Protein AF-A0A970RR23-F1 (afdb_monomer)

Structure (mmCIF, N/CA/C/O backbone):
data_AF-A0A970RR23-F1
#
_entry.id   AF-A0A970RR23-F1
#
loop_
_atom_site.group_PDB
_atom_site.id
_atom_site.type_symbol
_atom_site.label_atom_id
_atom_site.label_alt_id
_atom_site.label_comp_id
_atom_site.label_asym_id
_atom_site.label_entity_id
_atom_site.label_seq_id
_atom_site.pdbx_PDB_ins_code
_atom_site.Cartn_x
_atom_site.Cartn_y
_atom_site.Cartn_z
_atom_site.occupancy
_atom_site.B_iso_or_equiv
_atom_site.auth_seq_id
_atom_site.auth_comp_id
_atom_site.auth_asym_id
_atom_site.auth_atom_id
_atom_site.pdbx_PDB_model_num
ATOM 1 N N . MET A 1 1 ? -24.845 35.425 31.229 1.00 45.53 1 MET A N 1
ATOM 2 C CA . MET A 1 1 ? -25.800 34.452 30.652 1.00 45.53 1 MET A CA 1
ATOM 3 C C . MET A 1 1 ? -26.200 34.692 29.182 1.00 45.53 1 MET A C 1
ATOM 5 O O . MET A 1 1 ? -26.998 33.917 28.693 1.00 45.53 1 MET A O 1
ATOM 9 N N . ASN A 1 2 ? -25.661 35.679 28.434 1.00 46.75 2 ASN A N 1
ATOM 10 C CA . ASN A 1 2 ? -26.107 35.925 27.037 1.00 46.75 2 ASN A CA 1
ATOM 11 C C . ASN A 1 2 ? -24.988 36.170 25.992 1.00 46.75 2 ASN A C 1
ATOM 13 O O . ASN A 1 2 ? -25.272 36.434 24.828 1.00 46.75 2 ASN A O 1
ATOM 17 N N . ILE A 1 3 ? -23.711 36.079 26.389 1.00 38.78 3 ILE A N 1
ATOM 18 C CA . ILE A 1 3 ? -22.551 36.202 25.475 1.00 38.78 3 ILE A CA 1
ATOM 19 C C . ILE A 1 3 ? -21.894 34.832 25.232 1.00 38.78 3 ILE A C 1
ATOM 21 O O . ILE A 1 3 ? -21.426 34.567 24.129 1.00 38.78 3 ILE A O 1
ATOM 25 N N . PHE A 1 4 ? -21.961 33.927 26.215 1.00 38.94 4 PHE A N 1
ATOM 26 C CA . PHE A 1 4 ? -21.466 32.552 26.093 1.00 38.94 4 PHE A CA 1
ATOM 27 C C . PHE A 1 4 ? -22.312 31.730 25.101 1.00 38.94 4 PHE A C 1
ATOM 29 O O . PHE A 1 4 ? -21.776 31.140 24.170 1.00 38.94 4 PHE A O 1
ATOM 36 N N . TRP A 1 5 ? -23.644 31.848 25.169 1.00 39.88 5 TRP A N 1
ATOM 37 C CA . TRP A 1 5 ? -24.576 31.193 24.239 1.00 39.88 5 TRP A CA 1
ATOM 38 C C . TRP A 1 5 ? -24.432 31.644 22.776 1.00 39.88 5 TRP A C 1
ATOM 40 O O . TRP A 1 5 ? -24.634 30.844 21.867 1.00 39.88 5 TRP A O 1
ATOM 50 N N . LYS A 1 6 ? -24.020 32.895 22.516 1.00 32.69 6 LYS A N 1
ATOM 51 C CA . LYS A 1 6 ? -23.764 33.369 21.143 1.00 32.69 6 LYS A CA 1
ATOM 52 C C . LYS A 1 6 ? -22.466 32.819 20.552 1.00 32.69 6 LYS A C 1
ATOM 54 O O . LYS A 1 6 ? -22.407 32.652 19.342 1.00 32.69 6 LYS A O 1
ATOM 59 N N . ARG A 1 7 ? -21.452 32.516 21.370 1.00 35.06 7 ARG A N 1
ATOM 60 C CA . ARG A 1 7 ? -20.224 31.857 20.892 1.00 35.06 7 ARG A CA 1
ATOM 61 C C . ARG A 1 7 ? -20.434 30.358 20.666 1.00 35.06 7 ARG A C 1
ATOM 63 O O . ARG A 1 7 ? -19.940 29.837 19.676 1.00 35.06 7 ARG A O 1
ATOM 70 N N . VAL A 1 8 ? -21.252 29.708 21.497 1.00 39.97 8 VAL A N 1
ATOM 71 C CA . VAL A 1 8 ? -21.602 28.284 21.346 1.00 39.97 8 VAL A CA 1
ATOM 72 C C . VAL A 1 8 ? -22.500 28.045 20.121 1.00 39.97 8 VAL A C 1
ATOM 74 O O . VAL A 1 8 ? -22.244 27.126 19.350 1.00 39.97 8 VAL A O 1
ATOM 77 N N . LEU A 1 9 ? -23.480 28.916 19.839 1.00 31.58 9 LEU A N 1
ATOM 78 C CA . LEU A 1 9 ? -24.342 28.763 18.654 1.00 31.58 9 LEU A CA 1
ATOM 79 C C . LEU A 1 9 ? -23.615 29.050 17.321 1.00 31.58 9 LEU A C 1
ATOM 81 O O . LEU A 1 9 ? -23.991 28.498 16.292 1.00 31.58 9 LEU A O 1
ATOM 85 N N . ILE A 1 10 ? -22.563 29.881 17.334 1.00 32.91 10 ILE A N 1
ATOM 86 C CA . ILE A 1 10 ? -21.739 30.168 16.143 1.00 32.91 10 ILE A CA 1
ATOM 87 C C . ILE A 1 10 ? -20.797 28.997 15.810 1.00 32.91 10 ILE A C 1
ATOM 89 O O . ILE A 1 10 ? -20.481 28.801 14.642 1.00 32.91 10 ILE A O 1
ATOM 93 N N . ILE A 1 11 ? -20.411 28.175 16.792 1.00 36.25 11 ILE A N 1
ATOM 94 C CA . ILE A 1 11 ? -19.546 27.002 16.566 1.00 36.25 11 ILE A CA 1
ATOM 95 C C . ILE A 1 11 ? -20.375 25.748 16.230 1.00 36.25 11 ILE A C 1
ATOM 97 O O . ILE A 1 11 ? -19.978 24.966 15.372 1.00 36.25 11 ILE A O 1
ATOM 101 N N . VAL A 1 12 ? -21.582 25.595 16.789 1.00 34.28 12 VAL A N 1
ATOM 102 C CA . VAL A 1 12 ? -22.475 24.454 16.481 1.00 34.28 12 VAL A CA 1
ATOM 103 C C . VAL A 1 12 ? -23.022 24.492 15.040 1.00 34.28 12 VAL A C 1
ATOM 105 O O . VAL A 1 12 ? -23.356 23.447 14.488 1.00 34.28 12 VAL A O 1
ATOM 108 N N . LEU A 1 13 ? -23.045 25.658 14.383 1.00 28.05 13 LEU A N 1
ATOM 109 C CA . LEU A 1 13 ? -23.374 25.786 12.952 1.00 28.05 13 LEU A CA 1
ATOM 110 C C . LEU A 1 13 ? -22.159 25.639 12.011 1.00 28.05 13 LEU A C 1
ATOM 112 O O . LEU A 1 13 ? -22.345 25.634 10.798 1.00 28.05 13 LEU A O 1
ATOM 116 N N . ALA A 1 14 ? -20.939 25.484 12.539 1.00 28.97 14 ALA A N 1
ATOM 117 C CA . ALA A 1 14 ? -19.711 25.346 11.747 1.00 28.97 14 ALA A CA 1
ATOM 118 C C . ALA A 1 14 ? -19.189 23.896 11.634 1.00 28.97 14 ALA A C 1
ATOM 120 O O . ALA A 1 14 ? -18.201 23.663 10.947 1.00 28.97 14 ALA A O 1
ATOM 121 N N . VAL A 1 15 ? -19.855 22.912 12.258 1.00 34.56 15 VAL A N 1
ATOM 122 C CA . VAL A 1 15 ? -19.476 21.477 12.184 1.00 34.56 15 VAL A CA 1
ATOM 123 C C . VAL A 1 15 ? -20.428 20.661 11.285 1.00 34.56 15 VAL A C 1
ATOM 125 O O . VAL A 1 15 ? -20.276 19.456 11.104 1.00 34.56 15 VAL A O 1
ATOM 128 N N . SER A 1 16 ? -21.392 21.310 10.628 1.00 35.00 16 SER A N 1
ATOM 129 C CA . SER A 1 16 ? -22.162 20.703 9.538 1.00 35.00 16 SER A CA 1
ATOM 130 C C . SER A 1 16 ? -21.589 21.122 8.182 1.00 35.00 16 SER A C 1
ATOM 132 O O . SER A 1 16 ? -21.672 22.293 7.829 1.00 35.00 16 SER A O 1
ATOM 134 N N . MET A 1 17 ? -21.096 20.135 7.424 1.00 32.56 17 MET A N 1
ATOM 135 C CA . MET A 1 17 ? -20.558 20.212 6.054 1.00 32.56 17 MET A CA 1
ATOM 136 C C . MET A 1 17 ? -19.170 20.850 5.904 1.00 32.56 17 MET A C 1
ATOM 138 O O . MET A 1 17 ? -19.037 22.029 5.613 1.00 32.56 17 MET A O 1
ATOM 142 N N . THR A 1 18 ? -18.134 20.010 5.914 1.00 25.08 18 THR A N 1
ATOM 143 C CA . THR A 1 18 ? -17.328 19.763 4.705 1.00 25.08 18 THR A CA 1
ATOM 144 C C . THR A 1 18 ? -16.762 18.345 4.822 1.00 25.08 18 THR A C 1
ATOM 146 O O . THR A 1 18 ? -15.851 18.095 5.602 1.00 25.08 18 THR A O 1
ATOM 149 N N . PHE A 1 19 ? -17.332 17.391 4.082 1.00 26.41 19 PHE A N 1
ATOM 150 C CA . PHE A 1 19 ? -16.582 16.193 3.710 1.00 26.41 19 PHE A CA 1
ATOM 151 C C . PHE A 1 19 ? -15.479 16.678 2.769 1.00 26.41 19 PHE A C 1
ATOM 153 O O . PHE A 1 19 ? -15.741 16.904 1.590 1.00 26.41 19 PHE A O 1
ATOM 160 N N . VAL A 1 20 ? -14.269 16.892 3.280 1.00 23.33 20 VAL A N 1
ATOM 161 C CA . VAL A 1 20 ? -13.089 16.818 2.422 1.00 23.33 20 VAL A CA 1
ATOM 162 C C . VAL A 1 20 ? -12.755 15.340 2.359 1.00 23.33 20 VAL A C 1
ATOM 164 O O . VAL A 1 20 ? -12.040 14.804 3.198 1.00 23.33 20 VAL A O 1
ATOM 167 N N . PHE A 1 21 ? -13.351 14.664 1.381 1.00 25.22 21 PHE A N 1
ATOM 168 C CA . PHE A 1 21 ? -12.706 13.496 0.814 1.00 25.22 21 PHE A CA 1
ATOM 169 C C . PHE A 1 21 ? -11.334 13.969 0.333 1.00 25.22 21 PHE A C 1
ATOM 171 O O . PHE A 1 21 ? -11.256 14.718 -0.640 1.00 25.22 21 PHE A O 1
ATOM 178 N N . CYS A 1 22 ? -10.255 13.540 0.984 1.00 25.78 22 CYS A N 1
ATOM 179 C CA . CYS A 1 22 ? -8.967 13.468 0.306 1.00 25.78 22 CYS A CA 1
ATOM 180 C C . CYS A 1 22 ? -8.982 12.215 -0.579 1.00 25.78 22 CYS A C 1
ATOM 182 O O . CYS A 1 22 ? -8.202 11.289 -0.413 1.00 25.78 22 CYS A O 1
ATOM 184 N N . SER A 1 23 ? -9.935 12.165 -1.507 1.00 30.06 23 SER A N 1
ATOM 185 C CA . SER A 1 23 ? -9.762 11.375 -2.712 1.00 30.06 23 SER A CA 1
ATOM 186 C C . SER A 1 23 ? -8.845 12.211 -3.592 1.00 30.06 23 SER A C 1
ATOM 188 O O . SER A 1 23 ? -9.110 13.401 -3.786 1.00 30.06 23 SER A O 1
ATOM 190 N N . CYS A 1 24 ? -7.786 11.620 -4.143 1.00 34.03 24 CYS A N 1
ATOM 191 C CA . CYS A 1 24 ? -7.132 12.171 -5.325 1.00 34.03 24 CYS A CA 1
ATOM 192 C C . CYS A 1 24 ? -8.210 12.349 -6.410 1.00 34.03 24 CYS A C 1
ATOM 194 O O . CYS A 1 24 ? -8.575 11.410 -7.113 1.00 34.03 24 CYS A O 1
ATOM 196 N N . SER A 1 25 ? -8.820 13.535 -6.452 1.00 31.98 25 SER A N 1
ATOM 197 C CA . SER A 1 25 ? -10.010 13.787 -7.253 1.00 31.98 25 SER A CA 1
ATOM 198 C C . SER A 1 25 ? -9.632 13.956 -8.721 1.00 31.98 25 SER A C 1
ATOM 200 O O . SER A 1 25 ? -8.647 14.606 -9.078 1.00 31.98 25 SER A O 1
ATOM 202 N N . LYS A 1 26 ? -10.442 13.344 -9.585 1.00 32.41 26 LYS A N 1
ATOM 203 C CA . LYS A 1 26 ? -10.420 13.548 -11.031 1.00 32.41 26 LYS A CA 1
ATOM 204 C C . LYS A 1 26 ? -10.672 15.028 -11.356 1.00 32.41 26 LYS A C 1
ATOM 206 O O . LYS A 1 26 ? -11.786 15.501 -11.186 1.00 32.41 26 LYS A O 1
ATOM 211 N N . GLY A 1 27 ? -9.639 15.695 -11.875 1.00 29.67 27 GLY A N 1
ATOM 212 C CA . GLY A 1 27 ? -9.678 16.741 -12.907 1.00 29.67 27 GLY A CA 1
ATOM 213 C C . GLY A 1 27 ? -10.588 17.965 -12.721 1.00 29.67 27 GLY A C 1
ATOM 214 O O . GLY A 1 27 ? -11.798 17.900 -12.915 1.00 29.67 27 GLY A O 1
ATOM 215 N N . GLY A 1 28 ? -9.956 19.128 -12.557 1.00 24.58 28 GLY A N 1
ATOM 216 C CA . GLY A 1 28 ? -10.503 20.458 -12.840 1.00 24.58 28 GLY A CA 1
ATOM 217 C C . GLY A 1 28 ? -9.340 21.445 -12.963 1.00 24.58 28 GLY A C 1
ATOM 218 O O . GLY A 1 28 ? -8.512 21.501 -12.064 1.00 24.58 28 GLY A O 1
ATOM 219 N N . GLY A 1 29 ? -9.215 22.116 -14.110 1.00 25.30 29 GLY A N 1
ATOM 220 C CA . GLY A 1 29 ? -7.985 22.768 -14.566 1.00 25.30 29 GLY A CA 1
ATOM 221 C C . GLY A 1 29 ? -7.614 24.103 -13.914 1.00 25.30 29 GLY A C 1
ATOM 222 O O . GLY A 1 29 ? -8.440 24.764 -13.291 1.00 25.30 29 GLY A O 1
ATOM 223 N N . ASP A 1 30 ? -6.351 24.459 -14.163 1.00 26.27 30 ASP A N 1
ATOM 224 C CA . ASP A 1 30 ? -5.686 25.763 -14.087 1.00 26.27 30 ASP A CA 1
ATOM 225 C C . ASP A 1 30 ? -5.914 26.626 -12.836 1.00 26.27 30 ASP A C 1
ATOM 227 O O . ASP A 1 30 ? -6.898 27.356 -12.717 1.00 26.27 30 ASP A O 1
ATOM 231 N N . LYS A 1 31 ? -4.875 26.716 -11.999 1.00 25.95 31 LYS A N 1
ATOM 232 C CA . LYS A 1 31 ? -3.940 27.852 -12.051 1.00 25.95 31 LYS A CA 1
ATOM 233 C C . LYS A 1 31 ? -2.717 27.587 -11.180 1.00 25.95 31 LYS A C 1
ATOM 235 O O . LYS A 1 31 ? -2.822 27.198 -10.025 1.00 25.95 31 LYS A O 1
ATOM 240 N N . GLN A 1 32 ? -1.579 27.799 -11.816 1.00 28.03 32 GLN A N 1
ATOM 241 C CA . GLN A 1 32 ? -0.237 27.816 -11.274 1.00 28.03 32 GLN A CA 1
ATOM 242 C C . GLN A 1 32 ? -0.069 29.087 -10.428 1.00 28.03 32 GLN A C 1
ATOM 244 O O . GLN A 1 32 ? -0.270 30.188 -10.942 1.00 28.03 32 GLN A O 1
ATOM 249 N N . GLU A 1 33 ? 0.243 28.927 -9.146 1.00 25.33 33 GLU A N 1
ATOM 250 C CA . GLU A 1 33 ? 0.874 29.965 -8.331 1.00 25.33 33 GLU A CA 1
ATOM 251 C C . GLU A 1 33 ? 2.203 29.372 -7.862 1.00 25.33 33 GLU A C 1
ATOM 253 O O . GLU A 1 33 ? 2.243 28.402 -7.105 1.00 25.33 33 GLU A O 1
ATOM 258 N N . ASP A 1 34 ? 3.265 29.894 -8.473 1.00 25.83 34 ASP A N 1
ATOM 259 C CA . ASP A 1 34 ? 4.658 29.660 -8.131 1.00 25.83 34 ASP A CA 1
ATOM 260 C C . ASP A 1 34 ? 4.947 30.407 -6.818 1.00 25.83 34 ASP A C 1
ATOM 262 O O . ASP A 1 34 ? 4.756 31.622 -6.757 1.00 25.83 34 ASP A O 1
ATOM 266 N N . ASP A 1 35 ? 5.407 29.696 -5.788 1.00 25.25 35 ASP A N 1
ATOM 267 C CA . ASP A 1 35 ? 6.052 30.306 -4.622 1.00 25.25 35 ASP A CA 1
ATOM 268 C C . ASP A 1 35 ? 7.556 30.012 -4.709 1.00 25.25 35 ASP A C 1
ATOM 270 O O . ASP A 1 35 ? 8.027 28.900 -4.448 1.00 25.25 35 ASP A O 1
ATOM 274 N N . ASP A 1 36 ? 8.282 31.041 -5.146 1.00 25.08 36 ASP A N 1
ATOM 275 C CA . ASP A 1 36 ? 9.725 31.197 -5.023 1.00 25.08 36 ASP A CA 1
ATOM 276 C C . ASP A 1 36 ? 10.090 31.373 -3.541 1.00 25.08 36 ASP A C 1
ATOM 278 O O . ASP A 1 36 ? 9.636 32.323 -2.904 1.00 25.08 36 ASP A O 1
ATOM 282 N N . ASP A 1 37 ? 10.979 30.528 -3.016 1.00 25.23 37 ASP A N 1
ATOM 283 C CA . ASP A 1 37 ? 11.755 30.857 -1.819 1.00 25.23 37 ASP A CA 1
ATOM 284 C C . ASP A 1 37 ? 13.246 30.865 -2.167 1.00 25.23 37 ASP A C 1
ATOM 286 O O . ASP A 1 37 ? 13.940 29.851 -2.285 1.00 25.23 37 ASP A O 1
ATOM 290 N N . GLU A 1 38 ? 13.698 32.094 -2.375 1.00 25.72 38 GLU A N 1
ATOM 291 C CA . GLU A 1 38 ? 15.051 32.551 -2.618 1.00 25.72 38 GLU A CA 1
ATOM 292 C C . GLU A 1 38 ? 15.881 32.391 -1.327 1.00 25.72 38 GLU A C 1
ATOM 294 O O . GLU A 1 38 ? 15.580 32.995 -0.295 1.00 25.72 38 GLU A O 1
ATOM 299 N N . GLN A 1 39 ? 16.971 31.617 -1.368 1.00 26.64 39 GLN A N 1
ATOM 300 C CA . GLN A 1 39 ? 18.075 31.792 -0.420 1.00 26.64 39 GLN A CA 1
ATOM 301 C C . GLN A 1 39 ? 19.348 32.198 -1.155 1.00 26.64 39 GLN A C 1
ATOM 303 O O . GLN A 1 39 ? 20.006 31.432 -1.853 1.00 26.64 39 GLN A O 1
ATOM 308 N N . THR A 1 40 ? 19.647 33.472 -0.946 1.00 23.84 40 THR A N 1
ATOM 309 C CA . THR A 1 40 ? 20.865 34.212 -1.238 1.00 23.84 40 THR A CA 1
ATOM 310 C C . THR A 1 40 ? 22.123 33.549 -0.678 1.00 23.84 40 THR A C 1
ATOM 312 O O . THR A 1 40 ? 22.217 33.361 0.533 1.00 23.84 40 THR A O 1
ATOM 315 N N . GLU A 1 41 ? 23.159 33.406 -1.505 1.00 26.41 41 GLU A N 1
ATOM 316 C CA . GLU A 1 41 ? 24.542 33.575 -1.053 1.00 26.41 41 GLU A CA 1
ATOM 317 C C . GLU A 1 41 ? 25.319 34.443 -2.045 1.00 26.41 41 GLU A C 1
ATOM 319 O O . GLU A 1 41 ? 25.343 34.221 -3.254 1.00 26.41 41 GLU A O 1
ATOM 324 N N . ALA A 1 42 ? 25.919 35.494 -1.492 1.00 23.66 42 ALA A N 1
ATOM 325 C CA . ALA A 1 42 ? 26.715 36.479 -2.193 1.00 23.66 42 ALA A CA 1
ATOM 326 C C . ALA A 1 42 ? 28.165 36.001 -2.347 1.00 23.66 42 ALA A C 1
ATOM 328 O O . ALA A 1 42 ? 28.786 35.574 -1.376 1.00 23.66 42 ALA A O 1
ATOM 329 N N . ALA A 1 43 ? 28.747 36.213 -3.527 1.00 26.95 43 ALA A N 1
ATOM 330 C CA . ALA A 1 43 ? 30.190 36.350 -3.686 1.00 26.95 43 ALA A CA 1
ATOM 331 C C . ALA A 1 43 ? 30.496 37.414 -4.750 1.00 26.95 43 ALA A C 1
ATOM 333 O O . ALA A 1 43 ? 29.922 37.420 -5.837 1.00 26.95 43 ALA A O 1
ATOM 334 N N . GLN A 1 44 ? 31.359 38.354 -4.367 1.00 26.36 44 GLN A N 1
ATOM 335 C CA . GLN A 1 44 ? 31.765 39.540 -5.115 1.00 26.36 44 GLN A CA 1
ATOM 336 C C . GLN A 1 44 ? 32.870 3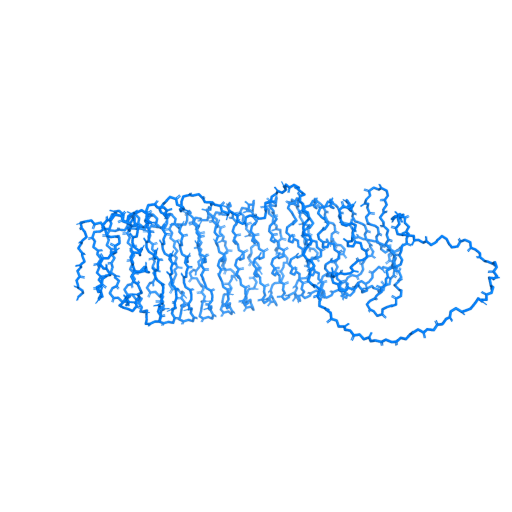9.252 -6.148 1.00 26.36 44 GLN A C 1
ATOM 338 O O . GLN A 1 44 ? 33.650 38.317 -5.985 1.00 26.36 44 GLN A O 1
ATOM 343 N N . ASP A 1 45 ? 32.974 40.199 -7.090 1.00 25.62 45 ASP A N 1
ATOM 344 C CA . ASP A 1 45 ? 34.176 40.663 -7.806 1.00 25.62 45 ASP A CA 1
ATOM 345 C C . ASP A 1 45 ? 34.766 39.792 -8.935 1.00 25.62 45 ASP A C 1
ATOM 347 O O . ASP A 1 45 ? 35.480 38.821 -8.705 1.00 25.62 45 ASP A O 1
ATOM 351 N N . ASN A 1 46 ? 34.636 40.229 -10.197 1.00 28.47 46 ASN A N 1
ATOM 352 C CA . ASN A 1 46 ? 35.455 41.318 -10.759 1.00 28.47 46 ASN A CA 1
ATOM 353 C C . ASN A 1 46 ? 35.120 41.596 -12.238 1.00 28.47 46 ASN A C 1
ATOM 355 O O . ASN A 1 46 ? 34.973 40.684 -13.049 1.00 28.47 46 ASN A O 1
ATOM 359 N N . ASP A 1 47 ? 35.077 42.887 -12.570 1.00 27.36 47 ASP A N 1
ATOM 360 C CA . ASP A 1 47 ? 35.126 43.442 -13.923 1.00 27.36 47 ASP A CA 1
ATOM 361 C C . ASP A 1 47 ? 36.447 43.090 -14.632 1.00 27.36 47 ASP A C 1
ATOM 363 O O . ASP A 1 47 ? 37.519 43.385 -14.105 1.00 27.36 47 ASP A O 1
ATOM 367 N N . GLU A 1 48 ? 36.389 42.635 -15.889 1.00 29.06 48 GLU A N 1
ATOM 368 C CA . GLU A 1 48 ? 37.351 43.100 -16.895 1.00 29.06 48 GLU A CA 1
ATOM 369 C C . GLU A 1 48 ? 36.825 43.009 -18.337 1.00 29.06 48 GLU A C 1
ATOM 371 O O . GLU A 1 48 ? 35.971 42.205 -18.704 1.00 29.06 48 GLU A O 1
ATOM 376 N N . LYS A 1 49 ? 37.328 43.948 -19.135 1.00 30.30 49 LYS A N 1
ATOM 377 C CA . LYS A 1 49 ? 36.836 44.423 -20.426 1.00 30.30 49 LYS A CA 1
ATOM 378 C C . LYS A 1 49 ? 37.078 43.471 -21.600 1.00 30.30 49 LYS A C 1
ATOM 380 O O . LYS A 1 49 ? 38.109 42.825 -21.720 1.00 30.30 49 LYS A O 1
ATOM 385 N N . THR A 1 50 ? 36.139 43.570 -22.537 1.00 26.39 50 THR A N 1
ATOM 386 C CA . THR A 1 50 ? 36.243 43.425 -24.000 1.00 26.39 50 THR A CA 1
ATOM 387 C C . THR A 1 50 ? 37.653 43.445 -24.613 1.00 26.39 50 THR A C 1
ATOM 389 O O . THR A 1 50 ? 38.349 44.444 -24.459 1.00 26.39 50 THR A O 1
ATOM 392 N N . GLU A 1 51 ? 37.960 42.487 -25.499 1.00 26.66 51 GLU A N 1
ATOM 393 C CA . GLU A 1 51 ? 38.319 42.801 -26.895 1.00 26.66 51 GLU A CA 1
ATOM 394 C C . GLU A 1 51 ? 38.280 41.591 -27.849 1.00 26.66 51 GLU A C 1
ATOM 396 O O . GLU A 1 51 ? 38.549 40.443 -27.514 1.00 26.66 51 GLU A O 1
ATOM 401 N N . THR A 1 52 ? 37.883 41.920 -29.072 1.00 25.80 52 THR A N 1
ATOM 402 C CA . THR A 1 52 ? 37.582 41.112 -30.254 1.00 25.80 52 THR A CA 1
ATOM 403 C C . THR A 1 52 ? 38.742 40.294 -30.817 1.00 25.80 52 THR A C 1
ATOM 405 O O . THR A 1 52 ? 39.816 40.840 -31.045 1.00 25.80 52 THR A O 1
ATOM 408 N N . THR A 1 53 ? 38.468 39.065 -31.269 1.00 27.11 53 THR A N 1
ATOM 409 C CA . THR A 1 53 ? 39.173 38.466 -32.418 1.00 27.11 53 THR A CA 1
ATOM 410 C C . THR A 1 53 ? 38.243 37.628 -33.301 1.00 27.11 53 THR A C 1
ATOM 412 O O . THR A 1 53 ? 37.182 37.166 -32.897 1.00 27.11 53 THR A O 1
ATOM 415 N N . GLN A 1 54 ? 38.621 37.572 -34.574 1.00 26.75 54 GLN A N 1
ATOM 416 C CA . GLN A 1 54 ? 37.812 37.289 -35.753 1.00 26.75 54 GLN A CA 1
ATOM 417 C C . GLN A 1 54 ? 37.411 35.816 -35.939 1.00 26.75 54 GLN A C 1
ATOM 419 O O . GLN A 1 54 ? 38.176 34.892 -35.684 1.00 26.75 54 GLN A O 1
ATOM 424 N N . LYS A 1 55 ? 36.225 35.644 -36.532 1.00 28.56 55 LYS A N 1
ATOM 425 C CA . LYS A 1 55 ? 35.675 34.419 -37.131 1.00 28.56 55 LYS A CA 1
ATOM 426 C C . LYS A 1 55 ? 36.580 33.839 -38.234 1.00 28.56 55 LYS A C 1
ATOM 428 O O . LYS A 1 55 ? 36.993 34.594 -39.115 1.00 28.56 55 LYS A O 1
ATOM 433 N N . PRO A 1 56 ? 36.676 32.503 -38.345 1.00 28.22 56 PRO A N 1
ATOM 434 C CA . PRO A 1 56 ? 36.656 31.838 -39.635 1.00 28.22 56 PRO A CA 1
ATOM 435 C C . PRO A 1 56 ? 35.356 31.049 -39.835 1.00 28.22 56 PRO A C 1
ATOM 437 O O . PRO A 1 56 ? 34.721 30.537 -38.921 1.00 28.22 56 PRO A O 1
ATOM 440 N N . SER A 1 57 ? 34.942 31.039 -41.093 1.00 34.94 57 SER A N 1
ATOM 441 C CA . SER A 1 57 ? 33.794 30.347 -41.666 1.00 34.94 57 SER A CA 1
ATOM 442 C C . SER A 1 57 ? 33.820 28.833 -41.397 1.00 34.94 57 SER A C 1
ATOM 444 O O . SER A 1 57 ? 34.765 28.164 -41.808 1.00 34.94 57 SER A O 1
ATOM 446 N N . GLY A 1 58 ? 32.736 28.292 -40.842 1.00 28.23 58 GLY A N 1
ATOM 447 C CA . GLY A 1 58 ? 32.419 26.863 -40.802 1.00 28.23 58 GLY A CA 1
ATOM 448 C C . GLY A 1 58 ? 30.947 26.690 -40.429 1.00 28.23 58 GLY A C 1
ATOM 449 O O . GLY A 1 58 ? 30.492 27.399 -39.543 1.00 28.23 58 GLY A O 1
ATOM 450 N N . THR A 1 59 ? 30.227 25.876 -41.211 1.00 28.22 59 THR A N 1
ATOM 451 C CA . THR A 1 59 ? 28.895 25.262 -40.993 1.00 28.22 59 THR A CA 1
ATOM 452 C C . THR A 1 59 ? 27.860 26.008 -40.134 1.00 28.22 59 THR A C 1
ATOM 454 O O . THR A 1 59 ? 28.075 26.287 -38.964 1.00 28.22 59 THR A O 1
ATOM 457 N N . LYS A 1 60 ? 26.664 26.254 -40.698 1.00 31.52 60 LYS A N 1
ATOM 458 C CA . LYS A 1 60 ? 25.454 26.516 -39.899 1.00 31.52 60 LYS A CA 1
ATOM 459 C C . LYS A 1 60 ? 25.201 25.292 -39.008 1.00 31.52 60 LYS A C 1
ATOM 461 O O . LYS A 1 60 ? 24.496 24.380 -39.419 1.00 31.52 60 LYS A O 1
ATOM 466 N N . GLU A 1 61 ? 25.790 25.270 -37.823 1.00 34.81 61 GLU A N 1
ATOM 467 C CA . GLU A 1 61 ? 25.170 24.621 -36.681 1.00 34.81 61 GLU A CA 1
ATOM 468 C C . GLU A 1 61 ? 23.937 25.465 -36.374 1.00 34.81 61 GLU A C 1
ATOM 470 O O . GLU A 1 61 ? 24.025 26.628 -35.974 1.00 34.81 61 GLU A O 1
ATOM 475 N N . THR A 1 62 ? 22.770 24.927 -36.710 1.00 33.97 62 THR A N 1
ATOM 476 C CA . THR A 1 62 ? 21.532 25.362 -36.080 1.00 33.97 62 THR A CA 1
ATOM 477 C C . THR A 1 62 ? 21.732 25.132 -34.592 1.00 33.97 62 THR A C 1
ATOM 479 O O . THR A 1 62 ? 21.832 23.988 -34.159 1.00 33.97 62 THR A O 1
ATOM 482 N N . VAL A 1 63 ? 21.883 26.215 -33.833 1.00 40.34 63 VAL A N 1
ATOM 483 C CA . VAL A 1 63 ? 21.763 26.167 -32.378 1.00 40.34 63 VAL A CA 1
ATOM 484 C C . VAL A 1 63 ? 20.365 25.612 -32.119 1.00 40.34 63 VAL A C 1
ATOM 486 O O . VAL A 1 63 ? 19.394 26.255 -32.510 1.00 40.34 63 VAL A O 1
ATOM 489 N N . ASP A 1 64 ? 20.278 24.387 -31.597 1.00 50.91 64 ASP A N 1
ATOM 490 C CA . ASP A 1 64 ? 19.023 23.806 -31.119 1.00 50.91 64 ASP A CA 1
ATOM 491 C C . ASP A 1 64 ? 18.539 24.713 -29.986 1.00 50.91 64 ASP A C 1
ATOM 493 O O . ASP A 1 64 ? 19.092 24.704 -28.889 1.00 50.91 64 ASP A O 1
ATOM 497 N N . ASP A 1 65 ? 17.575 25.579 -30.289 1.00 60.59 65 ASP A N 1
ATOM 498 C CA . ASP A 1 65 ? 16.945 26.475 -29.321 1.00 60.59 65 ASP A CA 1
ATOM 499 C C . ASP A 1 65 ? 15.937 25.731 -28.427 1.00 60.59 65 ASP A C 1
ATOM 501 O O . ASP A 1 65 ? 15.221 26.358 -27.648 1.00 60.59 65 ASP A O 1
ATOM 505 N N . GLY A 1 66 ? 15.883 24.396 -28.539 1.00 65.44 66 GLY A N 1
ATOM 506 C CA . GLY A 1 66 ? 14.980 23.523 -27.804 1.00 65.44 66 GLY A CA 1
ATOM 507 C C . GLY A 1 66 ? 13.545 23.543 -28.329 1.00 65.44 66 GLY A C 1
ATOM 508 O O . GLY A 1 66 ? 12.697 22.867 -27.754 1.00 65.44 66 GLY A O 1
ATOM 509 N N . SER A 1 67 ? 13.248 24.295 -29.399 1.00 74.88 67 SER A N 1
ATOM 510 C CA . SER A 1 67 ? 11.874 24.451 -29.893 1.00 74.88 67 SER A CA 1
ATOM 511 C C . SER A 1 67 ? 11.387 23.272 -30.740 1.00 74.88 67 SER A C 1
ATOM 513 O O . SER A 1 67 ? 10.204 22.936 -30.690 1.00 74.88 67 SER A O 1
ATOM 515 N N . ASP A 1 68 ? 12.279 22.619 -31.492 1.00 87.94 68 ASP A N 1
ATOM 516 C CA . ASP A 1 68 ? 11.941 21.446 -32.303 1.00 87.94 68 ASP A CA 1
ATOM 517 C C . ASP A 1 68 ? 12.161 20.156 -31.509 1.00 87.94 68 ASP A C 1
ATOM 519 O O . ASP A 1 68 ? 13.269 19.620 -31.419 1.00 87.94 68 ASP A O 1
ATOM 523 N N . LEU A 1 69 ? 11.099 19.637 -30.898 1.00 92.31 69 LEU A N 1
ATOM 524 C CA . LEU A 1 69 ? 11.189 18.431 -30.078 1.00 92.31 69 LEU A CA 1
ATOM 525 C C . LEU A 1 69 ? 11.424 17.152 -30.896 1.00 92.31 69 LEU A C 1
ATOM 527 O O . LEU A 1 69 ? 11.881 16.161 -30.323 1.00 92.31 69 LEU A O 1
ATOM 531 N N . ASN A 1 70 ? 11.231 17.182 -32.218 1.00 95.12 70 ASN A N 1
ATOM 532 C CA . ASN A 1 70 ? 11.353 16.025 -33.107 1.00 95.12 70 ASN A CA 1
ATOM 533 C C . ASN A 1 70 ? 12.787 15.840 -33.646 1.00 95.12 70 ASN A C 1
ATOM 535 O O . ASN A 1 70 ? 13.018 15.396 -34.772 1.00 95.12 70 ASN A O 1
ATOM 539 N N . VAL A 1 71 ? 13.775 16.174 -32.816 1.00 95.25 71 VAL A N 1
ATOM 540 C CA . VAL A 1 71 ? 15.207 16.036 -33.099 1.00 95.25 71 VAL A CA 1
ATOM 541 C C . VAL A 1 71 ? 15.836 15.162 -32.025 1.00 95.25 71 VAL A C 1
ATOM 543 O O . VAL A 1 71 ? 15.596 15.366 -30.835 1.00 95.25 71 VAL A O 1
ATOM 546 N N . ASP A 1 72 ? 16.645 14.189 -32.450 1.00 95.94 72 ASP A N 1
ATOM 547 C CA . ASP A 1 72 ? 17.364 13.297 -31.543 1.00 95.94 72 ASP A CA 1
ATOM 548 C C . ASP A 1 72 ? 18.361 14.071 -30.676 1.00 95.94 72 ASP A C 1
ATOM 550 O O . ASP A 1 72 ? 19.330 14.651 -31.169 1.00 95.94 72 ASP A O 1
ATOM 554 N N . ARG A 1 73 ? 18.145 14.023 -29.361 1.00 95.25 73 ARG A N 1
ATOM 555 C CA . ARG A 1 73 ? 19.008 14.625 -28.344 1.00 95.25 73 ARG A CA 1
ATOM 556 C C . ARG A 1 73 ? 19.693 13.540 -27.541 1.00 95.25 73 ARG A C 1
ATOM 558 O O . ARG A 1 73 ? 19.036 12.637 -27.034 1.00 95.25 73 ARG A O 1
ATOM 565 N N . VAL A 1 74 ? 21.013 13.624 -27.414 1.00 95.12 74 VAL A N 1
ATOM 566 C CA . VAL A 1 74 ? 21.794 12.655 -26.635 1.00 95.12 74 VAL A CA 1
ATOM 567 C C . VAL A 1 74 ? 21.477 12.810 -25.151 1.00 95.12 74 VAL A C 1
ATOM 569 O O . VAL A 1 74 ? 21.506 13.917 -24.616 1.00 95.12 74 VAL A O 1
ATOM 572 N N . ILE A 1 75 ? 21.189 11.697 -24.483 1.00 93.00 75 ILE A N 1
ATOM 573 C CA . ILE A 1 75 ? 21.051 11.658 -23.029 1.00 93.00 75 ILE A CA 1
ATOM 574 C C . ILE A 1 75 ? 22.448 11.701 -22.412 1.00 93.00 75 ILE A C 1
ATOM 576 O O . ILE A 1 75 ? 23.333 10.948 -22.822 1.00 93.00 75 ILE A O 1
ATOM 580 N N . VAL A 1 76 ? 22.636 12.559 -21.414 1.00 91.69 76 VAL A N 1
ATOM 581 C CA . VAL A 1 76 ? 23.873 12.654 -20.632 1.00 91.69 76 VAL A CA 1
ATOM 582 C C . VAL A 1 76 ? 23.693 11.877 -19.329 1.00 91.69 76 VAL A C 1
ATOM 584 O O . VAL A 1 76 ? 22.685 12.048 -18.646 1.00 91.69 76 VAL A O 1
ATOM 587 N N . ASN A 1 77 ? 24.656 11.014 -19.016 1.00 89.94 77 ASN A N 1
ATOM 588 C CA . ASN A 1 77 ? 24.685 10.219 -17.794 1.00 89.94 77 ASN A CA 1
ATOM 589 C C . ASN A 1 77 ? 25.002 11.080 -16.557 1.00 89.94 77 ASN A C 1
ATOM 591 O O . ASN A 1 77 ? 25.489 12.206 -16.669 1.00 89.94 77 ASN A O 1
ATOM 595 N N . ASN A 1 78 ? 24.825 10.515 -15.361 1.00 86.38 78 ASN A N 1
ATOM 596 C CA . ASN A 1 78 ? 25.072 11.204 -14.075 1.00 86.38 78 ASN A CA 1
ATOM 597 C C . ASN A 1 78 ? 26.509 11.675 -13.879 1.00 86.38 78 ASN A C 1
ATOM 599 O O . ASN A 1 78 ? 26.758 12.630 -13.149 1.00 86.38 78 ASN A O 1
ATOM 603 N N . ASP A 1 79 ? 27.457 11.001 -14.522 1.00 88.31 79 ASP A N 1
ATOM 604 C CA . ASP A 1 79 ? 28.872 11.361 -14.512 1.00 88.31 79 ASP A CA 1
ATOM 605 C C . ASP A 1 79 ? 29.225 12.450 -15.546 1.00 88.31 79 ASP A C 1
ATOM 607 O O . ASP A 1 79 ? 30.396 12.791 -15.715 1.00 88.31 79 ASP A O 1
ATOM 611 N N . GLY A 1 80 ? 28.224 12.998 -16.244 1.00 88.56 80 GLY A N 1
ATOM 612 C CA . GLY A 1 80 ? 28.383 14.004 -17.289 1.00 88.56 80 GLY A CA 1
ATOM 613 C C . GLY A 1 80 ? 28.802 13.436 -18.646 1.00 88.56 80 GLY A C 1
ATOM 614 O O . GLY A 1 80 ? 29.002 14.204 -19.589 1.00 88.56 80 GLY A O 1
ATOM 615 N N . THR A 1 81 ? 28.945 12.114 -18.784 1.00 91.75 81 THR A N 1
ATOM 616 C CA . THR A 1 81 ? 29.321 11.497 -20.059 1.00 91.75 81 THR A CA 1
ATOM 617 C C . THR A 1 81 ? 28.115 11.370 -20.997 1.00 91.75 81 THR A C 1
ATOM 619 O O . THR A 1 81 ? 27.020 11.020 -20.555 1.00 91.75 81 THR A O 1
ATOM 622 N N . PRO A 1 82 ? 28.267 11.629 -22.309 1.00 92.44 82 PRO A N 1
ATOM 623 C CA . PRO A 1 82 ? 27.220 11.320 -23.277 1.00 92.44 82 PRO A CA 1
ATOM 624 C C . PRO A 1 82 ? 26.949 9.813 -23.311 1.00 92.44 82 PRO A C 1
ATOM 626 O O . PRO A 1 82 ? 27.875 9.014 -23.468 1.00 92.44 82 PRO A O 1
ATOM 629 N N . SER A 1 83 ? 25.684 9.420 -23.197 1.00 93.94 83 SER A N 1
ATOM 630 C CA . SER A 1 83 ? 25.270 8.029 -23.379 1.00 93.94 83 SER A CA 1
ATOM 631 C C . SER A 1 83 ? 25.172 7.668 -24.867 1.00 93.94 83 SER A C 1
ATOM 633 O O . SER A 1 83 ? 25.176 8.527 -25.752 1.00 93.94 83 SER A O 1
ATOM 635 N N . GLY A 1 84 ? 25.035 6.373 -25.160 1.00 94.94 84 GLY A N 1
ATOM 636 C CA . GLY A 1 84 ? 24.688 5.889 -26.501 1.00 94.94 84 GLY A CA 1
ATOM 637 C C . GLY A 1 84 ? 23.187 5.953 -26.816 1.00 94.94 84 GLY A C 1
ATOM 638 O O . GLY A 1 84 ? 22.748 5.321 -27.782 1.00 94.94 84 GLY A O 1
ATOM 639 N N . VAL A 1 85 ? 22.409 6.668 -25.997 1.00 96.69 85 VAL A N 1
ATOM 640 C CA . VAL A 1 85 ? 20.948 6.757 -26.055 1.00 96.69 85 VAL A CA 1
ATOM 641 C C . VAL A 1 85 ? 20.525 8.188 -26.368 1.00 96.69 85 VAL A C 1
ATOM 643 O O . VAL A 1 85 ? 21.061 9.154 -25.823 1.00 96.69 85 VAL A O 1
ATOM 646 N N . THR A 1 86 ? 19.552 8.324 -27.259 1.00 96.81 86 THR A N 1
ATOM 647 C CA . THR A 1 86 ? 18.911 9.585 -27.610 1.00 96.81 86 THR A CA 1
ATOM 648 C C . THR A 1 86 ? 17.453 9.591 -27.185 1.00 96.81 86 THR A C 1
ATOM 650 O O . THR A 1 86 ? 16.837 8.540 -26.991 1.00 96.81 86 THR A O 1
ATOM 653 N N . TRP A 1 87 ? 16.891 10.788 -27.074 1.00 97.00 87 TRP A N 1
ATOM 654 C CA . TRP A 1 87 ? 15.463 10.998 -26.926 1.00 97.00 87 TRP A CA 1
ATOM 655 C C . TRP A 1 87 ? 14.969 12.081 -27.887 1.00 97.00 87 TRP A C 1
ATOM 657 O O . TRP A 1 87 ? 15.719 12.988 -28.251 1.00 97.00 87 TRP A O 1
ATOM 667 N N . ARG A 1 88 ? 13.700 11.990 -28.282 1.00 97.62 88 ARG A N 1
ATOM 668 C CA . ARG A 1 88 ? 12.955 13.045 -28.985 1.00 97.62 88 ARG A CA 1
ATOM 669 C C . ARG A 1 88 ? 11.459 12.889 -28.729 1.00 97.62 88 ARG A C 1
ATOM 671 O O . ARG A 1 88 ? 11.028 11.816 -28.311 1.00 97.62 88 ARG A O 1
ATOM 678 N N . ILE A 1 89 ? 10.669 13.920 -29.000 1.00 98.06 89 ILE A N 1
ATOM 679 C CA . ILE A 1 89 ? 9.203 13.844 -28.986 1.00 98.06 89 ILE A CA 1
ATOM 680 C C . ILE A 1 89 ? 8.720 14.144 -30.401 1.00 98.06 89 ILE A C 1
ATOM 682 O O . ILE A 1 89 ? 8.999 15.215 -30.932 1.00 98.06 89 ILE A O 1
ATOM 686 N N . ASP A 1 90 ? 8.048 13.181 -31.028 1.00 97.44 90 ASP A N 1
ATOM 687 C CA . ASP A 1 90 ? 7.550 13.363 -32.392 1.00 97.44 90 ASP A CA 1
ATOM 688 C C . ASP A 1 90 ? 6.298 14.257 -32.452 1.00 97.44 90 ASP A C 1
ATOM 690 O O . ASP A 1 90 ? 5.706 14.619 -31.434 1.00 97.44 90 ASP A O 1
ATOM 694 N N . ASP A 1 91 ? 5.854 14.575 -33.668 1.00 95.94 91 ASP A N 1
ATOM 695 C CA . ASP A 1 91 ? 4.700 15.449 -33.916 1.00 95.94 91 ASP A CA 1
ATOM 696 C C . ASP A 1 91 ? 3.369 14.901 -33.349 1.00 95.94 91 ASP A C 1
ATOM 698 O O . ASP A 1 91 ? 2.370 15.621 -33.295 1.00 95.94 91 ASP A O 1
ATOM 702 N N . THR A 1 92 ? 3.323 13.627 -32.939 1.00 97.25 92 THR A N 1
ATOM 703 C CA . THR A 1 92 ? 2.156 13.005 -32.287 1.00 97.25 92 THR A CA 1
ATOM 704 C C . THR A 1 92 ? 2.188 13.131 -30.760 1.00 97.25 92 THR A C 1
ATOM 706 O O . THR A 1 92 ? 1.219 12.769 -30.085 1.00 97.25 92 THR A O 1
ATOM 709 N N . GLY A 1 93 ? 3.286 13.654 -30.206 1.00 97.75 93 GLY A N 1
ATOM 710 C CA . GLY A 1 93 ? 3.553 13.684 -28.773 1.00 97.75 93 GLY A CA 1
ATOM 711 C C . GLY A 1 93 ? 4.146 12.377 -28.246 1.00 97.75 93 GLY A C 1
ATOM 712 O O . GLY A 1 93 ? 4.109 12.136 -27.041 1.00 97.75 93 GLY A O 1
ATOM 713 N N . ARG A 1 94 ? 4.675 11.493 -29.102 1.00 98.62 94 ARG A N 1
ATOM 714 C CA . ARG A 1 94 ? 5.315 10.257 -28.641 1.00 98.62 94 ARG A CA 1
ATOM 715 C C . ARG A 1 94 ? 6.757 10.540 -28.242 1.00 98.62 94 ARG A C 1
ATOM 717 O O . ARG A 1 94 ? 7.569 10.923 -29.081 1.00 98.62 94 ARG A O 1
ATOM 724 N N . LEU A 1 95 ? 7.083 10.295 -26.976 1.00 98.62 95 LEU A N 1
ATOM 725 C CA . LEU A 1 95 ? 8.461 10.266 -26.501 1.00 98.62 95 LEU A CA 1
ATOM 726 C C . LEU A 1 95 ? 9.139 8.997 -27.028 1.00 98.62 95 LEU A C 1
ATOM 728 O O . LEU A 1 95 ? 8.735 7.881 -26.707 1.00 98.62 95 LEU A O 1
ATOM 732 N N . ILE A 1 96 ? 10.180 9.171 -27.829 1.00 98.50 96 ILE A N 1
ATOM 733 C CA . ILE A 1 96 ? 10.982 8.090 -28.394 1.00 98.50 96 ILE A CA 1
ATOM 734 C C . ILE A 1 96 ? 12.335 8.124 -27.700 1.00 98.50 96 ILE A C 1
ATOM 736 O O . ILE A 1 96 ? 13.067 9.097 -27.849 1.00 98.50 96 ILE A O 1
ATOM 740 N N . ILE A 1 97 ? 12.666 7.064 -26.967 1.00 97.69 97 ILE A N 1
ATOM 741 C CA . ILE A 1 97 ? 13.981 6.840 -26.362 1.00 97.69 97 ILE A CA 1
ATOM 742 C C . ILE A 1 97 ? 14.630 5.702 -27.138 1.00 97.69 97 ILE A C 1
ATOM 744 O O . ILE A 1 97 ? 14.101 4.590 -27.171 1.00 97.69 97 ILE A O 1
ATOM 748 N N . SER A 1 98 ? 15.754 5.969 -27.796 1.00 97.81 98 SER A N 1
ATOM 749 C CA . SER A 1 98 ? 16.377 4.986 -28.681 1.00 97.81 98 SER A CA 1
ATOM 750 C C . SER A 1 98 ? 17.888 4.989 -28.597 1.00 97.81 98 SER A C 1
ATOM 752 O O . SER A 1 98 ? 18.498 6.041 -28.448 1.00 97.81 98 SER A O 1
ATOM 754 N N . GLY A 1 99 ? 18.520 3.827 -28.719 1.00 97.12 99 GLY A N 1
ATOM 755 C CA . GLY A 1 99 ? 19.975 3.757 -28.721 1.00 97.12 99 GLY A CA 1
ATOM 756 C C . GLY A 1 99 ? 20.512 2.442 -28.202 1.00 97.12 99 GLY A C 1
ATOM 757 O O . GLY A 1 99 ? 19.893 1.398 -28.373 1.00 97.12 99 GLY A O 1
ATOM 758 N N . SER A 1 100 ? 21.706 2.485 -27.628 1.00 97.31 100 SER A N 1
ATOM 759 C CA . SER A 1 100 ? 22.382 1.286 -27.141 1.00 97.31 100 SER A CA 1
ATOM 760 C C . SER A 1 100 ? 23.416 1.618 -26.074 1.00 97.31 100 SER A C 1
ATOM 762 O O . SER A 1 100 ? 24.085 2.648 -26.175 1.00 97.31 100 SER A O 1
ATOM 764 N N . GLY A 1 101 ? 23.628 0.699 -25.140 1.00 96.12 101 GLY A N 1
ATOM 765 C CA . GLY A 1 101 ? 24.629 0.796 -24.086 1.00 96.12 101 GLY A CA 1
ATOM 766 C C . GLY A 1 101 ? 24.064 1.273 -22.746 1.00 96.12 101 GLY A C 1
ATOM 767 O O . GLY A 1 101 ? 22.850 1.466 -22.607 1.00 96.12 101 GLY A O 1
ATOM 768 N N . PRO A 1 102 ? 24.950 1.443 -21.750 1.00 94.50 102 PRO A N 1
ATOM 769 C CA . PRO A 1 102 ? 24.561 1.803 -20.399 1.00 94.50 102 PRO A CA 1
ATOM 770 C C . PRO A 1 102 ? 23.970 3.208 -20.339 1.00 94.50 102 PRO A C 1
ATOM 772 O O . PRO A 1 102 ? 24.456 4.133 -20.997 1.00 94.50 102 PRO A O 1
ATOM 775 N N . ILE A 1 103 ? 22.939 3.352 -19.511 1.00 93.50 103 ILE A N 1
ATOM 776 C CA . ILE A 1 103 ? 22.289 4.630 -19.233 1.00 93.50 103 ILE A CA 1
ATOM 777 C C . ILE A 1 103 ? 22.027 4.774 -17.735 1.00 93.50 103 ILE A C 1
ATOM 779 O O . ILE A 1 103 ? 21.465 3.893 -17.083 1.00 93.50 103 ILE A O 1
ATOM 783 N N . THR A 1 104 ? 22.426 5.920 -17.199 1.00 88.69 104 THR A N 1
ATOM 784 C CA . THR A 1 104 ? 22.106 6.357 -15.842 1.00 88.69 104 THR A CA 1
ATOM 785 C C . THR A 1 104 ? 21.531 7.755 -15.924 1.00 88.69 104 THR A C 1
ATOM 787 O O . THR A 1 104 ? 22.255 8.705 -16.201 1.00 88.69 104 THR A O 1
ATOM 790 N N . LEU A 1 105 ? 20.217 7.877 -15.734 1.00 84.56 105 LEU A N 1
ATOM 791 C CA . LEU A 1 105 ? 19.579 9.188 -15.739 1.00 84.56 105 LEU A CA 1
ATOM 792 C C . LEU A 1 105 ? 19.879 9.959 -14.450 1.00 84.56 105 LEU A C 1
ATOM 794 O O . LEU A 1 105 ? 20.004 9.332 -1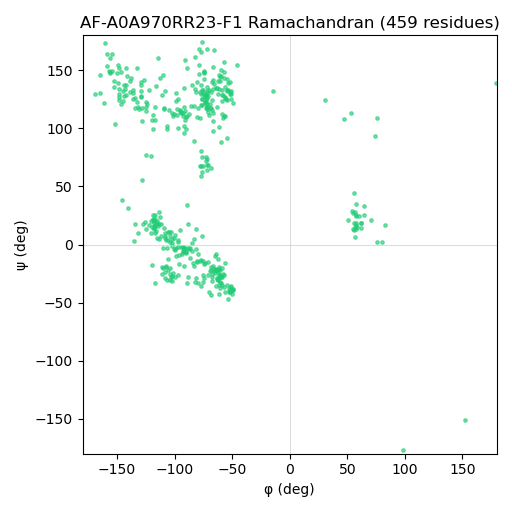3.385 1.00 84.56 105 LEU A O 1
ATOM 798 N N . PRO A 1 106 ? 19.974 11.300 -14.547 1.00 69.81 106 PRO A N 1
ATOM 799 C CA . PRO A 1 106 ? 20.203 12.159 -13.394 1.00 69.81 106 PRO A CA 1
ATOM 800 C C . PRO A 1 106 ? 19.016 12.108 -12.443 1.00 69.81 106 PRO A C 1
ATOM 802 O O . PRO A 1 106 ? 17.973 11.539 -12.764 1.00 69.81 106 PRO A O 1
ATOM 805 N N . ASP A 1 107 ? 19.225 12.639 -11.237 1.00 76.12 107 ASP A N 1
ATOM 806 C CA . ASP A 1 107 ? 18.231 12.645 -10.162 1.00 76.12 107 ASP A CA 1
ATOM 807 C C . ASP A 1 107 ? 16.837 13.075 -10.667 1.00 76.12 107 ASP A C 1
ATOM 809 O O . ASP A 1 107 ? 16.713 13.805 -11.654 1.00 76.12 107 ASP A O 1
ATOM 813 N N . TRP A 1 108 ? 15.772 12.650 -9.978 1.00 71.56 108 TRP A N 1
ATOM 814 C CA . TRP A 1 108 ? 14.381 12.759 -10.439 1.00 71.56 108 TRP A CA 1
ATOM 815 C C . TRP A 1 108 ? 13.927 14.185 -10.792 1.00 71.56 108 TRP A C 1
ATOM 817 O O . TRP A 1 108 ? 12.914 14.405 -11.468 1.00 71.56 108 TRP A O 1
ATOM 827 N N . THR A 1 109 ? 14.692 15.172 -10.342 1.00 76.25 109 THR A N 1
ATOM 828 C CA . THR A 1 109 ? 14.508 16.591 -10.600 1.00 76.25 109 THR A CA 1
ATOM 829 C C . THR A 1 109 ? 14.875 17.026 -12.024 1.00 76.25 109 THR A C 1
ATOM 831 O O . THR A 1 109 ? 14.423 18.100 -12.426 1.00 76.25 109 THR A O 1
ATOM 834 N N . VAL A 1 110 ? 15.611 16.227 -12.809 1.00 77.56 110 VAL A N 1
ATOM 835 C CA . VAL A 1 110 ? 16.262 16.683 -14.060 1.00 77.56 110 VAL A CA 1
ATOM 836 C C . VAL A 1 110 ? 16.213 15.679 -15.229 1.00 77.56 110 VAL A C 1
ATOM 838 O O . VAL A 1 110 ? 17.098 15.669 -16.085 1.00 77.56 110 VAL A O 1
ATOM 841 N N . PHE A 1 111 ? 15.171 14.845 -15.334 1.00 85.19 111 PHE A N 1
ATOM 842 C CA . PHE A 1 111 ? 15.011 13.996 -16.527 1.00 85.19 111 PHE A CA 1
ATOM 843 C C . PHE A 1 111 ? 14.853 14.815 -17.817 1.00 85.19 111 PHE A C 1
ATOM 845 O O . PHE A 1 111 ? 14.169 15.842 -17.795 1.00 85.19 111 PHE A O 1
ATOM 852 N N . PRO A 1 112 ? 15.370 14.331 -18.966 1.00 90.25 112 PRO A N 1
ATOM 853 C CA . PRO A 1 112 ? 15.422 15.125 -20.195 1.00 90.25 112 PRO A CA 1
ATOM 854 C C . PRO A 1 112 ? 14.062 15.608 -20.717 1.00 90.25 112 PRO A C 1
ATOM 856 O O . PRO A 1 112 ? 13.977 16.648 -21.362 1.00 90.25 112 PRO A O 1
ATOM 859 N N . TRP A 1 113 ? 12.990 14.870 -20.426 1.00 92.50 113 TRP A N 1
ATOM 860 C CA . TRP A 1 113 ? 11.633 15.164 -20.893 1.00 92.50 113 TRP A CA 1
ATOM 861 C C . TRP A 1 113 ? 10.699 15.741 -19.815 1.00 92.50 113 TRP A C 1
ATOM 863 O O . TRP A 1 113 ? 9.488 15.834 -20.030 1.00 92.50 113 TRP A O 1
ATOM 873 N N . LYS A 1 114 ? 11.229 16.128 -18.647 1.00 91.62 114 LYS A N 1
ATOM 874 C CA . LYS A 1 114 ? 10.437 16.612 -17.502 1.00 91.62 114 LYS A CA 1
ATOM 875 C C . LYS A 1 114 ? 9.544 17.813 -17.839 1.00 91.62 114 LYS A C 1
ATOM 877 O O . LYS A 1 114 ? 8.392 17.844 -17.408 1.00 91.62 114 LYS A O 1
ATOM 882 N N . ASP A 1 115 ? 10.036 18.767 -18.619 1.00 92.44 115 ASP A N 1
ATOM 883 C CA . ASP A 1 115 ? 9.281 19.992 -18.926 1.00 92.44 115 ASP A CA 1
ATOM 884 C C . ASP A 1 115 ? 8.226 19.778 -20.027 1.00 92.44 115 ASP A C 1
ATOM 886 O O . ASP A 1 115 ? 7.363 20.622 -20.261 1.00 92.44 115 ASP A O 1
ATOM 890 N N . TYR A 1 116 ? 8.236 18.602 -20.663 1.00 94.69 116 TYR A N 1
ATOM 891 C CA . TYR A 1 116 ? 7.345 18.249 -21.769 1.00 94.69 116 TYR A CA 1
ATOM 892 C C . TYR A 1 116 ? 6.276 17.217 -21.383 1.00 94.69 116 TYR A C 1
ATOM 894 O O . TYR A 1 116 ? 5.533 16.762 -22.250 1.00 94.69 116 TYR A O 1
ATOM 902 N N . ARG A 1 117 ? 6.140 16.855 -20.095 1.00 94.50 117 ARG A N 1
ATOM 903 C CA . ARG A 1 117 ? 5.184 15.826 -19.618 1.00 94.50 117 ARG A CA 1
ATOM 904 C C . ARG A 1 117 ? 3.748 16.039 -20.102 1.00 94.50 117 ARG A C 1
ATOM 906 O O . ARG A 1 117 ? 3.053 15.070 -20.388 1.00 94.50 117 ARG A O 1
ATOM 913 N N . SER A 1 118 ? 3.303 17.293 -20.206 1.00 94.56 118 SER A N 1
ATOM 914 C CA . SER A 1 118 ? 1.958 17.641 -20.683 1.00 94.56 118 SER A CA 1
ATOM 915 C C . SER A 1 118 ? 1.751 17.360 -22.176 1.00 94.56 118 SER A C 1
ATOM 917 O O . SER A 1 118 ? 0.613 17.179 -22.605 1.00 94.56 118 SER A O 1
ATOM 919 N N . GLN A 1 119 ? 2.826 17.291 -22.961 1.00 96.12 119 GLN A N 1
ATOM 920 C CA . GLN A 1 119 ? 2.796 17.032 -24.403 1.00 96.12 119 GLN A CA 1
ATOM 921 C C . GLN A 1 119 ? 2.923 15.539 -24.731 1.00 96.12 119 GLN A C 1
ATOM 923 O O . GLN A 1 119 ? 2.574 15.127 -25.835 1.00 96.12 119 GLN A O 1
ATOM 928 N N . ILE A 1 120 ? 3.407 14.724 -23.786 1.00 98.44 120 ILE A N 1
ATOM 929 C CA . ILE A 1 120 ? 3.690 13.308 -24.025 1.00 98.44 120 ILE A CA 1
ATOM 930 C C . ILE A 1 120 ? 2.403 12.481 -23.959 1.00 98.44 120 ILE A C 1
ATOM 932 O O . ILE A 1 120 ? 1.756 12.382 -22.916 1.00 98.44 120 ILE A O 1
ATOM 936 N N . THR A 1 121 ? 2.050 11.858 -25.083 1.00 98.38 121 THR A N 1
ATOM 937 C CA . THR A 1 121 ? 0.835 11.045 -25.260 1.00 98.38 121 THR A CA 1
ATOM 938 C C . THR A 1 121 ? 1.122 9.543 -25.334 1.00 98.38 121 THR A C 1
ATOM 940 O O . THR A 1 121 ? 0.222 8.736 -25.091 1.00 98.38 121 THR A O 1
ATOM 943 N N . ALA A 1 122 ? 2.365 9.158 -25.630 1.00 98.69 122 ALA A N 1
ATOM 944 C CA . ALA A 1 122 ? 2.853 7.780 -25.643 1.00 98.69 122 ALA A CA 1
ATOM 945 C C . ALA A 1 122 ? 4.376 7.747 -25.438 1.00 98.69 122 ALA A C 1
ATOM 947 O O . ALA A 1 122 ? 5.057 8.743 -25.688 1.00 98.69 122 ALA A O 1
ATOM 948 N N . VAL A 1 123 ? 4.921 6.598 -25.039 1.00 98.75 123 VAL A N 1
ATOM 949 C CA . VAL A 1 123 ? 6.366 6.375 -24.902 1.00 98.75 123 VAL A CA 1
ATOM 950 C C . VAL A 1 123 ? 6.787 5.105 -25.633 1.00 98.75 123 VAL A C 1
ATOM 952 O O . VAL A 1 123 ? 6.153 4.057 -25.510 1.00 98.75 123 VAL A O 1
ATOM 955 N N . SER A 1 124 ? 7.907 5.175 -26.345 1.00 98.25 124 SER A N 1
ATOM 956 C CA . SER A 1 124 ? 8.581 4.010 -26.914 1.00 98.25 124 SER A CA 1
ATOM 957 C C . SER A 1 124 ? 10.056 4.009 -26.524 1.00 98.25 124 SER A C 1
ATOM 959 O O . SER A 1 124 ? 10.799 4.907 -26.914 1.00 98.25 124 SER A O 1
ATOM 961 N N . VAL A 1 125 ? 10.476 2.987 -25.778 1.00 97.88 125 VAL A N 1
ATOM 962 C CA . VAL A 1 125 ? 11.877 2.735 -25.419 1.00 97.88 125 VAL A CA 1
ATOM 963 C C . VAL A 1 125 ? 12.388 1.581 -26.267 1.00 97.88 125 VAL A C 1
ATOM 965 O O . VAL A 1 125 ? 11.879 0.469 -26.152 1.00 97.88 125 VAL A O 1
ATOM 968 N N . SER A 1 126 ? 13.373 1.829 -27.130 1.00 97.38 126 SER A N 1
ATOM 969 C CA . SER A 1 126 ? 13.888 0.801 -28.036 1.00 97.38 126 SER A CA 1
ATOM 970 C C . SER A 1 126 ? 15.408 0.782 -28.126 1.00 97.38 126 SER A C 1
ATOM 972 O O . SER A 1 126 ? 16.032 1.757 -28.547 1.00 97.38 126 SER A O 1
ATOM 974 N N . GLY A 1 127 ? 16.007 -0.378 -27.860 1.00 96.44 127 GLY A N 1
ATOM 975 C CA . GLY A 1 127 ? 17.354 -0.679 -28.344 1.00 96.44 127 GLY A CA 1
ATOM 976 C C . GLY A 1 127 ? 17.439 -0.579 -29.873 1.00 96.44 127 GLY A C 1
ATOM 977 O O . GLY A 1 127 ? 16.427 -0.714 -30.570 1.00 96.44 127 GLY A O 1
ATOM 978 N N . LYS A 1 128 ? 18.640 -0.357 -30.417 1.00 94.19 128 LYS A N 1
ATOM 979 C CA . LYS A 1 128 ? 18.877 -0.328 -31.875 1.00 94.19 128 LYS A CA 1
ATOM 980 C C . LYS A 1 128 ? 18.603 -1.678 -32.534 1.00 94.19 128 LYS A C 1
ATOM 982 O O . LYS A 1 128 ? 18.158 -1.729 -33.679 1.00 94.19 128 LYS A O 1
ATOM 987 N N . SER A 1 129 ? 18.918 -2.766 -31.834 1.00 93.81 129 SER A N 1
ATOM 988 C CA . SER A 1 129 ? 18.738 -4.141 -32.300 1.00 93.81 129 SER A CA 1
ATOM 989 C C . SER A 1 129 ? 18.745 -5.116 -31.119 1.00 93.81 129 SER A C 1
ATOM 991 O O . SER A 1 129 ? 19.081 -4.739 -29.998 1.00 93.81 129 SER A O 1
ATOM 993 N N . ALA A 1 130 ? 18.450 -6.396 -31.367 1.00 91.75 130 ALA A N 1
ATOM 994 C CA . ALA A 1 130 ? 18.497 -7.440 -30.337 1.00 91.75 130 ALA A CA 1
ATOM 995 C C . ALA A 1 130 ? 19.878 -7.597 -29.663 1.00 91.75 130 ALA A C 1
ATOM 997 O O . ALA A 1 130 ? 19.958 -8.065 -28.529 1.00 91.75 130 ALA A O 1
ATOM 998 N N . SER A 1 131 ? 20.960 -7.210 -30.351 1.00 93.69 131 SER A N 1
ATOM 999 C CA . SER A 1 131 ? 22.337 -7.221 -29.832 1.00 93.69 131 SER A CA 1
ATOM 1000 C C . SER A 1 131 ? 22.830 -5.858 -29.339 1.00 93.69 131 SER A C 1
ATOM 1002 O O . SER A 1 131 ? 23.904 -5.781 -28.755 1.00 93.69 131 SER A O 1
ATOM 1004 N N . GLU A 1 132 ? 22.085 -4.785 -29.595 1.00 96.56 132 GLU A N 1
ATOM 1005 C CA . GLU A 1 132 ? 22.437 -3.412 -29.226 1.00 96.56 132 GLU A CA 1
ATOM 1006 C C . GLU A 1 132 ? 21.296 -2.826 -28.393 1.00 96.56 132 GLU A C 1
ATOM 1008 O O . GLU A 1 132 ? 20.457 -2.067 -28.888 1.00 96.56 132 GLU A O 1
ATOM 1013 N N . LYS A 1 133 ? 21.255 -3.244 -27.128 1.00 97.69 133 LYS A N 1
ATOM 1014 C CA . LYS A 1 133 ? 20.188 -2.935 -26.176 1.00 97.69 133 LYS A CA 1
ATOM 1015 C C . LYS A 1 133 ? 20.478 -1.667 -25.381 1.00 97.69 133 LYS A C 1
ATOM 1017 O O . LYS A 1 133 ? 21.633 -1.263 -25.259 1.00 97.69 133 LYS A O 1
ATOM 1022 N N . ILE A 1 134 ? 19.437 -1.052 -24.827 1.00 97.69 134 ILE A N 1
ATOM 1023 C CA . ILE A 1 134 ? 19.577 -0.034 -23.774 1.00 97.69 134 ILE A CA 1
ATOM 1024 C C . ILE A 1 134 ? 19.756 -0.766 -22.438 1.00 97.69 134 ILE A C 1
ATOM 1026 O O . ILE A 1 134 ? 18.980 -1.671 -22.147 1.00 97.69 134 ILE A O 1
ATOM 1030 N N . GLU A 1 135 ? 20.753 -0.383 -21.640 1.00 97.31 135 GLU A N 1
ATOM 1031 C CA . GLU A 1 135 ? 21.143 -1.090 -20.407 1.00 97.31 135 GLU A CA 1
ATOM 1032 C C . GLU A 1 135 ? 21.037 -0.161 -19.175 1.00 97.31 135 GLU A C 1
ATOM 1034 O O . GLU A 1 135 ? 22.051 0.367 -18.702 1.00 97.31 135 GLU A O 1
ATOM 1039 N N . PRO A 1 136 ? 19.827 0.122 -18.657 1.00 95.75 136 PRO A N 1
ATOM 1040 C CA . PRO A 1 136 ? 19.674 0.975 -17.485 1.00 95.75 136 PRO A CA 1
ATOM 1041 C C . PRO A 1 136 ? 20.137 0.271 -16.205 1.00 95.75 136 PRO A C 1
ATOM 1043 O O . PRO A 1 136 ? 19.773 -0.875 -15.935 1.00 95.75 136 PRO A O 1
ATOM 1046 N N . THR A 1 137 ? 20.887 0.975 -15.352 1.00 93.06 137 THR A N 1
ATOM 1047 C CA . THR A 1 137 ? 21.170 0.478 -13.987 1.00 93.06 137 THR A CA 1
ATOM 1048 C C . THR A 1 137 ? 20.048 0.822 -13.001 1.00 93.06 137 THR A C 1
ATOM 1050 O O . THR A 1 137 ? 19.978 0.256 -11.915 1.00 93.06 137 THR A O 1
ATOM 1053 N N . SER A 1 138 ? 19.166 1.756 -13.365 1.00 94.44 138 SER A N 1
ATOM 1054 C CA . SER A 1 138 ? 17.957 2.123 -12.627 1.00 94.44 138 SER A CA 1
ATOM 1055 C C . SER A 1 138 ? 16.907 2.672 -13.594 1.00 94.44 138 SER A C 1
ATOM 1057 O O . SER A 1 138 ? 17.246 3.425 -14.512 1.00 94.44 138 SER A O 1
ATOM 1059 N N . LEU A 1 139 ? 15.643 2.318 -13.362 1.00 95.75 139 LEU A N 1
ATOM 1060 C CA . LEU A 1 139 ? 14.466 2.859 -14.049 1.00 95.75 139 LEU A CA 1
ATOM 1061 C C . LEU A 1 139 ? 13.678 3.840 -13.164 1.00 95.75 139 LEU A C 1
ATOM 1063 O O . LEU A 1 139 ? 12.563 4.244 -13.489 1.00 95.75 139 LEU A O 1
ATOM 1067 N N . GLU A 1 140 ? 14.250 4.235 -12.032 1.00 95.00 140 GLU A N 1
ATOM 1068 C CA . GLU A 1 140 ? 13.589 5.084 -11.053 1.00 95.00 140 GLU A CA 1
ATOM 1069 C C . GLU A 1 140 ? 13.074 6.406 -11.666 1.00 95.00 140 GLU A C 1
ATOM 1071 O O . GLU A 1 140 ? 13.824 7.157 -12.287 1.00 95.00 140 GLU A O 1
ATOM 1076 N N . HIS A 1 141 ? 11.775 6.681 -11.485 1.00 94.75 141 HIS A N 1
ATOM 1077 C CA . HIS A 1 141 ? 11.045 7.871 -11.956 1.00 94.75 141 HIS A CA 1
ATOM 1078 C C . HIS A 1 141 ? 11.086 8.176 -13.476 1.00 94.75 141 HIS A C 1
ATOM 1080 O O . HIS A 1 141 ? 10.645 9.260 -13.869 1.00 94.75 141 HIS A O 1
ATOM 1086 N N . TRP A 1 142 ? 11.544 7.268 -14.354 1.00 95.19 142 TRP A N 1
ATOM 1087 C CA . TRP A 1 142 ? 11.707 7.569 -15.793 1.00 95.19 142 TRP A CA 1
ATOM 1088 C C . TRP A 1 142 ? 10.446 8.162 -16.445 1.00 95.19 142 TRP A C 1
ATOM 1090 O O . TRP A 1 142 ? 10.544 9.109 -17.226 1.00 95.19 142 TRP A O 1
ATOM 1100 N N . PHE A 1 143 ? 9.256 7.663 -16.101 1.00 96.38 143 PHE A N 1
ATOM 1101 C CA . PHE A 1 143 ? 7.980 8.139 -16.653 1.00 96.38 143 PHE A CA 1
ATOM 1102 C C . PHE A 1 143 ? 7.097 8.821 -15.609 1.00 96.38 143 PHE A C 1
ATOM 1104 O O . PHE A 1 143 ? 5.878 8.881 -15.750 1.00 96.38 143 PHE A O 1
ATOM 1111 N N . TYR A 1 144 ? 7.721 9.404 -14.585 1.00 95.69 144 TYR A N 1
ATOM 1112 C CA . TYR A 1 144 ? 7.021 10.111 -13.522 1.00 95.69 144 TYR A CA 1
ATOM 1113 C C . TYR A 1 144 ? 6.120 11.232 -14.063 1.00 95.69 144 TYR A C 1
ATOM 1115 O O . TYR A 1 144 ? 6.577 12.155 -14.749 1.00 95.69 144 TYR A O 1
ATOM 1123 N N . ALA A 1 145 ? 4.848 11.172 -13.676 1.00 96.50 145 ALA A N 1
ATOM 1124 C CA . ALA A 1 145 ? 3.787 12.135 -13.937 1.00 96.50 145 ALA A CA 1
ATOM 1125 C C . ALA A 1 145 ? 3.521 12.420 -15.426 1.00 96.50 145 ALA A C 1
ATOM 1127 O O . ALA A 1 145 ? 3.148 13.538 -15.794 1.00 96.50 145 ALA A O 1
ATOM 1128 N N . LEU A 1 146 ? 3.660 11.416 -16.301 1.00 97.50 146 LEU A N 1
ATOM 1129 C CA . LEU A 1 146 ? 3.179 11.497 -17.688 1.00 97.50 146 LEU A CA 1
ATOM 1130 C C . LEU A 1 146 ? 1.649 11.354 -17.757 1.00 97.50 146 LEU A C 1
ATOM 1132 O O . LEU A 1 146 ? 1.119 10.370 -18.268 1.00 97.50 146 LEU A O 1
ATOM 1136 N N . GLY A 1 147 ? 0.924 12.341 -17.224 1.00 97.06 147 GLY A N 1
ATOM 1137 C CA . GLY A 1 147 ? -0.529 12.271 -17.028 1.00 97.06 147 GLY A CA 1
ATOM 1138 C C . GLY A 1 147 ? -1.355 12.080 -18.308 1.00 97.06 147 GLY A C 1
ATOM 1139 O O . GLY A 1 147 ? -2.420 11.472 -18.243 1.00 97.06 147 GLY A O 1
ATOM 1140 N N . ASN A 1 148 ? -0.856 12.5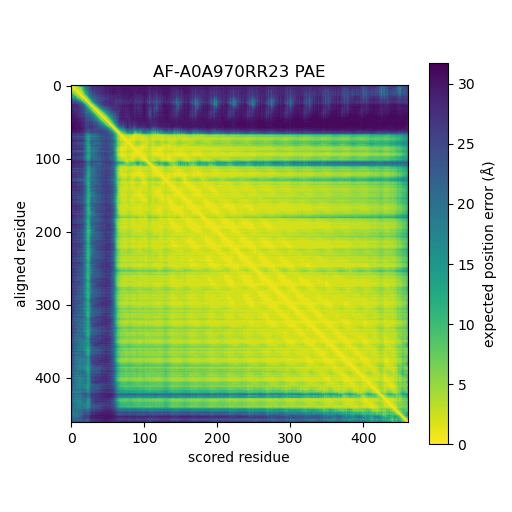45 -19.461 1.00 98.00 148 ASN A N 1
ATOM 1141 C CA . ASN A 1 148 ? -1.510 12.397 -20.770 1.00 98.00 148 ASN A CA 1
ATOM 1142 C C . ASN A 1 148 ? -1.059 11.146 -21.547 1.00 98.00 148 ASN A C 1
ATOM 1144 O O . ASN A 1 148 ? -1.618 10.860 -22.611 1.00 98.00 148 ASN A O 1
ATOM 1148 N N . CYS A 1 149 ? -0.067 10.408 -21.038 1.00 98.56 149 CYS A N 1
ATOM 1149 C CA . CYS A 1 149 ? 0.482 9.233 -21.702 1.00 98.56 149 CYS A CA 1
ATOM 1150 C C . CYS A 1 149 ? -0.490 8.057 -21.615 1.00 98.56 149 CYS A C 1
ATOM 1152 O O . CYS A 1 149 ? -0.926 7.698 -20.526 1.00 98.56 149 CYS A O 1
ATOM 1154 N N . LYS A 1 150 ? -0.817 7.456 -22.763 1.00 98.50 150 LYS A N 1
ATOM 1155 C CA . LYS A 1 150 ? -1.784 6.353 -22.880 1.00 98.50 150 LYS A CA 1
ATOM 1156 C C . LYS A 1 150 ? -1.144 4.981 -23.023 1.00 98.50 150 LYS A C 1
ATOM 1158 O O . LYS A 1 150 ? -1.792 3.981 -22.708 1.00 98.50 150 LYS A O 1
ATOM 1163 N N . GLU A 1 151 ? 0.083 4.946 -23.525 1.00 98.50 151 GLU A N 1
ATOM 1164 C CA . GLU A 1 151 ? 0.796 3.735 -23.914 1.00 98.50 151 GLU A CA 1
ATOM 1165 C C . GLU A 1 151 ? 2.288 3.890 -23.620 1.00 98.50 151 GLU A C 1
ATOM 1167 O O . GLU A 1 151 ? 2.892 4.892 -24.010 1.00 98.50 151 GLU A O 1
ATOM 1172 N N . ILE A 1 152 ? 2.887 2.882 -22.984 1.00 98.56 152 ILE A N 1
ATOM 1173 C CA . ILE A 1 152 ? 4.340 2.773 -22.815 1.00 98.56 152 ILE A CA 1
ATOM 1174 C C . ILE A 1 152 ? 4.793 1.386 -23.274 1.00 98.56 152 ILE A C 1
ATOM 1176 O O . ILE A 1 152 ? 4.260 0.370 -22.827 1.00 98.56 152 ILE A O 1
ATOM 1180 N N . THR A 1 153 ? 5.786 1.342 -24.160 1.00 98.06 153 THR A N 1
ATOM 1181 C CA . THR A 1 153 ? 6.335 0.092 -24.708 1.00 98.06 153 THR A CA 1
ATOM 1182 C C . THR A 1 153 ? 7.850 0.043 -24.583 1.00 98.06 153 THR A C 1
ATOM 1184 O O . THR A 1 153 ? 8.520 1.032 -24.901 1.00 98.06 153 THR A O 1
ATOM 1187 N N . PHE A 1 154 ? 8.382 -1.126 -24.237 1.00 97.44 154 PHE A N 1
ATOM 1188 C CA . PHE A 1 154 ? 9.812 -1.424 -24.244 1.00 97.44 154 PHE A CA 1
ATOM 1189 C C . PHE A 1 154 ? 10.122 -2.468 -25.323 1.00 97.44 154 PHE A C 1
ATOM 1191 O O . PHE A 1 154 ? 9.323 -3.367 -25.568 1.00 97.44 154 PHE A O 1
ATOM 1198 N N . SER A 1 155 ? 11.268 -2.332 -25.985 1.00 97.25 155 SER A N 1
ATOM 1199 C CA . SER A 1 155 ? 11.805 -3.347 -26.892 1.00 97.25 155 SER A CA 1
ATOM 1200 C C . SER A 1 155 ? 13.327 -3.320 -26.866 1.00 97.25 155 SER A C 1
ATOM 1202 O O . SER A 1 155 ? 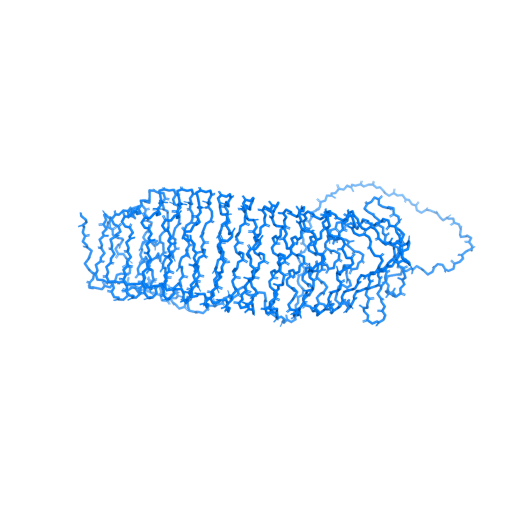13.934 -2.254 -26.961 1.00 97.25 155 SER A O 1
ATOM 1204 N N . ASN A 1 156 ? 13.975 -4.481 -26.773 1.00 97.19 156 ASN A N 1
ATOM 1205 C CA . ASN A 1 156 ? 15.443 -4.560 -26.734 1.00 97.19 156 ASN A CA 1
ATOM 1206 C C . ASN A 1 156 ? 16.049 -3.711 -25.594 1.00 97.19 156 ASN A C 1
ATOM 1208 O O . ASN A 1 156 ? 17.028 -2.985 -25.792 1.00 97.19 156 ASN A O 1
ATOM 1212 N N . VAL A 1 157 ? 15.455 -3.784 -24.405 1.00 97.44 157 VAL A N 1
ATOM 1213 C CA . VAL A 1 157 ? 15.981 -3.172 -23.177 1.00 97.44 157 VAL A CA 1
ATOM 1214 C C . VAL A 1 157 ? 16.481 -4.296 -22.275 1.00 97.44 157 VAL A C 1
ATOM 1216 O O . VAL A 1 157 ? 15.816 -5.314 -22.132 1.00 97.44 157 VAL A O 1
ATOM 1219 N N . ASP A 1 158 ? 17.684 -4.155 -21.730 1.00 97.69 158 ASP A N 1
ATOM 1220 C CA . ASP A 1 158 ? 18.278 -5.120 -20.807 1.00 97.69 158 ASP A CA 1
ATOM 1221 C C . ASP A 1 158 ? 18.257 -4.550 -19.390 1.00 97.69 158 ASP A C 1
ATOM 1223 O O . ASP A 1 158 ? 19.104 -3.736 -19.017 1.00 97.69 158 ASP A O 1
ATOM 1227 N N . THR A 1 159 ? 17.270 -4.974 -18.605 1.00 97.75 159 THR A N 1
ATOM 1228 C CA . THR A 1 159 ? 17.109 -4.566 -17.205 1.00 97.75 159 THR A CA 1
ATOM 1229 C C . THR A 1 159 ? 17.722 -5.552 -16.215 1.00 97.75 159 THR A C 1
ATOM 1231 O O . THR A 1 159 ? 17.535 -5.387 -15.015 1.00 97.75 159 THR A O 1
ATOM 1234 N N . SER A 1 160 ? 18.535 -6.519 -16.662 1.00 97.44 160 SER A N 1
ATOM 1235 C CA . SER A 1 160 ? 19.149 -7.524 -15.771 1.00 97.44 160 SER A CA 1
ATOM 1236 C C . SER A 1 160 ? 20.021 -6.923 -14.662 1.00 97.44 160 SER A C 1
ATOM 1238 O O . SER A 1 160 ? 20.271 -7.559 -13.640 1.00 97.44 160 SER A O 1
ATOM 1240 N N . LYS A 1 161 ? 20.482 -5.676 -14.838 1.00 96.69 161 LYS A N 1
ATOM 1241 C CA . LYS A 1 161 ? 21.251 -4.896 -13.848 1.00 96.69 161 LYS A CA 1
ATOM 1242 C C . LYS A 1 161 ? 20.459 -3.750 -13.210 1.00 96.69 161 LYS A C 1
ATOM 1244 O O . LYS A 1 161 ? 21.040 -2.962 -12.466 1.00 96.69 161 LYS A O 1
ATOM 1249 N N . THR A 1 162 ? 19.176 -3.605 -13.529 1.00 97.75 162 THR A N 1
ATOM 1250 C CA . THR A 1 162 ? 18.315 -2.576 -12.943 1.00 97.75 162 THR A CA 1
ATOM 1251 C C . THR A 1 162 ? 18.009 -2.942 -11.495 1.00 97.75 162 THR A C 1
ATOM 1253 O O . THR A 1 162 ? 17.403 -3.975 -11.235 1.00 97.75 162 THR A O 1
ATOM 1256 N N . THR A 1 163 ? 18.410 -2.093 -10.545 1.00 97.19 163 THR A N 1
ATOM 1257 C CA . THR A 1 163 ? 18.179 -2.353 -9.110 1.00 97.19 163 THR A CA 1
ATOM 1258 C C . THR A 1 163 ? 16.934 -1.662 -8.554 1.00 97.19 163 THR A C 1
ATOM 1260 O O . THR A 1 163 ? 16.451 -2.029 -7.487 1.00 97.19 163 THR A O 1
ATOM 1263 N N . SER A 1 164 ? 16.393 -0.662 -9.253 1.00 97.62 164 SER A N 1
ATOM 1264 C CA . SER A 1 164 ? 15.214 0.098 -8.821 1.00 97.62 164 SER A CA 1
ATOM 1265 C C . SER A 1 164 ? 14.277 0.354 -9.996 1.00 97.62 164 SER A C 1
ATOM 1267 O O . SER A 1 164 ? 14.706 0.815 -11.057 1.00 97.62 164 SER A O 1
ATOM 1269 N N . MET A 1 165 ? 12.992 0.074 -9.783 1.00 98.06 165 MET A N 1
ATOM 1270 C CA . MET A 1 165 ? 11.872 0.489 -10.636 1.00 98.06 165 MET A CA 1
ATOM 1271 C C . MET A 1 165 ? 10.912 1.407 -9.866 1.00 98.06 165 MET A C 1
ATOM 1273 O O . MET A 1 165 ? 9.751 1.592 -10.248 1.00 98.06 165 MET A O 1
ATOM 1277 N N . ARG A 1 166 ? 11.405 2.006 -8.774 1.00 98.19 166 ARG A N 1
ATOM 1278 C CA . ARG A 1 166 ? 10.651 2.928 -7.934 1.00 98.19 166 ARG A CA 1
ATOM 1279 C C . ARG A 1 166 ? 10.016 4.018 -8.785 1.00 98.19 166 ARG A C 1
ATOM 1281 O O . ARG A 1 166 ? 10.692 4.738 -9.521 1.00 98.19 166 ARG A O 1
ATOM 1288 N N . ARG A 1 167 ? 8.699 4.164 -8.650 1.00 98.06 167 ARG A N 1
ATOM 1289 C CA . ARG A 1 167 ? 7.913 5.222 -9.292 1.00 98.06 167 ARG A CA 1
ATOM 1290 C C . ARG A 1 167 ? 8.068 5.294 -10.817 1.00 98.06 167 ARG A C 1
ATOM 1292 O O . ARG A 1 167 ? 7.878 6.368 -11.388 1.00 98.06 167 ARG A O 1
ATOM 1299 N N . LEU A 1 168 ? 8.389 4.178 -11.481 1.00 97.94 168 LEU A N 1
ATOM 1300 C CA . LEU A 1 168 ? 8.602 4.135 -12.931 1.00 97.94 168 LEU A CA 1
ATOM 1301 C C . LEU A 1 168 ? 7.415 4.727 -13.712 1.00 97.94 168 LEU A C 1
ATOM 1303 O O . LEU A 1 168 ? 7.640 5.586 -14.559 1.00 97.94 168 LEU A O 1
ATOM 1307 N N . PHE A 1 169 ? 6.174 4.355 -13.379 1.00 98.56 169 PHE A N 1
ATOM 1308 C CA . PHE A 1 169 ? 4.940 4.860 -14.010 1.00 98.56 169 PHE A CA 1
ATOM 1309 C C . PHE A 1 169 ? 4.084 5.709 -13.054 1.00 98.56 169 PHE A C 1
ATOM 1311 O O . PHE A 1 169 ? 2.868 5.830 -13.212 1.00 98.56 169 PHE A O 1
ATOM 1318 N N . TYR A 1 170 ? 4.705 6.287 -12.026 1.00 98.31 170 TYR A N 1
ATOM 1319 C CA . TYR A 1 170 ? 4.001 7.041 -10.991 1.00 98.31 170 TYR A CA 1
ATOM 1320 C C . TYR A 1 170 ? 3.227 8.217 -11.591 1.00 98.31 170 TYR A C 1
ATOM 1322 O O . TYR A 1 170 ? 3.791 9.030 -12.318 1.00 98.31 170 TYR A O 1
ATOM 1330 N N . GLU A 1 171 ? 1.940 8.335 -11.269 1.00 98.31 171 GLU A N 1
ATOM 1331 C CA . GLU A 1 171 ? 1.032 9.362 -11.792 1.00 98.31 171 GLU A CA 1
ATOM 1332 C C . GLU A 1 171 ? 0.893 9.399 -13.327 1.00 98.31 171 GLU A C 1
ATOM 1334 O O . GLU A 1 171 ? 0.479 10.416 -13.897 1.00 98.31 171 GLU A O 1
ATOM 1339 N N . CYS A 1 172 ? 1.131 8.282 -14.019 1.00 98.25 172 CYS A N 1
ATOM 1340 C CA . CYS A 1 172 ? 0.690 8.093 -15.403 1.00 98.25 172 CYS A CA 1
ATOM 1341 C C . CYS A 1 172 ? -0.838 7.892 -15.463 1.00 98.25 172 CYS A C 1
ATOM 1343 O O . CYS A 1 172 ? -1.345 6.834 -15.827 1.00 98.25 172 CYS A O 1
ATOM 1345 N N . LYS A 1 173 ? -1.593 8.927 -15.075 1.00 98.19 173 LYS A N 1
ATOM 1346 C CA . LYS A 1 173 ? -3.051 8.882 -14.864 1.00 98.19 173 LYS A CA 1
ATOM 1347 C C . LYS A 1 173 ? -3.823 8.422 -16.100 1.00 98.19 173 LYS A C 1
ATOM 1349 O O . LYS A 1 173 ? -4.810 7.714 -15.946 1.00 98.19 173 LYS A O 1
ATOM 1354 N N . GLY A 1 174 ? -3.374 8.802 -17.297 1.00 98.06 174 GLY A N 1
ATOM 1355 C CA . GLY A 1 174 ? -3.979 8.424 -18.576 1.00 98.06 174 GLY A CA 1
ATOM 1356 C C . GLY A 1 174 ? -3.532 7.075 -19.147 1.00 98.06 174 GLY A C 1
ATOM 1357 O O . GLY A 1 174 ? -3.981 6.732 -20.242 1.00 98.06 174 GLY A O 1
ATOM 1358 N N . LEU A 1 175 ? -2.659 6.330 -18.455 1.00 98.62 175 LEU A N 1
ATOM 1359 C CA . LEU A 1 175 ? -2.066 5.096 -18.969 1.00 98.62 175 LEU A CA 1
ATOM 1360 C C . LEU A 1 175 ? -3.127 4.005 -19.077 1.00 98.62 175 LEU A C 1
ATOM 1362 O O . LEU A 1 175 ? -3.703 3.581 -18.081 1.00 98.62 175 LEU A O 1
ATOM 1366 N N . THR A 1 176 ? -3.373 3.552 -20.303 1.00 98.19 176 THR A N 1
ATOM 1367 C CA . THR A 1 176 ? -4.349 2.493 -20.609 1.00 98.19 176 THR A CA 1
ATOM 1368 C C . THR A 1 176 ? -3.688 1.160 -20.941 1.00 98.19 176 THR A C 1
ATOM 1370 O O . THR A 1 176 ? -4.330 0.121 -20.827 1.00 98.19 176 THR A O 1
ATOM 1373 N N . SER A 1 177 ? -2.419 1.187 -21.356 1.00 96.94 177 SER A N 1
ATOM 1374 C CA . SER A 1 177 ? -1.648 0.009 -21.745 1.00 96.94 177 SER A CA 1
ATOM 1375 C C . SER A 1 177 ? -0.170 0.210 -21.434 1.00 96.94 177 SER A C 1
ATOM 1377 O O . SER A 1 177 ? 0.386 1.281 -21.687 1.00 96.94 177 SER A O 1
ATOM 1379 N N . VAL A 1 178 ? 0.478 -0.829 -20.920 1.00 97.44 178 VAL A N 1
ATOM 1380 C CA . VAL A 1 178 ? 1.914 -0.855 -20.658 1.00 97.44 178 VAL A CA 1
ATOM 1381 C C . VAL A 1 178 ? 2.435 -2.264 -20.923 1.00 97.44 178 VAL A C 1
ATOM 1383 O O . VAL A 1 178 ? 1.908 -3.227 -20.375 1.00 97.44 178 VAL A O 1
ATOM 1386 N N . ASN A 1 179 ? 3.425 -2.392 -21.809 1.00 94.75 179 ASN A N 1
ATOM 1387 C CA . ASN A 1 179 ? 4.052 -3.680 -22.112 1.00 94.75 179 ASN A CA 1
ATOM 1388 C C . ASN A 1 179 ? 5.391 -3.780 -21.378 1.00 94.75 179 ASN A C 1
ATOM 1390 O O . ASN A 1 179 ? 6.328 -3.066 -21.729 1.00 94.75 179 ASN A O 1
ATOM 1394 N N . ILE A 1 180 ? 5.455 -4.661 -20.382 1.00 94.38 180 ILE A N 1
ATOM 1395 C CA . ILE A 1 180 ? 6.602 -4.868 -19.484 1.00 94.38 180 ILE A CA 1
ATOM 1396 C C . ILE A 1 180 ? 7.084 -6.323 -19.469 1.00 94.38 180 ILE A C 1
ATOM 1398 O O . ILE A 1 180 ? 7.887 -6.684 -18.618 1.00 94.38 180 ILE A O 1
ATOM 1402 N N . GLU A 1 181 ? 6.637 -7.144 -20.422 1.00 90.56 181 GLU A N 1
ATOM 1403 C CA . GLU A 1 181 ? 6.966 -8.576 -20.488 1.00 90.56 181 GLU A CA 1
ATOM 1404 C C . GLU A 1 181 ? 8.472 -8.833 -20.681 1.00 90.56 181 GLU A C 1
ATOM 1406 O O . GLU A 1 181 ? 8.996 -9.845 -20.226 1.00 90.56 181 GLU A O 1
ATOM 1411 N N . GLU A 1 182 ? 9.184 -7.918 -21.352 1.00 88.25 182 GLU A N 1
ATOM 1412 C CA . GLU A 1 182 ? 10.630 -8.034 -21.597 1.00 88.25 182 GLU A CA 1
ATOM 1413 C C . GLU A 1 182 ? 11.496 -7.519 -20.431 1.00 88.25 182 GLU A C 1
ATOM 1415 O O . GLU A 1 182 ? 12.723 -7.628 -20.501 1.00 88.25 182 GLU A O 1
ATOM 1420 N N . LEU A 1 183 ? 10.901 -6.924 -19.387 1.00 95.94 183 LEU A N 1
ATOM 1421 C CA . LEU A 1 183 ? 11.666 -6.374 -18.269 1.00 95.94 183 LEU A CA 1
ATOM 1422 C C . LEU A 1 183 ? 12.068 -7.489 -17.298 1.00 95.94 183 LEU A C 1
ATOM 1424 O O . LEU A 1 183 ? 11.252 -8.011 -16.550 1.00 95.94 183 LEU A O 1
ATOM 1428 N N . ASP A 1 184 ? 13.359 -7.800 -17.270 1.00 97.94 184 ASP A N 1
ATOM 1429 C CA . ASP A 1 184 ? 13.986 -8.591 -16.215 1.00 97.94 184 ASP A CA 1
ATOM 1430 C C . ASP A 1 184 ? 13.965 -7.800 -14.893 1.00 97.94 184 ASP A C 1
ATOM 1432 O O . ASP A 1 184 ? 14.581 -6.731 -14.797 1.00 97.94 184 ASP A O 1
ATOM 1436 N N . THR A 1 185 ? 13.240 -8.305 -13.891 1.00 98.25 185 THR A N 1
ATOM 1437 C CA . THR A 1 185 ? 13.156 -7.712 -12.545 1.00 98.25 185 THR A CA 1
ATOM 1438 C C . THR A 1 185 ? 14.006 -8.447 -11.508 1.00 98.25 185 THR A C 1
ATOM 1440 O O . THR A 1 185 ? 13.975 -8.077 -10.336 1.00 98.25 185 THR A O 1
ATOM 1443 N N . SER A 1 186 ? 14.792 -9.449 -11.912 1.00 98.25 186 SER A N 1
ATOM 1444 C CA . SER A 1 186 ? 15.523 -10.346 -11.006 1.00 98.25 186 SER A CA 1
ATOM 1445 C C . SER A 1 186 ? 16.495 -9.619 -10.072 1.00 98.25 186 SER A C 1
ATOM 1447 O O . SER A 1 186 ? 16.737 -10.076 -8.958 1.00 98.25 186 SER A O 1
ATOM 1449 N N . SER A 1 187 ? 17.024 -8.460 -10.475 1.00 98.44 187 SER A N 1
ATOM 1450 C CA . SER A 1 187 ? 17.936 -7.634 -9.665 1.00 98.44 187 SER A CA 1
ATOM 1451 C C . SER A 1 187 ? 17.247 -6.489 -8.908 1.00 98.44 187 SER A C 1
ATOM 1453 O O . SER A 1 187 ? 17.919 -5.746 -8.187 1.00 98.44 187 SER A O 1
ATOM 1455 N N . VAL A 1 188 ? 15.932 -6.307 -9.070 1.00 98.75 188 VAL A N 1
ATOM 1456 C CA . VAL A 1 188 ? 15.198 -5.165 -8.513 1.00 98.75 188 VAL A CA 1
ATOM 1457 C C . VAL A 1 188 ? 14.963 -5.360 -7.018 1.00 98.75 188 VAL A C 1
ATOM 1459 O O . VAL A 1 188 ? 14.433 -6.379 -6.585 1.00 98.75 188 VAL A O 1
ATOM 1462 N N . THR A 1 189 ? 15.313 -4.345 -6.226 1.00 98.75 189 THR A N 1
ATOM 1463 C CA . THR A 1 189 ? 15.080 -4.321 -4.775 1.00 98.75 189 THR A CA 1
ATOM 1464 C C . THR A 1 189 ? 13.971 -3.352 -4.360 1.00 98.75 189 THR A C 1
ATOM 1466 O O . THR A 1 189 ? 13.450 -3.457 -3.253 1.00 98.75 189 THR A O 1
ATOM 1469 N N . ASP A 1 190 ? 13.602 -2.397 -5.218 1.00 98.88 190 ASP A N 1
ATOM 1470 C CA . ASP A 1 190 ? 12.598 -1.365 -4.925 1.00 98.88 190 ASP A CA 1
ATOM 1471 C C . ASP A 1 190 ? 11.614 -1.199 -6.093 1.00 98.88 190 ASP A C 1
ATOM 1473 O O . ASP A 1 190 ? 11.999 -0.825 -7.207 1.00 98.88 190 ASP A O 1
ATOM 1477 N N . MET A 1 191 ? 10.338 -1.480 -5.820 1.00 98.81 191 MET A N 1
ATOM 1478 C CA . MET A 1 191 ? 9.197 -1.307 -6.728 1.00 98.81 191 MET A CA 1
ATOM 1479 C C . MET A 1 191 ? 8.177 -0.294 -6.178 1.00 98.81 191 MET A C 1
ATOM 1481 O O . MET A 1 191 ? 7.039 -0.212 -6.651 1.00 98.81 191 MET A O 1
ATOM 1485 N N . SER A 1 192 ? 8.568 0.508 -5.183 1.00 98.88 192 SER A N 1
ATOM 1486 C CA . SER A 1 192 ? 7.659 1.417 -4.488 1.00 98.88 192 SER A CA 1
ATOM 1487 C C . SER A 1 192 ? 7.010 2.397 -5.460 1.00 98.88 192 SER A C 1
ATOM 1489 O O . SER A 1 192 ? 7.681 3.076 -6.242 1.00 98.88 192 SER A O 1
ATOM 1491 N N . GLY A 1 193 ? 5.684 2.495 -5.415 1.00 98.81 193 GLY A N 1
ATOM 1492 C CA . GLY A 1 193 ? 4.905 3.407 -6.249 1.00 98.81 193 GLY A CA 1
ATOM 1493 C C . GLY A 1 193 ? 5.005 3.162 -7.757 1.00 98.81 193 GLY A C 1
ATOM 1494 O O . GLY A 1 193 ? 4.697 4.081 -8.514 1.00 98.81 193 GLY A O 1
ATOM 1495 N N . MET A 1 194 ? 5.451 1.984 -8.212 1.00 98.75 194 MET A N 1
ATOM 1496 C CA . MET A 1 194 ? 5.679 1.700 -9.636 1.00 98.75 194 MET A CA 1
ATOM 1497 C C . MET A 1 194 ? 4.464 2.023 -10.519 1.00 98.75 194 MET A C 1
ATOM 1499 O O . MET A 1 194 ? 4.654 2.625 -11.572 1.00 98.75 194 MET A O 1
ATOM 1503 N N . PHE A 1 195 ? 3.241 1.713 -10.068 1.00 98.81 195 PHE A N 1
ATOM 1504 C CA . PHE A 1 195 ? 1.975 1.979 -10.770 1.00 98.81 195 PHE A CA 1
ATOM 1505 C C . PHE A 1 195 ? 1.032 2.917 -9.996 1.00 98.81 195 PHE A C 1
ATOM 1507 O O . PHE A 1 195 ? -0.177 2.946 -10.241 1.00 98.81 195 PHE A O 1
ATOM 1514 N N . TYR A 1 196 ? 1.569 3.711 -9.067 1.00 98.88 196 TYR A N 1
ATOM 1515 C CA . TYR A 1 196 ? 0.781 4.654 -8.273 1.00 98.88 196 TYR A CA 1
ATOM 1516 C C . TYR A 1 196 ? -0.031 5.602 -9.168 1.00 98.88 196 TYR A C 1
ATOM 1518 O O . TYR A 1 196 ? 0.508 6.219 -10.089 1.00 98.88 196 TYR A O 1
ATOM 1526 N N . CYS A 1 197 ? -1.321 5.768 -8.873 1.00 98.56 197 CYS A N 1
ATOM 1527 C CA . CYS A 1 197 ? -2.242 6.636 -9.615 1.00 98.56 197 CYS A CA 1
ATOM 1528 C C . CYS A 1 197 ? -2.320 6.368 -11.131 1.00 98.56 197 CYS A C 1
ATOM 1530 O O . CYS A 1 197 ? -2.652 7.275 -11.897 1.00 98.56 197 CYS A O 1
ATOM 1532 N N . CYS A 1 198 ? -2.090 5.133 -11.581 1.00 98.44 198 CYS A N 1
ATOM 1533 C CA . CYS A 1 198 ? -2.400 4.715 -12.952 1.00 98.44 198 CYS A CA 1
ATOM 1534 C C . CYS A 1 198 ? -3.909 4.436 -13.109 1.00 98.44 198 CYS A C 1
ATOM 1536 O O . CYS A 1 198 ? -4.341 3.294 -13.252 1.00 98.44 198 CYS A O 1
ATOM 1538 N N . TRP A 1 199 ? -4.731 5.488 -13.020 1.00 97.44 199 TRP A N 1
ATOM 1539 C CA . TRP A 1 199 ? -6.193 5.389 -12.884 1.00 97.44 199 TRP A CA 1
ATOM 1540 C C . TRP A 1 199 ? -6.894 4.663 -14.029 1.00 97.44 199 TRP A C 1
ATOM 1542 O O . TRP A 1 199 ? -7.926 4.036 -13.797 1.00 97.44 199 TRP A O 1
ATOM 1552 N N . GLU A 1 200 ? -6.374 4.786 -15.249 1.00 98.12 200 GLU A N 1
ATOM 1553 C CA . GLU A 1 200 ? -7.002 4.252 -16.460 1.00 98.12 200 GLU A CA 1
ATOM 1554 C C . GLU A 1 200 ? -6.552 2.822 -16.816 1.00 98.12 200 GLU A C 1
ATOM 1556 O O . GLU A 1 200 ? -7.122 2.223 -17.731 1.00 98.12 200 GLU A O 1
ATOM 1561 N N . LEU A 1 2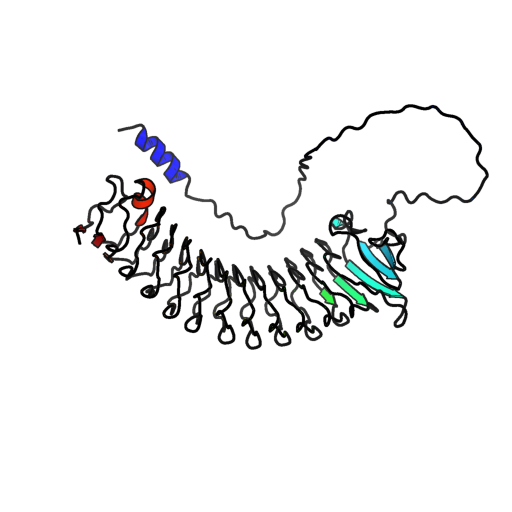01 ? -5.610 2.228 -16.067 1.00 98.06 201 LEU A N 1
ATOM 1562 C CA . LEU A 1 201 ? -5.256 0.819 -16.243 1.00 98.06 201 LEU A CA 1
ATOM 1563 C C . LEU A 1 201 ? -6.427 -0.080 -15.831 1.00 98.06 201 LEU A C 1
ATOM 1565 O O . LEU A 1 201 ? -7.032 0.083 -14.770 1.00 98.06 201 LEU A O 1
ATOM 1569 N N . THR A 1 202 ? -6.721 -1.062 -16.682 1.00 97.12 202 THR A N 1
ATOM 1570 C CA . THR A 1 202 ? -7.773 -2.073 -16.456 1.00 97.12 202 THR A CA 1
ATOM 1571 C C . THR A 1 202 ? -7.228 -3.499 -16.415 1.00 97.12 202 THR A C 1
ATOM 1573 O O . THR A 1 202 ? -7.890 -4.388 -15.888 1.00 97.12 202 THR A O 1
ATOM 1576 N N . SER A 1 203 ? -6.015 -3.708 -16.926 1.00 96.06 203 SER A N 1
ATOM 1577 C CA . SER A 1 203 ? -5.285 -4.972 -16.902 1.00 96.06 203 SER A CA 1
ATOM 1578 C C . SER A 1 203 ? -3.788 -4.698 -16.831 1.00 96.06 203 SER A C 1
ATOM 1580 O O . SER A 1 203 ? -3.323 -3.682 -17.351 1.00 96.06 203 SER A O 1
ATOM 1582 N N . LEU A 1 204 ? -3.045 -5.627 -16.242 1.00 96.31 204 LEU A N 1
ATOM 1583 C CA . LEU A 1 204 ? -1.592 -5.600 -16.174 1.00 96.31 204 LEU A CA 1
ATOM 1584 C C . LEU A 1 204 ? -1.089 -7.044 -16.176 1.00 96.31 204 LEU A C 1
ATOM 1586 O O . LEU A 1 204 ? -1.591 -7.853 -15.398 1.00 96.31 204 LEU A O 1
ATOM 1590 N N . ASP A 1 205 ? -0.142 -7.365 -17.054 1.00 96.12 205 ASP A N 1
ATOM 1591 C CA . ASP A 1 205 ? 0.547 -8.656 -17.020 1.00 96.12 205 ASP A CA 1
ATOM 1592 C C . ASP A 1 205 ? 1.809 -8.525 -16.162 1.00 96.12 205 ASP A C 1
ATOM 1594 O O . ASP A 1 205 ? 2.693 -7.720 -16.461 1.00 96.12 205 ASP A O 1
ATOM 1598 N N . LEU A 1 206 ? 1.850 -9.292 -15.074 1.00 96.31 206 LEU A N 1
ATOM 1599 C CA . LEU A 1 206 ? 2.947 -9.349 -14.107 1.00 96.31 206 LEU A CA 1
ATOM 1600 C C . LEU A 1 206 ? 3.629 -10.725 -14.089 1.00 96.31 206 LEU A C 1
ATOM 1602 O O . LEU A 1 206 ? 4.490 -10.971 -13.251 1.00 96.31 206 LEU A O 1
ATOM 1606 N N . SER A 1 207 ? 3.259 -11.636 -14.994 1.00 94.94 207 SER A N 1
ATOM 1607 C CA . SER A 1 207 ? 3.696 -13.039 -14.954 1.00 94.94 207 SER A CA 1
ATOM 1608 C C . SER A 1 207 ? 5.208 -13.233 -15.131 1.00 94.94 207 SER A C 1
ATOM 1610 O O . SER A 1 207 ? 5.746 -14.254 -14.707 1.00 94.94 207 SER A O 1
ATOM 1612 N N . GLY A 1 208 ? 5.895 -12.255 -15.730 1.00 94.75 208 GLY A N 1
ATOM 1613 C CA . GLY A 1 208 ? 7.352 -12.240 -15.887 1.00 94.75 208 GLY A CA 1
ATOM 1614 C C . GLY A 1 208 ? 8.129 -11.650 -14.706 1.00 94.75 208 GLY A C 1
ATOM 1615 O O . GLY A 1 208 ? 9.355 -11.625 -14.760 1.00 94.75 208 GLY A O 1
ATOM 1616 N N . PHE A 1 209 ? 7.459 -11.147 -13.662 1.00 97.31 209 PHE A N 1
ATOM 1617 C CA . PHE A 1 209 ? 8.144 -10.500 -12.543 1.00 97.31 209 PHE A CA 1
ATOM 1618 C C . PHE A 1 209 ? 8.781 -11.536 -11.613 1.00 97.31 209 PHE A C 1
ATOM 1620 O O . PHE A 1 209 ? 8.100 -12.335 -10.976 1.00 97.31 209 PHE A O 1
ATOM 1627 N N . GLU A 1 210 ? 10.099 -11.453 -11.466 1.00 98.06 210 GLU A N 1
ATOM 1628 C CA . GLU A 1 210 ? 10.851 -12.079 -10.383 1.00 98.06 210 GLU A CA 1
ATOM 1629 C C . GLU A 1 210 ? 11.000 -11.074 -9.233 1.00 98.06 210 GLU A C 1
ATOM 1631 O O . GLU A 1 210 ? 11.700 -10.068 -9.372 1.00 98.06 210 GLU A O 1
ATOM 1636 N N . THR A 1 211 ? 10.329 -11.317 -8.102 1.00 98.56 211 THR A N 1
ATOM 1637 C CA . THR A 1 211 ? 10.297 -10.379 -6.961 1.00 98.56 211 THR A CA 1
ATOM 1638 C C . THR A 1 211 ? 11.098 -10.843 -5.747 1.00 98.56 211 THR A C 1
ATOM 1640 O O . THR A 1 211 ? 11.095 -10.162 -4.726 1.00 98.56 211 THR A O 1
ATOM 1643 N N . SER A 1 212 ? 11.835 -11.954 -5.841 1.00 98.56 212 SER A N 1
ATOM 1644 C CA . SER A 1 212 ? 12.528 -12.558 -4.693 1.00 98.56 212 SER A CA 1
ATOM 1645 C C . SER A 1 212 ? 13.578 -11.648 -4.047 1.00 98.56 212 SER A C 1
ATOM 1647 O O . SER A 1 212 ? 13.965 -11.887 -2.912 1.00 98.56 212 SER A O 1
ATOM 1649 N N . ASN A 1 213 ? 14.066 -10.615 -4.741 1.00 98.69 213 ASN A N 1
ATOM 1650 C CA . ASN A 1 213 ? 15.011 -9.630 -4.196 1.00 98.69 213 ASN A CA 1
ATOM 1651 C C . ASN A 1 213 ? 14.348 -8.312 -3.755 1.00 98.69 213 ASN A C 1
ATOM 1653 O O . ASN A 1 213 ? 15.027 -7.444 -3.198 1.00 98.69 213 ASN A O 1
ATOM 1657 N N . VAL A 1 214 ? 13.042 -8.150 -3.984 1.00 98.88 214 VAL A N 1
ATOM 1658 C CA . VAL A 1 214 ? 12.316 -6.912 -3.690 1.00 98.88 214 VAL A CA 1
ATOM 1659 C C . VAL A 1 214 ? 12.137 -6.757 -2.183 1.00 98.88 214 VAL A C 1
ATOM 1661 O O . VAL A 1 214 ? 11.655 -7.653 -1.499 1.00 98.88 214 VAL A O 1
ATOM 1664 N N . GLN A 1 215 ? 12.517 -5.587 -1.672 1.00 98.88 215 GLN A N 1
ATOM 1665 C CA . GLN A 1 215 ? 12.403 -5.205 -0.264 1.00 98.88 215 GLN A CA 1
ATOM 1666 C C . GLN A 1 215 ? 11.303 -4.161 -0.037 1.00 98.88 215 GLN A C 1
ATOM 1668 O O . GLN A 1 215 ? 10.703 -4.124 1.038 1.00 98.88 215 GLN A O 1
ATOM 1673 N N . TYR A 1 216 ? 11.018 -3.329 -1.044 1.00 98.94 216 TYR A N 1
ATOM 1674 C CA . TYR A 1 216 ? 10.072 -2.218 -0.938 1.00 98.94 216 TYR A CA 1
ATOM 1675 C C . TYR A 1 216 ? 8.985 -2.314 -2.016 1.00 98.94 216 TYR A C 1
ATOM 1677 O O . TYR A 1 216 ? 9.274 -2.197 -3.210 1.00 98.94 216 TYR A O 1
ATOM 1685 N N . MET A 1 217 ? 7.736 -2.518 -1.585 1.00 98.75 217 MET A N 1
ATOM 1686 C CA . MET A 1 217 ? 6.533 -2.571 -2.434 1.00 98.75 217 MET A CA 1
ATOM 1687 C C . MET A 1 217 ? 5.497 -1.499 -2.054 1.00 98.75 217 MET A C 1
ATOM 1689 O O . MET A 1 217 ? 4.368 -1.497 -2.557 1.00 98.75 217 MET A O 1
ATOM 1693 N N . GLY A 1 218 ? 5.878 -0.557 -1.189 1.00 98.88 218 GLY A N 1
ATOM 1694 C CA . GLY A 1 218 ? 5.012 0.512 -0.717 1.00 98.88 218 GLY A CA 1
ATOM 1695 C C . GLY A 1 218 ? 4.334 1.265 -1.851 1.00 98.88 218 GLY A C 1
ATOM 1696 O O . GLY A 1 218 ? 4.972 1.717 -2.803 1.00 98.88 218 GLY A O 1
ATOM 1697 N N . SER A 1 219 ? 3.016 1.411 -1.756 1.00 98.88 219 SER A N 1
ATOM 1698 C CA . SER A 1 219 ? 2.187 2.137 -2.724 1.00 98.88 219 SER A CA 1
ATOM 1699 C C . SER A 1 219 ? 2.263 1.622 -4.172 1.00 98.88 219 SER A C 1
ATOM 1701 O O . SER A 1 219 ? 1.827 2.330 -5.081 1.00 98.88 219 SER A O 1
ATOM 1703 N N . MET A 1 220 ? 2.822 0.427 -4.424 1.00 98.88 220 MET A N 1
ATOM 1704 C CA . MET A 1 220 ? 3.095 -0.084 -5.777 1.00 98.88 220 MET A CA 1
ATOM 1705 C C . MET A 1 220 ? 1.859 -0.049 -6.683 1.00 98.88 220 MET A C 1
ATOM 1707 O O . MET A 1 220 ? 1.973 0.368 -7.835 1.00 98.88 220 MET A O 1
ATOM 1711 N N . PHE A 1 221 ? 0.691 -0.407 -6.144 1.00 98.81 221 PHE A N 1
ATOM 1712 C CA . PHE A 1 221 ? -0.594 -0.461 -6.844 1.00 98.81 221 PHE A CA 1
ATOM 1713 C C . PHE A 1 221 ? -1.620 0.524 -6.269 1.00 98.81 221 PHE A C 1
ATOM 1715 O O . PHE A 1 221 ? -2.828 0.359 -6.438 1.00 98.81 221 PHE A O 1
ATOM 1722 N N . GLN A 1 222 ? -1.163 1.573 -5.586 1.00 98.81 222 GLN A N 1
ATOM 1723 C CA . GLN A 1 222 ? -2.070 2.543 -4.992 1.00 98.81 222 GLN A CA 1
ATOM 1724 C C . GLN A 1 222 ? -2.874 3.285 -6.070 1.00 98.81 222 GLN A C 1
ATOM 1726 O O . GLN A 1 222 ? -2.336 3.805 -7.050 1.00 98.81 222 GLN A O 1
ATOM 1731 N N . SER A 1 223 ? -4.177 3.420 -5.829 1.00 98.56 223 SER A N 1
ATOM 1732 C CA . SER A 1 223 ? -5.136 4.157 -6.653 1.00 98.56 223 SER A CA 1
ATOM 1733 C C . SER A 1 223 ? -5.355 3.592 -8.062 1.00 98.56 223 SER A C 1
ATOM 1735 O O . SER A 1 223 ? -5.675 4.356 -8.973 1.00 98.56 223 SER A O 1
ATOM 1737 N N . LEU A 1 224 ? -5.277 2.273 -8.272 1.00 98.06 224 LEU A N 1
ATOM 1738 C CA . LEU A 1 224 ? -5.703 1.627 -9.529 1.00 98.06 224 LEU A CA 1
ATOM 1739 C C . LEU A 1 224 ? -7.240 1.613 -9.676 1.00 98.06 224 LEU A C 1
ATOM 1741 O O . LEU A 1 224 ? -7.907 0.585 -9.620 1.00 98.06 224 LEU A O 1
ATOM 1745 N N . SER A 1 225 ? -7.820 2.800 -9.862 1.00 94.38 225 SER A N 1
ATOM 1746 C CA . SER A 1 225 ? -9.258 3.081 -9.707 1.00 94.38 225 SER A CA 1
ATOM 1747 C C . SER A 1 225 ? -10.181 2.394 -10.724 1.00 94.38 225 SER A C 1
ATOM 1749 O O . SER A 1 225 ? -11.392 2.325 -10.502 1.00 94.38 225 SER A O 1
ATOM 1751 N N . ASN A 1 226 ? -9.655 1.930 -11.861 1.00 96.19 226 ASN A N 1
ATOM 1752 C CA . ASN A 1 226 ? -10.424 1.188 -12.865 1.00 96.19 226 ASN A CA 1
ATOM 1753 C C . ASN A 1 226 ? -10.114 -0.314 -12.898 1.00 96.19 226 ASN A C 1
ATOM 1755 O O . ASN A 1 226 ? -10.781 -1.034 -13.642 1.00 96.19 226 ASN A O 1
ATOM 1759 N N . MET A 1 227 ? -9.165 -0.787 -12.091 1.00 96.12 227 MET A N 1
ATOM 1760 C CA . MET A 1 227 ? -8.783 -2.192 -12.045 1.00 96.12 227 MET A CA 1
ATOM 1761 C C . MET A 1 227 ? -9.748 -2.984 -11.163 1.00 96.12 227 MET A C 1
ATOM 1763 O O . MET A 1 227 ? -10.099 -2.548 -10.068 1.00 96.12 227 MET A O 1
ATOM 1767 N N . THR A 1 228 ? -10.194 -4.140 -11.654 1.00 96.44 228 THR A N 1
ATOM 1768 C CA . THR A 1 228 ? -11.128 -5.025 -10.932 1.00 96.44 228 THR A CA 1
ATOM 1769 C C . THR A 1 228 ? -10.450 -6.255 -10.339 1.00 96.44 228 THR A C 1
ATOM 1771 O O . THR A 1 228 ? -10.991 -6.877 -9.430 1.00 96.44 228 THR A O 1
ATOM 1774 N N . SER A 1 229 ? -9.278 -6.610 -10.860 1.00 95.88 229 SER A N 1
ATOM 1775 C CA . SER A 1 229 ? -8.460 -7.740 -10.426 1.00 95.88 229 SER A CA 1
ATOM 1776 C C . SER A 1 229 ? -7.006 -7.488 -10.805 1.00 95.88 229 SER A C 1
ATOM 1778 O O . SER A 1 229 ? -6.747 -6.912 -11.863 1.00 95.88 229 SER A O 1
ATOM 1780 N N . ILE A 1 230 ? -6.080 -7.989 -9.997 1.00 96.44 230 ILE A N 1
ATOM 1781 C CA . ILE A 1 230 ? -4.649 -8.003 -10.293 1.00 96.44 230 ILE A CA 1
ATOM 1782 C C . ILE A 1 230 ? -4.086 -9.375 -9.922 1.00 96.44 230 ILE A C 1
ATOM 1784 O O . ILE A 1 230 ? -4.404 -9.901 -8.857 1.00 96.44 230 ILE A O 1
ATOM 1788 N N . ASP A 1 231 ? -3.300 -9.971 -10.817 1.00 96.81 231 ASP A N 1
ATOM 1789 C CA . ASP A 1 231 ? -2.643 -11.250 -10.553 1.00 96.81 231 ASP A CA 1
ATOM 1790 C C . ASP A 1 231 ? -1.261 -10.997 -9.945 1.00 96.81 231 ASP A C 1
ATOM 1792 O O . ASP A 1 231 ? -0.342 -10.544 -10.627 1.00 96.81 231 ASP A O 1
ATOM 1796 N N . VAL A 1 232 ? -1.143 -11.266 -8.646 1.00 97.19 232 VAL A N 1
ATOM 1797 C CA . VAL A 1 232 ? 0.110 -11.206 -7.877 1.00 97.19 232 VAL A CA 1
ATOM 1798 C C . VAL A 1 232 ? 0.527 -12.591 -7.377 1.00 97.19 232 VAL A C 1
ATOM 1800 O O . VAL A 1 232 ? 1.378 -12.709 -6.501 1.00 97.19 232 VAL A O 1
ATOM 1803 N N . SER A 1 233 ? -0.055 -13.660 -7.931 1.00 95.88 233 SER A N 1
ATOM 1804 C CA . SER A 1 233 ? 0.196 -15.031 -7.473 1.00 95.88 233 SER A CA 1
ATOM 1805 C C . SER A 1 233 ? 1.645 -15.483 -7.693 1.00 95.88 233 SER A C 1
ATOM 1807 O O . SER A 1 233 ? 2.125 -16.355 -6.971 1.00 95.88 233 SER A O 1
ATOM 1809 N N . GLY A 1 234 ? 2.353 -14.882 -8.654 1.00 96.50 234 GLY A N 1
ATOM 1810 C CA . GLY A 1 234 ? 3.770 -15.141 -8.923 1.00 96.50 234 GLY A CA 1
ATOM 1811 C C . GLY A 1 234 ? 4.751 -14.401 -8.008 1.00 96.50 234 GLY A C 1
ATOM 1812 O O . GLY A 1 234 ? 5.953 -14.616 -8.137 1.00 96.50 234 GLY A O 1
ATOM 1813 N N . PHE A 1 235 ? 4.280 -13.528 -7.111 1.00 98.38 235 PHE A N 1
ATOM 1814 C CA . PHE A 1 235 ? 5.173 -12.726 -6.275 1.00 98.38 235 PHE A CA 1
ATOM 1815 C C . PHE A 1 235 ? 5.763 -13.570 -5.139 1.00 98.38 235 PHE A C 1
ATOM 1817 O O . PHE A 1 235 ? 5.042 -14.143 -4.327 1.00 98.38 235 PHE A O 1
ATOM 1824 N N . ASP A 1 236 ? 7.090 -13.580 -5.050 1.00 98.56 236 ASP A N 1
ATOM 1825 C CA . ASP A 1 236 ? 7.829 -13.936 -3.842 1.00 98.56 236 ASP A CA 1
ATOM 1826 C C . ASP A 1 236 ? 8.007 -12.667 -3.001 1.00 98.56 236 ASP A C 1
ATOM 1828 O O . ASP A 1 236 ? 8.703 -11.735 -3.417 1.00 98.56 236 ASP A O 1
ATOM 1832 N N . THR A 1 237 ? 7.348 -12.610 -1.843 1.00 98.75 237 THR A N 1
ATOM 1833 C CA . THR A 1 237 ? 7.415 -11.471 -0.916 1.00 98.75 237 THR A CA 1
ATOM 1834 C C . THR A 1 237 ? 8.297 -11.735 0.303 1.00 98.75 237 THR A C 1
ATOM 1836 O O . THR A 1 237 ? 8.355 -10.896 1.198 1.00 98.75 237 THR A O 1
ATOM 1839 N N . SER A 1 238 ? 9.019 -12.860 0.343 1.00 98.69 238 SER A N 1
ATOM 1840 C CA . SER A 1 238 ? 9.765 -13.304 1.530 1.00 98.69 238 SER A CA 1
ATOM 1841 C C . SER A 1 238 ? 10.852 -12.326 1.991 1.00 98.69 238 SER A C 1
ATOM 1843 O O . SER A 1 238 ? 11.217 -12.33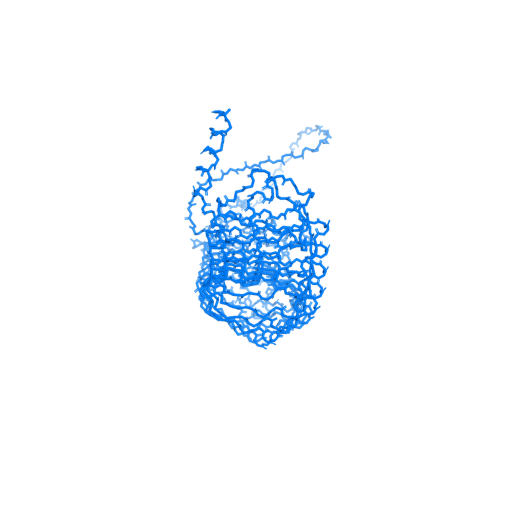6 3.162 1.00 98.69 238 SER A O 1
ATOM 1845 N N . ASN A 1 239 ? 11.347 -11.441 1.119 1.00 98.75 239 ASN A N 1
ATOM 1846 C CA . ASN A 1 239 ? 12.330 -10.403 1.462 1.00 98.75 239 ASN A CA 1
ATOM 1847 C C . ASN A 1 239 ? 11.733 -8.995 1.632 1.00 98.75 239 ASN A C 1
ATOM 1849 O O . ASN A 1 239 ? 12.474 -8.045 1.901 1.00 98.75 239 ASN A O 1
ATOM 1853 N N . VAL A 1 240 ? 10.416 -8.839 1.493 1.00 98.94 240 VAL A N 1
ATOM 1854 C CA . VAL A 1 240 ? 9.756 -7.534 1.573 1.00 98.94 240 VAL A CA 1
ATOM 1855 C C . VAL A 1 240 ? 9.680 -7.069 3.025 1.00 98.94 240 VAL A C 1
ATOM 1857 O O . VAL A 1 240 ? 9.228 -7.794 3.907 1.00 98.94 240 VAL A O 1
ATOM 1860 N N . ILE A 1 241 ? 10.097 -5.825 3.265 1.00 98.88 241 ILE A N 1
ATOM 1861 C CA . ILE A 1 241 ? 10.051 -5.172 4.581 1.00 98.88 241 ILE A CA 1
ATOM 1862 C C . ILE A 1 241 ? 9.027 -4.027 4.639 1.00 98.88 241 ILE A C 1
ATOM 1864 O O . ILE A 1 241 ? 8.603 -3.635 5.727 1.00 98.88 241 ILE A O 1
ATOM 1868 N N . GLU A 1 242 ? 8.607 -3.499 3.486 1.00 98.81 242 GLU A N 1
ATOM 1869 C CA . GLU A 1 242 ? 7.684 -2.365 3.360 1.00 98.81 242 GLU A CA 1
ATOM 1870 C C . GLU A 1 242 ? 6.573 -2.695 2.341 1.00 98.81 242 GLU A C 1
ATOM 1872 O O . GLU A 1 242 ? 6.861 -2.919 1.161 1.00 98.81 242 GLU A O 1
ATOM 1877 N N . MET A 1 243 ? 5.314 -2.715 2.803 1.00 98.50 243 MET A N 1
ATOM 1878 C CA . MET A 1 243 ? 4.099 -2.900 1.988 1.00 98.50 243 MET A CA 1
ATOM 1879 C C . MET A 1 243 ? 3.044 -1.801 2.232 1.00 98.50 243 MET A C 1
ATOM 1881 O O . MET A 1 243 ? 1.862 -1.963 1.905 1.00 98.50 243 MET A O 1
ATOM 1885 N N . GLY A 1 244 ? 3.440 -0.671 2.821 1.00 98.88 244 GLY A N 1
ATOM 1886 C CA . GLY A 1 244 ? 2.534 0.404 3.201 1.00 98.88 244 GLY A CA 1
ATOM 1887 C C . GLY A 1 244 ? 1.778 0.952 1.992 1.00 98.88 244 GLY A C 1
ATOM 1888 O O . GLY A 1 244 ? 2.349 1.227 0.937 1.00 98.88 244 GLY A O 1
ATOM 1889 N N . SER A 1 245 ? 0.463 1.119 2.120 1.00 98.88 245 SER A N 1
ATOM 1890 C CA . SER A 1 245 ? -0.428 1.620 1.064 1.00 98.88 245 SER A CA 1
ATOM 1891 C C . SER A 1 245 ? -0.408 0.828 -0.252 1.00 98.88 245 SER A C 1
ATOM 1893 O O . SER A 1 245 ? -0.908 1.340 -1.252 1.00 98.88 245 SER A O 1
ATOM 1895 N N . MET A 1 246 ? 0.144 -0.395 -0.297 1.00 98.81 246 MET A N 1
ATOM 1896 C CA . MET A 1 246 ? 0.356 -1.146 -1.547 1.00 98.81 246 MET A CA 1
ATOM 1897 C C . MET A 1 246 ? -0.895 -1.216 -2.433 1.00 98.81 246 MET A C 1
ATOM 1899 O O . MET A 1 246 ? -0.771 -1.038 -3.643 1.00 98.81 246 MET A O 1
ATOM 1903 N N . PHE A 1 247 ? -2.081 -1.382 -1.837 1.00 98.81 247 PHE A N 1
ATOM 1904 C CA . PHE A 1 247 ? -3.368 -1.472 -2.531 1.00 98.81 247 PHE A CA 1
ATOM 1905 C C . PHE A 1 247 ? -4.356 -0.352 -2.162 1.00 98.81 247 PHE A C 1
ATOM 1907 O O . PHE A 1 247 ? -5.539 -0.430 -2.501 1.00 98.81 247 PHE A O 1
ATOM 1914 N N . LYS A 1 248 ? -3.890 0.719 -1.510 1.00 98.88 248 LYS A N 1
ATOM 1915 C CA . LYS A 1 248 ? -4.733 1.843 -1.079 1.00 98.88 248 LYS A CA 1
ATOM 1916 C C . LYS A 1 248 ? -5.541 2.434 -2.241 1.00 98.88 248 LYS A C 1
ATOM 1918 O O . LYS A 1 248 ? -5.017 2.620 -3.339 1.00 98.88 248 LYS A O 1
ATOM 1923 N N . SER A 1 249 ? -6.805 2.772 -2.008 1.00 98.50 249 SER A N 1
ATOM 1924 C CA . SER A 1 249 ? -7.748 3.349 -2.976 1.00 98.50 249 SER A CA 1
ATOM 1925 C C . SER A 1 249 ? -7.959 2.504 -4.244 1.00 98.50 249 SER A C 1
ATOM 1927 O O . SER A 1 249 ? -8.313 3.034 -5.304 1.00 98.50 249 SER A O 1
ATOM 1929 N N . CYS A 1 250 ? -7.791 1.179 -4.169 1.00 97.81 250 CYS A N 1
ATOM 1930 C CA . CYS A 1 250 ? -8.223 0.249 -5.220 1.00 97.81 250 CYS A CA 1
ATOM 1931 C C . CYS A 1 250 ? -9.747 0.043 -5.186 1.00 97.81 250 CYS A C 1
ATOM 1933 O O . CYS A 1 250 ? -10.265 -1.048 -4.959 1.00 97.81 250 CYS A O 1
ATOM 1935 N N . SER A 1 251 ? -10.486 1.128 -5.419 1.00 93.88 251 SER A N 1
ATOM 1936 C CA . SER A 1 251 ? -11.929 1.242 -5.162 1.00 93.88 251 SER A CA 1
ATOM 1937 C C . SER A 1 251 ? -12.839 0.329 -5.997 1.00 93.88 251 SER A C 1
ATOM 1939 O O . SER A 1 251 ? -14.032 0.254 -5.704 1.00 93.88 251 SER A O 1
ATOM 1941 N N . LYS A 1 252 ? -12.315 -0.357 -7.022 1.00 96.38 252 LYS A N 1
ATOM 1942 C CA . LYS A 1 252 ? -13.055 -1.313 -7.865 1.00 96.38 252 LYS A CA 1
ATOM 1943 C C . LYS A 1 252 ? -12.594 -2.766 -7.738 1.00 96.38 252 LYS A C 1
ATOM 1945 O O . LYS A 1 252 ? -13.108 -3.616 -8.462 1.00 96.38 252 LYS A O 1
ATOM 1950 N N . MET A 1 253 ? -11.660 -3.057 -6.840 1.00 95.12 253 MET A N 1
ATOM 1951 C CA . MET A 1 253 ? -11.169 -4.414 -6.628 1.00 95.12 253 MET A CA 1
ATOM 1952 C C . MET A 1 253 ? -12.079 -5.155 -5.644 1.00 95.12 253 MET A C 1
ATOM 1954 O O . MET A 1 253 ? -12.264 -4.723 -4.509 1.00 95.12 253 MET A O 1
ATOM 1958 N N . GLU A 1 254 ? -12.691 -6.250 -6.101 1.00 92.50 254 GLU A N 1
ATOM 1959 C CA . GLU A 1 254 ? -13.652 -7.026 -5.297 1.00 92.50 254 GLU A CA 1
ATOM 1960 C C . GLU A 1 254 ? -12.969 -7.995 -4.327 1.00 92.50 254 GLU A C 1
ATOM 1962 O O . GLU A 1 254 ? -13.533 -8.332 -3.286 1.00 92.50 254 GLU A O 1
ATOM 1967 N N . THR A 1 255 ? -11.771 -8.461 -4.680 1.00 91.69 255 THR A N 1
ATOM 1968 C CA . THR A 1 255 ? -10.985 -9.428 -3.914 1.00 91.69 255 THR A CA 1
ATOM 1969 C C . THR A 1 255 ? -9.509 -9.340 -4.299 1.00 91.69 255 THR A C 1
ATOM 1971 O O . THR A 1 255 ? -9.169 -8.793 -5.349 1.00 91.69 255 THR A O 1
ATOM 1974 N N . PHE A 1 256 ? -8.652 -9.911 -3.459 1.00 94.12 256 PHE A N 1
ATOM 1975 C CA . PHE A 1 256 ? -7.225 -10.078 -3.691 1.00 94.12 256 PHE A CA 1
ATOM 1976 C C . PHE A 1 256 ? -6.870 -11.541 -3.433 1.00 94.12 256 PHE A C 1
ATOM 1978 O O . PHE A 1 256 ? -7.248 -12.077 -2.391 1.00 94.12 256 PHE A O 1
ATOM 1985 N N . ASP A 1 257 ? -6.134 -12.175 -4.346 1.00 96.19 257 ASP A N 1
ATOM 1986 C CA . ASP A 1 257 ? -5.482 -13.452 -4.049 1.00 96.19 257 ASP A CA 1
ATOM 1987 C C . ASP A 1 257 ? -4.082 -13.171 -3.496 1.00 96.19 257 ASP A C 1
ATOM 1989 O O . ASP A 1 257 ? -3.154 -12.865 -4.243 1.00 96.19 257 ASP A O 1
ATOM 1993 N N . LEU A 1 258 ? -3.963 -13.221 -2.168 1.00 97.56 258 LEU A N 1
ATOM 1994 C CA . LEU A 1 258 ? -2.722 -12.976 -1.425 1.00 97.56 258 LEU A CA 1
ATOM 1995 C C . LEU A 1 258 ? -2.201 -14.253 -0.755 1.00 97.56 258 LEU A C 1
ATOM 1997 O O . LEU A 1 258 ? -1.388 -14.192 0.163 1.00 97.56 258 LEU A O 1
ATOM 2001 N N . SER A 1 259 ? -2.675 -15.422 -1.193 1.00 97.31 259 SER A N 1
ATOM 2002 C CA . SER A 1 259 ? -2.386 -16.706 -0.542 1.00 97.31 259 SER A CA 1
ATOM 2003 C C . SER A 1 259 ? -0.901 -17.100 -0.563 1.00 97.31 259 SER A C 1
ATOM 2005 O O . SER A 1 259 ? -0.468 -17.877 0.287 1.00 97.31 259 SER A O 1
ATOM 2007 N N . ASN A 1 260 ? -0.119 -16.542 -1.493 1.00 96.94 260 ASN A N 1
ATOM 2008 C CA . ASN A 1 260 ? 1.324 -16.773 -1.619 1.00 96.94 260 ASN A CA 1
ATOM 2009 C C . ASN A 1 260 ? 2.192 -15.743 -0.875 1.00 96.94 260 ASN A C 1
ATOM 2011 O O . ASN A 1 260 ? 3.415 -15.859 -0.907 1.00 96.94 260 ASN A O 1
ATOM 2015 N N . PHE A 1 261 ? 1.598 -14.733 -0.228 1.00 98.50 261 PHE A N 1
ATOM 2016 C CA . PHE A 1 261 ? 2.375 -13.691 0.439 1.00 98.50 261 PHE A CA 1
ATOM 2017 C C . PHE A 1 261 ? 3.018 -14.243 1.715 1.00 98.50 261 PHE A C 1
ATOM 2019 O O . PHE A 1 261 ? 2.331 -14.609 2.664 1.00 98.50 261 PHE A O 1
ATOM 2026 N N . ASP A 1 262 ? 4.347 -14.239 1.749 1.00 98.69 262 ASP A N 1
ATOM 2027 C CA . ASP A 1 262 ? 5.133 -14.347 2.974 1.00 98.69 262 ASP A CA 1
ATOM 2028 C C . ASP A 1 262 ? 5.377 -12.934 3.512 1.00 98.69 262 ASP A C 1
ATOM 2030 O O . ASP A 1 262 ? 6.105 -12.146 2.903 1.00 98.69 262 ASP A O 1
ATOM 2034 N N . THR A 1 263 ? 4.737 -12.596 4.631 1.00 98.75 263 THR A N 1
ATOM 2035 C CA . THR A 1 263 ? 4.888 -11.288 5.282 1.00 98.75 263 THR A CA 1
ATOM 2036 C C . THR A 1 263 ? 5.778 -11.334 6.521 1.00 98.75 263 THR A C 1
ATOM 2038 O O . THR A 1 263 ? 5.845 -10.352 7.257 1.00 98.75 263 THR A O 1
ATOM 2041 N N . SER A 1 264 ? 6.486 -12.443 6.760 1.00 98.75 264 SER A N 1
ATOM 2042 C CA . SER A 1 264 ? 7.246 -12.663 7.997 1.00 98.75 264 SER A CA 1
ATOM 2043 C C . SER A 1 264 ? 8.365 -11.644 8.227 1.00 98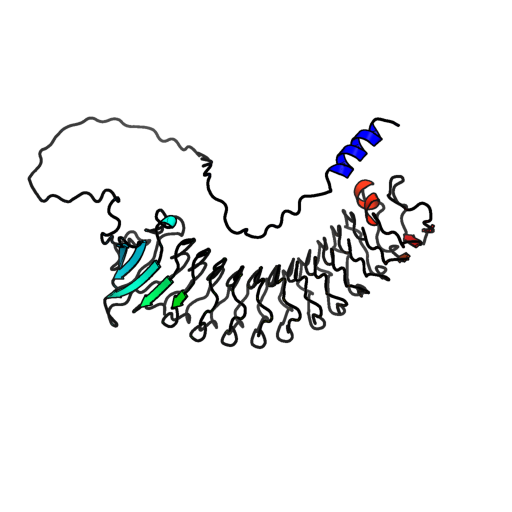.75 264 SER A C 1
ATOM 2045 O O . SER A 1 264 ? 8.757 -11.433 9.370 1.00 98.75 264 SER A O 1
ATOM 2047 N N . ASN A 1 265 ? 8.855 -10.959 7.190 1.00 98.75 265 ASN A N 1
ATOM 2048 C CA . ASN A 1 265 ? 9.851 -9.884 7.307 1.00 98.75 265 ASN A CA 1
ATOM 2049 C C . ASN A 1 265 ? 9.262 -8.464 7.240 1.00 98.75 265 ASN A C 1
ATOM 2051 O O . ASN A 1 265 ? 9.996 -7.485 7.415 1.00 98.75 265 ASN A O 1
ATOM 2055 N N . VAL A 1 266 ? 7.953 -8.328 7.010 1.00 98.94 266 VAL A N 1
ATOM 2056 C CA . VAL A 1 266 ? 7.307 -7.030 6.804 1.00 98.94 266 VAL A CA 1
ATOM 2057 C C . VAL A 1 266 ? 7.232 -6.259 8.116 1.00 98.94 266 VAL A C 1
ATOM 2059 O O . VAL A 1 266 ? 6.752 -6.760 9.129 1.00 98.94 266 VAL A O 1
ATOM 2062 N N . LYS A 1 267 ? 7.669 -4.998 8.074 1.00 98.88 267 LYS A N 1
ATOM 2063 C CA . LYS A 1 267 ? 7.628 -4.065 9.207 1.00 98.88 267 LYS A CA 1
ATOM 2064 C C . LYS A 1 267 ? 6.525 -3.024 9.086 1.00 98.88 267 LYS A C 1
ATOM 2066 O O . LYS A 1 267 ? 6.011 -2.557 10.099 1.00 98.88 267 LYS A O 1
ATOM 2071 N N . ASN A 1 268 ? 6.165 -2.639 7.864 1.00 98.88 268 ASN A N 1
ATOM 2072 C CA . ASN A 1 268 ? 5.167 -1.605 7.611 1.00 98.88 268 ASN A CA 1
ATOM 2073 C C . ASN A 1 268 ? 4.045 -2.130 6.708 1.00 98.88 268 ASN A C 1
ATOM 2075 O O . ASN A 1 268 ? 4.296 -2.487 5.557 1.00 98.88 268 ASN A O 1
ATOM 2079 N N . MET A 1 269 ? 2.819 -2.142 7.240 1.00 98.81 269 MET A N 1
ATOM 2080 C CA . MET A 1 269 ? 1.571 -2.449 6.527 1.00 98.81 269 MET A CA 1
ATOM 2081 C C . MET A 1 269 ? 0.557 -1.296 6.617 1.00 98.81 269 MET A C 1
ATOM 2083 O O . MET A 1 269 ? -0.638 -1.480 6.370 1.00 98.81 269 MET A O 1
ATOM 2087 N N . ALA A 1 270 ? 1.012 -0.097 6.988 1.00 98.88 270 ALA A N 1
ATOM 2088 C CA . ALA A 1 270 ? 0.147 1.056 7.171 1.00 98.88 270 ALA A CA 1
ATOM 2089 C C . ALA A 1 270 ? -0.684 1.328 5.916 1.00 98.88 270 ALA A C 1
ATOM 2091 O O . ALA A 1 270 ? -0.162 1.366 4.801 1.00 98.88 270 ALA A O 1
ATOM 2092 N N . SER A 1 271 ? -1.984 1.547 6.096 1.00 98.88 271 SER A N 1
ATOM 2093 C CA . SER A 1 271 ? -2.919 1.922 5.031 1.00 98.88 271 SER A CA 1
ATOM 2094 C C . SER A 1 271 ? -3.001 0.943 3.846 1.00 98.88 271 SER A C 1
ATOM 2096 O O . SER A 1 271 ? -3.484 1.325 2.783 1.00 98.88 271 SER A O 1
ATOM 2098 N N . MET A 1 272 ? -2.525 -0.305 3.979 1.00 98.81 272 MET A N 1
ATOM 2099 C CA . MET A 1 272 ? -2.358 -1.236 2.849 1.00 98.81 272 MET A CA 1
ATOM 2100 C C . MET A 1 272 ? -3.626 -1.414 1.999 1.00 98.81 272 MET A C 1
ATOM 2102 O O . MET A 1 272 ? -3.514 -1.456 0.774 1.00 98.81 272 MET A O 1
ATOM 2106 N N . PHE A 1 273 ? -4.804 -1.451 2.631 1.00 98.81 273 PHE A N 1
ATOM 2107 C CA . PHE A 1 273 ? -6.109 -1.605 1.980 1.00 98.81 273 PHE A CA 1
ATOM 2108 C C . PHE A 1 273 ? -7.040 -0.403 2.195 1.00 98.81 273 PHE A C 1
ATOM 2110 O O . PHE A 1 273 ? -8.232 -0.503 1.910 1.00 98.81 273 PHE A O 1
ATOM 2117 N N . GLU A 1 274 ? -6.532 0.737 2.675 1.00 98.88 274 GLU A N 1
ATOM 2118 C CA . GLU A 1 274 ? -7.352 1.933 2.909 1.00 98.88 274 GLU A CA 1
ATOM 2119 C C . GLU A 1 274 ? -8.162 2.300 1.652 1.00 98.88 274 GLU A C 1
ATOM 2121 O O . GLU A 1 274 ? -7.647 2.216 0.539 1.00 98.88 274 GLU A O 1
ATOM 2126 N N . ASP A 1 275 ? -9.425 2.708 1.808 1.00 98.56 275 ASP A N 1
ATOM 2127 C CA . ASP A 1 275 ? -10.311 3.162 0.723 1.00 98.56 275 ASP A CA 1
ATOM 2128 C C . ASP A 1 275 ? -10.571 2.092 -0.372 1.00 98.56 275 ASP A C 1
ATOM 2130 O O . ASP A 1 275 ? -10.938 2.388 -1.514 1.00 98.56 275 ASP A O 1
ATOM 2134 N N . CYS A 1 276 ? -10.444 0.803 -0.034 1.00 98.12 276 CYS A N 1
ATOM 2135 C CA . CYS A 1 276 ? -10.942 -0.308 -0.858 1.00 98.12 276 CYS A CA 1
ATOM 2136 C C . CYS A 1 276 ? -12.469 -0.452 -0.706 1.00 98.12 276 CYS A C 1
ATOM 2138 O O . CYS A 1 276 ? -12.985 -1.413 -0.137 1.00 98.12 276 CYS A O 1
ATOM 2140 N N . LEU A 1 277 ? -13.207 0.544 -1.208 1.00 97.25 277 LEU A N 1
ATOM 2141 C CA . LEU A 1 277 ? -14.624 0.778 -0.895 1.00 97.25 277 LEU A CA 1
ATOM 2142 C C . LEU A 1 277 ? -15.564 -0.411 -1.140 1.00 97.25 277 LEU A C 1
ATOM 2144 O O . LEU A 1 277 ? -16.542 -0.555 -0.401 1.00 97.25 277 LEU A O 1
ATOM 2148 N N . ILE A 1 278 ? -15.310 -1.220 -2.174 1.00 97.38 278 ILE A N 1
ATOM 2149 C CA . ILE A 1 278 ? -16.198 -2.323 -2.572 1.00 97.38 278 ILE A CA 1
ATOM 2150 C C . ILE A 1 278 ? -15.789 -3.690 -2.016 1.00 97.38 278 ILE A C 1
ATOM 2152 O O . ILE A 1 278 ? -16.563 -4.634 -2.162 1.00 97.38 278 ILE A O 1
ATOM 2156 N N . LEU A 1 279 ? -14.609 -3.798 -1.398 1.00 97.19 279 LEU A N 1
ATOM 2157 C CA . LEU A 1 279 ? -14.096 -5.045 -0.838 1.00 97.19 279 LEU A CA 1
ATOM 2158 C C . LEU A 1 279 ? -15.079 -5.567 0.217 1.00 97.19 279 LEU A C 1
ATOM 2160 O O . LEU A 1 279 ? -15.422 -4.845 1.150 1.00 97.19 279 LEU A O 1
ATOM 2164 N N . THR A 1 280 ? -15.560 -6.803 0.060 1.00 97.12 280 THR A N 1
ATOM 2165 C CA . THR A 1 280 ? -16.577 -7.385 0.964 1.00 97.12 280 THR A CA 1
ATOM 2166 C C . THR A 1 280 ? -15.999 -8.369 1.975 1.00 97.12 280 THR A C 1
ATOM 2168 O O . THR A 1 280 ? -16.511 -8.466 3.097 1.00 97.12 280 THR A O 1
ATOM 2171 N N . THR A 1 281 ? -14.929 -9.065 1.586 1.00 96.50 281 THR A N 1
ATOM 2172 C CA . THR A 1 281 ? -14.166 -10.044 2.370 1.00 96.50 281 THR A CA 1
ATOM 2173 C C . THR A 1 281 ? -12.707 -10.017 1.929 1.00 96.50 281 THR A C 1
ATOM 2175 O O . THR A 1 281 ? -12.432 -9.722 0.766 1.00 96.50 281 THR A O 1
ATOM 2178 N N . LEU A 1 282 ? -11.792 -10.405 2.812 1.00 97.12 282 LEU A N 1
ATOM 2179 C CA . LEU A 1 282 ? -10.370 -10.523 2.502 1.00 97.12 282 LEU A CA 1
ATOM 2180 C C . LEU A 1 282 ? -9.779 -11.718 3.256 1.00 97.12 282 LEU A C 1
ATOM 2182 O O . LEU A 1 282 ? -9.982 -11.829 4.465 1.00 97.12 282 LEU A O 1
ATOM 2186 N N . ASP A 1 283 ? -9.090 -12.608 2.543 1.00 97.75 283 ASP A N 1
ATOM 2187 C CA . ASP A 1 283 ? -8.353 -13.719 3.148 1.00 97.75 283 ASP A CA 1
ATOM 2188 C C . ASP A 1 283 ? -6.914 -13.277 3.429 1.00 97.75 283 ASP A C 1
ATOM 2190 O O . ASP A 1 283 ? -6.161 -12.969 2.507 1.00 97.75 283 ASP A O 1
ATOM 2194 N N . LEU A 1 284 ? -6.559 -13.224 4.714 1.00 97.81 284 LEU A N 1
ATOM 2195 C CA . LEU A 1 284 ? -5.231 -12.853 5.211 1.00 97.81 284 LEU A CA 1
ATOM 2196 C C . LEU A 1 284 ? -4.586 -14.000 5.998 1.00 97.81 284 LEU A C 1
ATOM 2198 O O . LEU A 1 284 ? -3.703 -13.772 6.818 1.00 97.81 284 LEU A O 1
ATOM 2202 N N . SER A 1 285 ? -5.018 -15.242 5.771 1.00 97.38 285 SER A N 1
ATOM 2203 C CA . SER A 1 285 ? -4.520 -16.413 6.507 1.00 97.38 285 SER A CA 1
ATOM 2204 C C . SER A 1 285 ? -3.026 -16.696 6.300 1.00 97.38 285 SER A C 1
ATOM 2206 O O . SER A 1 285 ? -2.410 -17.338 7.151 1.00 97.38 285 SER A O 1
ATOM 2208 N N . ALA A 1 286 ? -2.438 -16.202 5.206 1.00 97.94 286 ALA A N 1
ATOM 2209 C CA . ALA A 1 286 ? -1.005 -16.291 4.923 1.00 97.94 286 ALA A CA 1
ATOM 2210 C C . ALA A 1 286 ? -0.160 -15.233 5.665 1.00 97.94 286 ALA A C 1
ATOM 2212 O O . ALA A 1 286 ? 1.061 -15.362 5.720 1.00 97.94 286 ALA A O 1
ATOM 2213 N N . PHE A 1 287 ? -0.782 -14.196 6.241 1.00 98.62 287 PHE A N 1
ATOM 2214 C CA . PHE A 1 287 ? -0.043 -13.086 6.839 1.00 98.62 287 PHE A CA 1
ATOM 2215 C C . PHE A 1 287 ? 0.551 -13.489 8.194 1.00 98.62 287 PHE A C 1
ATOM 2217 O O . PHE A 1 287 ? -0.165 -13.786 9.151 1.00 98.62 287 PHE A O 1
ATOM 2224 N N . ASP A 1 288 ? 1.875 -13.418 8.289 1.00 98.75 288 ASP A N 1
ATOM 2225 C CA . ASP A 1 288 ? 2.612 -13.355 9.546 1.00 98.75 288 ASP A CA 1
ATOM 2226 C C . ASP A 1 288 ? 2.842 -11.884 9.916 1.00 98.75 288 ASP A C 1
ATOM 2228 O O . ASP A 1 288 ? 3.560 -11.158 9.227 1.00 98.75 288 ASP A O 1
ATOM 2232 N N . THR A 1 289 ? 2.215 -11.432 11.002 1.00 98.69 289 THR A N 1
ATOM 2233 C CA . THR A 1 289 ? 2.313 -10.045 11.476 1.00 98.69 289 THR A CA 1
ATOM 2234 C C . THR A 1 289 ? 3.344 -9.851 12.586 1.00 98.69 289 THR A C 1
ATOM 2236 O O . THR A 1 289 ? 3.466 -8.753 13.123 1.00 98.69 289 THR A O 1
ATOM 2239 N N . SER A 1 290 ? 4.090 -10.897 12.956 1.00 98.62 290 SER A N 1
ATOM 2240 C CA . SER A 1 290 ? 4.933 -10.900 14.157 1.00 98.62 290 SER A CA 1
ATOM 2241 C C . SER A 1 290 ? 6.059 -9.864 14.146 1.00 98.62 290 SER A C 1
ATOM 2243 O O . SER A 1 290 ? 6.498 -9.449 15.216 1.00 98.62 290 SER A O 1
ATOM 2245 N N . ASN A 1 291 ? 6.495 -9.402 12.972 1.00 98.69 291 ASN A N 1
ATOM 2246 C CA . ASN A 1 291 ? 7.521 -8.364 12.816 1.00 98.69 291 ASN A CA 1
ATOM 2247 C C . ASN A 1 291 ? 6.964 -6.987 12.426 1.00 98.69 291 ASN A C 1
ATOM 2249 O O . ASN A 1 291 ? 7.741 -6.045 12.260 1.00 98.69 291 ASN A O 1
ATOM 2253 N N . VAL A 1 292 ? 5.642 -6.844 12.308 1.00 98.88 292 VAL A N 1
ATOM 2254 C CA . VAL A 1 292 ? 5.028 -5.583 11.891 1.00 98.88 292 VAL A CA 1
ATOM 2255 C C . VAL A 1 292 ? 5.081 -4.571 13.037 1.00 98.88 292 VAL A C 1
ATOM 2257 O O . VAL A 1 292 ? 4.657 -4.843 14.158 1.00 98.88 292 VAL A O 1
ATOM 2260 N N . GLU A 1 293 ? 5.589 -3.381 12.729 1.00 98.75 293 GLU A N 1
ATOM 2261 C CA . GLU A 1 293 ? 5.748 -2.252 13.649 1.00 98.75 293 GLU A CA 1
ATOM 2262 C C . GLU A 1 293 ? 4.656 -1.182 13.422 1.00 98.75 293 GLU A C 1
ATOM 2264 O O . GLU A 1 293 ? 4.272 -0.476 14.361 1.00 98.75 293 GLU A O 1
ATOM 2269 N N . ASN A 1 294 ? 4.120 -1.078 12.194 1.00 98.81 294 ASN A N 1
ATOM 2270 C CA . ASN A 1 294 ? 3.126 -0.074 11.798 1.00 98.81 294 ASN A CA 1
ATOM 2271 C C . ASN A 1 294 ? 1.935 -0.675 11.023 1.00 98.81 294 ASN A C 1
ATOM 2273 O O . ASN A 1 294 ? 2.125 -1.285 9.967 1.00 98.81 294 ASN A O 1
ATOM 2277 N N . MET A 1 295 ? 0.714 -0.461 11.531 1.00 98.56 295 MET A N 1
ATOM 2278 C CA . MET A 1 295 ? -0.562 -0.906 10.946 1.00 98.56 295 MET A CA 1
ATOM 2279 C C . MET A 1 295 ? -1.642 0.193 10.934 1.00 98.56 295 MET A C 1
ATOM 2281 O O . MET A 1 295 ? -2.835 -0.111 10.817 1.00 98.56 295 MET A O 1
ATOM 2285 N N . HIS A 1 296 ? -1.275 1.472 11.083 1.00 98.75 296 HIS A N 1
ATOM 2286 C CA . HIS A 1 296 ? -2.289 2.529 11.116 1.00 98.75 296 HIS A CA 1
ATOM 2287 C C . HIS A 1 296 ? -3.104 2.550 9.815 1.00 98.75 296 HIS A C 1
ATOM 2289 O O . HIS A 1 296 ? -2.583 2.255 8.738 1.00 98.75 296 HIS A O 1
ATOM 2295 N N . SER A 1 297 ? -4.394 2.872 9.914 1.00 98.88 297 SER A N 1
ATOM 2296 C CA . SER A 1 297 ? -5.315 2.992 8.771 1.00 98.88 297 SER A CA 1
ATOM 2297 C C . SER A 1 297 ? -5.415 1.766 7.842 1.00 98.88 297 SER A C 1
ATOM 2299 O O . SER A 1 297 ? -5.975 1.890 6.758 1.00 98.88 297 SER A O 1
ATOM 2301 N N . MET A 1 298 ? -4.915 0.576 8.216 1.00 98.88 298 MET A N 1
ATOM 2302 C CA . MET A 1 298 ? -4.777 -0.568 7.293 1.00 98.88 298 MET A CA 1
ATOM 2303 C C . MET A 1 298 ? -6.063 -0.928 6.529 1.00 98.88 298 MET A C 1
ATOM 2305 O O . MET A 1 298 ? -5.978 -1.255 5.346 1.00 98.88 298 MET A O 1
ATOM 2309 N N . PHE A 1 299 ? -7.229 -0.810 7.173 1.00 98.88 299 PHE A N 1
ATOM 2310 C CA . PHE A 1 299 ? -8.552 -1.040 6.584 1.00 98.88 299 PHE A CA 1
ATOM 2311 C C . PHE A 1 299 ? -9.455 0.203 6.648 1.00 98.88 299 PHE A C 1
ATOM 2313 O O . PHE A 1 299 ? -10.680 0.087 6.572 1.00 98.88 299 PHE A O 1
ATOM 2320 N N . GLU A 1 300 ? -8.885 1.401 6.809 1.00 98.88 300 GLU A N 1
ATOM 2321 C CA . GLU A 1 300 ? -9.670 2.636 6.874 1.00 98.88 300 GLU A CA 1
ATOM 2322 C C . GLU A 1 300 ? -10.544 2.792 5.615 1.00 98.88 300 GLU A C 1
ATOM 2324 O O . GLU A 1 300 ? -10.120 2.514 4.498 1.00 98.88 300 GLU A O 1
ATOM 2329 N N . ASP A 1 301 ? -11.807 3.177 5.796 1.00 98.69 301 ASP A N 1
ATOM 2330 C CA . ASP A 1 301 ? -12.808 3.352 4.739 1.00 98.69 301 ASP A CA 1
ATOM 2331 C C . ASP A 1 301 ? -13.078 2.106 3.860 1.00 98.69 301 ASP A C 1
ATOM 2333 O O . ASP A 1 301 ? -13.738 2.217 2.826 1.00 98.69 301 ASP A O 1
ATOM 2337 N N . CYS A 1 302 ? -12.719 0.889 4.294 1.00 98.44 302 CYS A N 1
ATOM 2338 C CA . CYS A 1 302 ? -13.191 -0.373 3.694 1.00 98.44 302 CYS A CA 1
ATOM 2339 C C . CYS A 1 302 ? -14.696 -0.596 3.954 1.00 98.44 302 CYS A C 1
ATOM 2341 O O . CYS A 1 302 ? -15.122 -1.479 4.698 1.00 98.44 302 CYS A O 1
ATOM 2343 N N . SER A 1 303 ? -15.543 0.258 3.380 1.00 97.75 303 SER A N 1
ATOM 2344 C CA . SER A 1 303 ? -16.914 0.466 3.852 1.00 97.75 303 SER A CA 1
ATOM 2345 C C . SER A 1 303 ? -17.856 -0.730 3.663 1.00 97.75 303 SER A C 1
ATOM 2347 O O . SER A 1 303 ? -18.780 -0.907 4.464 1.00 97.75 303 SER A O 1
ATOM 2349 N N . ASN A 1 304 ? -17.605 -1.565 2.651 1.00 98.19 304 ASN A N 1
ATOM 2350 C CA . ASN A 1 304 ? -18.368 -2.783 2.375 1.00 98.19 304 ASN A CA 1
ATOM 2351 C C . ASN A 1 304 ? -17.771 -4.043 3.022 1.00 98.19 304 ASN A C 1
ATOM 2353 O O . ASN A 1 304 ? -18.384 -5.108 2.919 1.00 98.19 304 ASN A O 1
ATOM 2357 N N . LEU A 1 305 ? -16.627 -3.933 3.709 1.00 98.12 305 LEU A N 1
ATOM 2358 C CA . LEU A 1 305 ? -15.976 -5.071 4.349 1.00 98.12 305 LEU A CA 1
ATOM 2359 C C . LEU A 1 305 ? -16.867 -5.570 5.485 1.00 98.12 305 LEU A C 1
ATOM 2361 O O . LEU A 1 305 ? -17.120 -4.863 6.459 1.00 98.12 305 LEU A O 1
ATOM 2365 N N . SER A 1 306 ? -17.396 -6.777 5.310 1.00 96.94 306 SER A N 1
ATOM 2366 C CA . SER A 1 306 ? -18.418 -7.359 6.187 1.00 96.94 306 SER A CA 1
ATOM 2367 C C . SER A 1 306 ? -17.861 -8.425 7.126 1.00 96.94 306 SER A C 1
ATOM 2369 O O . SER A 1 306 ? -18.404 -8.639 8.208 1.00 96.94 306 SER A O 1
ATOM 2371 N N . SER A 1 307 ? -16.758 -9.062 6.729 1.00 95.56 307 SER A N 1
ATOM 2372 C CA . SER A 1 307 ? -16.052 -10.080 7.500 1.00 95.56 307 SER A CA 1
ATOM 2373 C C . SER A 1 307 ? -14.555 -9.947 7.270 1.00 95.56 307 SER A C 1
ATOM 2375 O O . SER A 1 307 ? -14.111 -9.791 6.132 1.00 95.56 307 SER A O 1
ATOM 2377 N N . LEU A 1 308 ? -13.793 -10.056 8.353 1.00 97.81 308 LEU A N 1
ATOM 2378 C CA . LEU A 1 308 ? -12.339 -10.039 8.349 1.00 97.81 308 LEU A CA 1
ATOM 2379 C C . LEU A 1 308 ? -11.844 -10.924 9.496 1.00 97.81 308 LEU A C 1
ATOM 2381 O O . LEU A 1 308 ? -12.273 -10.743 10.636 1.00 97.81 308 LEU A O 1
ATOM 2385 N N . ASP A 1 309 ? -10.968 -11.877 9.185 1.00 98.06 309 ASP A N 1
ATOM 2386 C CA . ASP A 1 309 ? -10.312 -12.709 10.192 1.00 98.06 309 ASP A CA 1
ATOM 2387 C C . ASP A 1 309 ? -8.921 -12.144 10.498 1.00 98.06 309 ASP A C 1
ATOM 2389 O O . ASP A 1 309 ? -8.029 -12.164 9.653 1.00 98.06 309 ASP A O 1
ATOM 2393 N N . VAL A 1 310 ? -8.763 -11.617 11.712 1.00 98.12 310 VAL A N 1
ATOM 2394 C CA . VAL A 1 310 ? -7.484 -11.153 12.280 1.00 98.12 310 VAL A CA 1
ATOM 2395 C C . VAL A 1 310 ? -7.137 -11.919 13.558 1.00 98.12 310 VAL A C 1
ATOM 2397 O O . VAL A 1 310 ? -6.275 -11.505 14.331 1.00 98.12 310 VAL A O 1
ATOM 2400 N N . SER A 1 311 ? -7.814 -13.046 13.802 1.00 97.62 311 SER A N 1
ATOM 2401 C CA . SER A 1 311 ? -7.702 -13.787 15.059 1.00 97.62 311 SER A CA 1
ATOM 2402 C C . SER A 1 311 ? -6.311 -14.378 15.271 1.00 97.62 311 SER A C 1
ATOM 2404 O O . SER A 1 311 ? -5.930 -14.621 16.407 1.00 97.62 311 SER A O 1
ATOM 2406 N N . THR A 1 312 ? -5.519 -14.589 14.217 1.00 97.19 312 THR A N 1
ATOM 2407 C CA . THR A 1 312 ? -4.162 -15.158 14.290 1.00 97.19 312 THR A CA 1
ATOM 2408 C C . THR A 1 312 ? -3.055 -14.114 14.424 1.00 97.19 312 THR A C 1
ATOM 2410 O O . THR A 1 312 ? -1.889 -14.487 14.556 1.00 97.19 312 THR A O 1
ATOM 2413 N N . TRP A 1 313 ? -3.388 -12.823 14.385 1.00 98.56 313 TRP A N 1
ATOM 2414 C CA . TRP A 1 313 ? -2.387 -11.765 14.310 1.00 98.56 313 TRP A CA 1
ATOM 2415 C C . TRP A 1 313 ? -1.638 -11.607 15.628 1.00 98.56 313 TRP A C 1
ATOM 2417 O O . TRP A 1 313 ? -2.234 -11.497 16.697 1.00 98.56 313 TRP A O 1
ATOM 2427 N N . ASN A 1 314 ? -0.313 -11.550 15.528 1.00 98.38 314 ASN A N 1
ATOM 2428 C CA . ASN A 1 314 ? 0.557 -11.113 16.606 1.00 98.38 314 ASN A CA 1
ATOM 2429 C C . ASN A 1 314 ? 0.868 -9.625 16.411 1.00 98.38 314 ASN A C 1
ATOM 2431 O O . ASN A 1 314 ? 1.512 -9.264 15.427 1.00 98.38 314 ASN A O 1
ATOM 2435 N N . THR A 1 315 ? 0.423 -8.778 17.338 1.00 98.56 315 THR A N 1
ATOM 2436 C CA . THR A 1 315 ? 0.633 -7.323 17.282 1.00 98.56 315 THR A CA 1
ATOM 2437 C C . THR A 1 315 ? 1.622 -6.811 18.331 1.00 98.56 315 THR A C 1
ATOM 2439 O O . THR A 1 315 ? 1.704 -5.606 18.536 1.00 98.56 315 THR A O 1
ATOM 2442 N N . SER A 1 316 ? 2.403 -7.682 18.987 1.00 98.38 316 SER A N 1
ATOM 2443 C CA . SER A 1 316 ? 3.269 -7.292 20.118 1.00 98.38 316 SER A CA 1
ATOM 2444 C C . SER A 1 316 ? 4.328 -6.237 19.769 1.00 98.38 316 SER A C 1
ATOM 2446 O O . SER A 1 316 ? 4.779 -5.488 20.636 1.00 98.38 316 SER A O 1
ATOM 2448 N N . ASN A 1 317 ? 4.731 -6.180 18.495 1.00 98.44 317 ASN A N 1
ATOM 2449 C CA . ASN A 1 317 ? 5.690 -5.204 17.973 1.00 98.44 317 ASN A CA 1
ATOM 2450 C C . ASN A 1 317 ? 5.029 -3.949 17.377 1.00 98.44 317 ASN A C 1
ATOM 2452 O O . ASN A 1 317 ? 5.730 -2.986 17.066 1.00 98.44 317 ASN A O 1
ATOM 2456 N N . VAL A 1 318 ? 3.699 -3.925 17.237 1.00 98.69 318 VAL A N 1
ATOM 2457 C CA . VAL A 1 318 ? 2.979 -2.796 16.641 1.00 98.69 318 VAL A CA 1
ATOM 2458 C C . VAL A 1 318 ? 2.984 -1.621 17.614 1.00 98.69 318 VAL A C 1
ATOM 2460 O O . VAL A 1 318 ? 2.603 -1.749 18.775 1.00 98.69 318 VAL A O 1
ATOM 2463 N N . THR A 1 319 ? 3.389 -0.452 17.122 1.00 97.81 319 THR A N 1
ATOM 2464 C CA . THR A 1 319 ? 3.397 0.810 17.887 1.00 97.81 319 THR A CA 1
ATOM 2465 C C . THR A 1 319 ? 2.351 1.805 17.378 1.00 97.81 319 THR A C 1
ATOM 2467 O O . THR A 1 319 ? 1.838 2.619 18.151 1.00 97.81 319 THR A O 1
ATOM 2470 N N . GLU A 1 320 ? 1.972 1.697 16.100 1.00 97.81 320 GLU A N 1
ATOM 2471 C CA . GLU A 1 320 ? 0.983 2.544 15.429 1.00 97.81 320 GLU A CA 1
ATOM 2472 C C . GLU A 1 320 ? -0.209 1.709 14.919 1.00 97.81 320 GLU A C 1
ATOM 2474 O O . GLU A 1 320 ? -0.059 0.936 13.972 1.00 97.81 320 GLU A O 1
ATOM 2479 N N . MET A 1 321 ? -1.400 1.879 15.519 1.00 97.31 321 MET A N 1
ATOM 2480 C CA . MET A 1 321 ? -2.656 1.219 15.084 1.00 97.31 321 MET A CA 1
ATOM 2481 C C . MET A 1 321 ? -3.866 2.166 14.961 1.00 97.31 321 MET A C 1
ATOM 2483 O O . MET A 1 321 ? -5.011 1.724 14.833 1.00 97.31 321 MET A O 1
ATOM 2487 N N . TYR A 1 322 ? -3.656 3.480 15.046 1.00 98.56 322 TYR A N 1
ATOM 2488 C CA . TYR A 1 322 ? -4.755 4.444 14.947 1.00 98.56 322 TYR A CA 1
ATOM 2489 C C . TYR A 1 322 ? -5.480 4.312 13.598 1.00 98.56 322 TYR A C 1
ATOM 2491 O O . TYR A 1 322 ? -4.899 3.888 12.601 1.00 98.56 322 TYR A O 1
ATOM 2499 N N . ASN A 1 323 ? -6.776 4.628 13.577 1.00 98.75 323 ASN A N 1
ATOM 2500 C CA . ASN A 1 323 ? -7.667 4.490 12.415 1.00 98.75 323 ASN A CA 1
ATOM 2501 C C . ASN A 1 323 ? -7.780 3.082 11.782 1.00 98.75 323 ASN A C 1
ATOM 2503 O O . ASN A 1 323 ? -8.428 2.964 10.747 1.00 98.75 323 ASN A O 1
ATOM 2507 N N . MET A 1 324 ? -7.191 2.020 12.348 1.00 98.75 324 MET A N 1
ATOM 2508 C CA . MET A 1 324 ? -7.027 0.724 11.663 1.00 98.75 324 MET A CA 1
ATOM 2509 C C . MET A 1 324 ? -8.305 0.163 11.016 1.00 98.75 324 MET A C 1
ATOM 2511 O O . MET A 1 324 ? -8.233 -0.353 9.905 1.00 98.75 324 MET A O 1
ATOM 2515 N N . PHE A 1 325 ? -9.462 0.311 11.669 1.00 98.81 325 PHE A N 1
ATOM 2516 C CA . PHE A 1 325 ? -10.772 -0.124 11.166 1.00 98.81 325 PHE A CA 1
ATOM 2517 C C . PHE A 1 325 ? -11.748 1.040 10.954 1.00 98.81 325 PHE A C 1
ATOM 2519 O O . PHE A 1 325 ? -12.958 0.833 10.842 1.00 98.81 325 PHE A O 1
ATOM 2526 N N . LYS A 1 326 ? -11.255 2.281 10.916 1.00 98.88 326 LYS A N 1
ATOM 2527 C CA . LYS A 1 326 ? -12.089 3.475 10.767 1.00 98.88 326 LYS A CA 1
ATOM 2528 C C . LYS A 1 326 ? -12.998 3.347 9.543 1.00 98.88 326 LYS A C 1
ATOM 2530 O O . LYS A 1 326 ? -12.561 2.985 8.462 1.00 98.88 326 LYS A O 1
ATOM 2535 N N . SER A 1 327 ? -14.278 3.651 9.709 1.00 98.69 327 SER A N 1
ATOM 2536 C CA . SER A 1 327 ? -15.312 3.622 8.674 1.00 98.69 327 SER A CA 1
ATOM 2537 C C . SER A 1 327 ? -15.501 2.264 7.976 1.00 98.69 327 SER A C 1
ATOM 2539 O O . SER A 1 327 ? -16.061 2.219 6.876 1.00 98.69 327 SER A O 1
ATOM 2541 N N . CYS A 1 328 ? -15.142 1.145 8.617 1.00 98.50 328 CYS A N 1
ATOM 2542 C CA . CYS A 1 328 ? -15.556 -0.204 8.207 1.00 98.50 328 CYS A CA 1
ATOM 2543 C C . CYS A 1 328 ? -17.056 -0.418 8.492 1.00 98.50 328 CYS A C 1
ATOM 2545 O O . CYS A 1 328 ? -17.460 -1.146 9.398 1.00 98.50 328 CYS A O 1
ATOM 2547 N N . LYS A 1 329 ? -17.916 0.289 7.750 1.00 98.31 329 LYS A N 1
ATOM 2548 C CA . LYS A 1 329 ? -19.349 0.452 8.060 1.00 98.31 329 LYS A CA 1
ATOM 2549 C C . LYS A 1 329 ? -20.126 -0.863 8.094 1.00 98.31 329 LYS A C 1
ATOM 2551 O O . LYS A 1 329 ? -21.088 -0.951 8.854 1.00 98.31 329 LYS A O 1
ATOM 2556 N N . SER A 1 330 ? -19.739 -1.840 7.276 1.00 98.12 330 SER A N 1
ATOM 2557 C CA . SER A 1 330 ? -20.441 -3.124 7.133 1.00 98.12 330 SER A CA 1
ATOM 2558 C C . SER A 1 330 ? -19.949 -4.213 8.087 1.00 98.12 330 SER A C 1
ATOM 2560 O O . SER A 1 330 ? -20.567 -5.274 8.157 1.00 98.12 330 SER A O 1
ATOM 2562 N N . LEU A 1 331 ? -18.870 -3.963 8.830 1.00 97.88 331 LEU A N 1
ATOM 2563 C CA . LEU A 1 331 ? -18.260 -4.943 9.718 1.00 97.88 331 LEU A CA 1
ATOM 2564 C C . LEU A 1 331 ? -19.131 -5.146 10.960 1.00 97.88 331 LEU A C 1
ATOM 2566 O O . LEU A 1 331 ? -19.422 -4.190 11.678 1.00 97.88 331 LEU A O 1
ATOM 2570 N N . THR A 1 332 ? -19.556 -6.385 11.216 1.00 96.19 332 THR A N 1
ATOM 2571 C CA . THR A 1 332 ? -20.488 -6.692 12.318 1.00 96.19 332 THR A CA 1
ATOM 2572 C C . THR A 1 332 ? -19.808 -7.183 13.591 1.00 96.19 332 THR A C 1
ATOM 2574 O O . THR A 1 332 ? -20.358 -7.027 14.683 1.00 96.19 332 THR A O 1
ATOM 2577 N N . SER A 1 333 ? -18.623 -7.777 13.458 1.00 95.69 333 SER A N 1
ATOM 2578 C CA . SER A 1 333 ? -17.824 -8.343 14.547 1.00 95.69 333 SER A CA 1
ATOM 2579 C C . SER A 1 333 ? -16.357 -8.446 14.134 1.00 95.69 333 SER A C 1
ATOM 2581 O O . SER A 1 333 ? -16.068 -8.613 12.952 1.00 95.69 333 SER A O 1
ATOM 2583 N N . LEU A 1 334 ? -15.457 -8.421 15.115 1.00 97.00 334 LEU A N 1
ATOM 2584 C CA . LEU A 1 334 ? -14.034 -8.730 14.967 1.00 97.00 334 LEU A CA 1
ATOM 2585 C C . LEU A 1 334 ? -13.585 -9.562 16.165 1.00 97.00 334 LEU A C 1
ATOM 2587 O O . LEU A 1 334 ? -13.996 -9.280 17.294 1.00 97.00 334 LEU A O 1
ATOM 2591 N N . ASP A 1 335 ? -12.736 -10.556 15.918 1.00 97.75 335 ASP A N 1
ATOM 2592 C CA . ASP A 1 335 ? -12.017 -11.256 16.978 1.00 97.75 335 ASP A CA 1
ATOM 2593 C C . ASP A 1 335 ? -10.635 -10.623 17.161 1.00 97.75 335 ASP A C 1
ATOM 2595 O O . ASP A 1 335 ? -9.794 -10.686 16.269 1.00 97.75 335 ASP A O 1
ATOM 2599 N N . LEU A 1 336 ? -10.428 -9.986 18.314 1.00 97.75 336 LEU A N 1
ATOM 2600 C CA . LEU A 1 336 ? -9.201 -9.274 18.678 1.00 97.75 336 LEU A CA 1
ATOM 2601 C C . LEU A 1 336 ? -8.468 -9.958 19.843 1.00 97.75 336 LEU A C 1
ATOM 2603 O O . LEU A 1 336 ? -7.653 -9.331 20.521 1.00 97.75 336 LEU A O 1
ATOM 2607 N N . SER A 1 337 ? -8.767 -11.230 20.133 1.00 96.50 337 SER A N 1
ATOM 2608 C CA . SER A 1 337 ? -8.262 -11.894 21.342 1.00 96.50 337 SER A CA 1
ATOM 2609 C C . SER A 1 337 ? -6.735 -11.976 21.422 1.00 96.50 337 SER A C 1
ATOM 2611 O O . SER A 1 337 ? -6.197 -12.025 22.524 1.00 96.50 337 SER A O 1
ATOM 2613 N N . ASN A 1 338 ? -6.053 -11.994 20.271 1.00 97.19 338 ASN A N 1
ATOM 2614 C CA . ASN A 1 338 ? -4.593 -12.079 20.169 1.00 97.19 338 ASN A CA 1
ATOM 2615 C C . ASN A 1 338 ? -3.900 -10.720 19.979 1.00 97.19 338 ASN A C 1
ATOM 2617 O O . ASN A 1 338 ? -2.675 -10.675 19.881 1.00 97.19 338 ASN A O 1
ATOM 2621 N N . PHE A 1 339 ? -4.654 -9.616 19.968 1.00 98.25 339 PHE A N 1
ATOM 2622 C CA . PHE A 1 339 ? -4.056 -8.286 19.919 1.00 98.25 339 PHE A CA 1
ATOM 2623 C C . PHE A 1 339 ? -3.344 -7.990 21.243 1.00 98.25 339 PHE A C 1
ATOM 2625 O O . PHE A 1 339 ? -3.974 -7.905 22.296 1.00 98.25 339 PHE A O 1
ATOM 2632 N N . ASP A 1 340 ? -2.033 -7.797 21.160 1.00 98.19 340 ASP A N 1
ATOM 2633 C CA . ASP A 1 340 ? -1.209 -7.178 22.191 1.00 98.19 340 ASP A CA 1
ATOM 2634 C C . ASP A 1 340 ? -1.052 -5.694 21.846 1.00 98.19 340 ASP A C 1
ATOM 2636 O O . ASP A 1 340 ? -0.492 -5.340 20.807 1.00 98.19 340 ASP A O 1
ATOM 2640 N N . THR A 1 341 ? -1.590 -4.825 22.700 1.00 98.12 341 THR A N 1
ATOM 2641 C CA . THR A 1 341 ? -1.554 -3.370 22.508 1.00 98.12 341 THR A CA 1
ATOM 2642 C C . THR A 1 341 ? -0.599 -2.670 23.474 1.00 98.12 341 THR A C 1
ATOM 2644 O O . THR A 1 341 ? -0.599 -1.442 23.540 1.00 98.12 341 THR A O 1
ATOM 2647 N N . SER A 1 342 ? 0.219 -3.422 24.218 1.00 98.06 342 SER A N 1
ATOM 2648 C CA . SER A 1 342 ? 1.082 -2.887 25.280 1.00 98.06 342 SER A CA 1
ATOM 2649 C C . SER A 1 342 ? 2.115 -1.875 24.773 1.00 98.06 342 SER A C 1
ATOM 2651 O O . SER A 1 342 ? 2.508 -0.972 25.510 1.00 98.06 342 SER A O 1
ATOM 2653 N N . SER A 1 343 ? 2.511 -1.963 23.502 1.00 98.00 343 SER A N 1
ATOM 2654 C CA . SER A 1 343 ? 3.451 -1.037 22.849 1.00 98.00 343 SER A CA 1
ATOM 2655 C C . SER A 1 343 ? 2.787 0.206 22.230 1.00 98.00 343 SER A C 1
ATOM 2657 O O . SER A 1 343 ? 3.484 1.087 21.722 1.00 98.00 343 SER A O 1
ATOM 2659 N N . VAL A 1 344 ? 1.454 0.312 22.254 1.00 98.12 344 VAL A N 1
ATOM 2660 C CA . VAL A 1 344 ? 0.717 1.358 21.529 1.00 98.12 344 VAL A CA 1
ATOM 2661 C C . VAL A 1 344 ? 0.467 2.597 22.375 1.00 98.12 344 VAL A C 1
ATOM 2663 O O . VAL A 1 344 ? 0.013 2.535 23.514 1.00 98.12 344 VAL A O 1
ATOM 2666 N N . THR A 1 345 ? 0.721 3.758 21.768 1.00 96.88 345 THR A N 1
ATOM 2667 C CA . THR A 1 345 ? 0.599 5.069 22.424 1.00 96.88 345 THR A CA 1
ATOM 2668 C C . THR A 1 345 ? -0.571 5.911 21.905 1.00 96.88 345 THR A C 1
ATOM 2670 O O . THR A 1 345 ? -1.023 6.818 22.609 1.00 96.88 345 THR A O 1
ATOM 2673 N N . ILE A 1 346 ? -1.090 5.617 20.707 1.00 97.62 346 ILE A N 1
ATOM 2674 C CA . ILE A 1 346 ? -2.164 6.363 20.030 1.00 97.62 346 ILE A CA 1
ATOM 2675 C C . ILE A 1 346 ? -3.233 5.368 19.556 1.00 97.62 346 ILE A C 1
ATOM 2677 O O . ILE A 1 346 ? -2.961 4.539 18.690 1.00 97.62 346 ILE A O 1
ATOM 2681 N N . MET A 1 347 ? -4.457 5.479 20.085 1.00 97.69 347 MET A N 1
ATOM 2682 C CA . MET A 1 347 ? -5.621 4.651 19.700 1.00 97.69 347 MET A CA 1
ATOM 2683 C C . MET A 1 347 ? -6.755 5.468 19.054 1.00 97.69 347 MET A C 1
ATOM 2685 O O . MET A 1 347 ? -7.905 5.027 18.975 1.00 97.69 347 MET A O 1
ATOM 2689 N N . SER A 1 348 ? -6.442 6.681 18.593 1.00 98.06 348 SER A N 1
ATOM 2690 C CA . SER A 1 348 ? -7.394 7.596 17.964 1.00 98.06 348 SER A CA 1
ATOM 2691 C C . SER A 1 348 ? -8.180 6.922 16.838 1.00 98.06 348 SER A C 1
ATOM 2693 O O . SER A 1 348 ? -7.606 6.261 15.973 1.00 98.06 348 SER A O 1
ATOM 2695 N N . MET A 1 349 ? -9.503 7.107 16.854 1.00 98.69 349 MET A N 1
ATOM 2696 C CA . MET A 1 349 ? -10.444 6.680 15.809 1.00 98.69 349 MET A CA 1
ATOM 2697 C C . MET A 1 349 ? -10.349 5.207 15.349 1.00 98.69 349 MET A C 1
ATOM 2699 O O . MET A 1 349 ? -10.836 4.893 14.264 1.00 98.69 349 MET A O 1
ATOM 2703 N N . MET A 1 350 ? -9.769 4.291 16.135 1.00 98.62 350 MET A N 1
ATOM 2704 C CA . MET A 1 350 ? -9.509 2.906 15.704 1.00 98.62 350 MET A CA 1
ATOM 2705 C C . MET A 1 350 ? -10.743 2.189 15.124 1.00 98.62 350 MET A C 1
ATOM 2707 O O . MET A 1 350 ? -10.622 1.510 14.108 1.00 98.62 350 MET A O 1
ATOM 2711 N N . PHE A 1 351 ? -11.923 2.389 15.720 1.00 98.75 351 PHE A N 1
ATOM 2712 C CA . PHE A 1 351 ? -13.213 1.853 15.267 1.00 98.75 351 PHE A CA 1
ATOM 2713 C C . PHE A 1 351 ? -14.212 2.959 14.894 1.00 98.75 351 PHE A C 1
ATOM 2715 O O . PHE A 1 351 ? -15.420 2.724 14.852 1.00 98.75 351 PHE A O 1
ATOM 2722 N N . TYR A 1 352 ? -13.739 4.185 14.647 1.00 98.75 352 TYR A N 1
ATOM 2723 C CA . TYR A 1 352 ? -14.610 5.318 14.340 1.00 98.75 352 TYR A CA 1
ATOM 2724 C C . TYR A 1 352 ? -15.531 4.993 13.169 1.00 98.75 352 TYR A C 1
ATOM 2726 O O . TYR A 1 352 ? -15.064 4.681 12.084 1.00 98.75 352 TYR A O 1
ATOM 2734 N N . GLY A 1 353 ? -16.841 5.120 13.339 1.00 98.50 353 GLY A N 1
ATOM 2735 C CA . GLY A 1 353 ? -17.796 4.934 12.253 1.00 98.50 353 GLY A CA 1
ATOM 2736 C C . GLY A 1 353 ? -17.970 3.494 11.763 1.00 98.50 353 GLY A C 1
ATOM 2737 O O . GLY A 1 353 ? -18.495 3.293 10.665 1.00 98.50 353 GLY A O 1
ATOM 2738 N N . CYS A 1 354 ? -17.614 2.496 12.572 1.00 98.25 354 CYS A N 1
ATOM 2739 C CA . CYS A 1 354 ? -18.008 1.102 12.358 1.00 98.25 354 CYS A CA 1
ATOM 2740 C C . CYS A 1 354 ? -19.502 0.906 12.673 1.00 98.25 354 CYS A C 1
ATOM 2742 O O . CYS A 1 354 ? -19.881 0.392 13.723 1.00 98.25 354 CYS A O 1
ATOM 2744 N N . TYR A 1 355 ? -20.380 1.369 11.778 1.00 95.94 355 TYR A N 1
ATOM 2745 C CA . TYR A 1 355 ? -21.829 1.432 12.022 1.00 95.94 355 TYR A CA 1
ATOM 2746 C C . TYR A 1 355 ? -22.466 0.064 12.291 1.00 95.94 355 TYR A C 1
ATOM 2748 O O . TYR A 1 355 ? -23.385 -0.021 13.107 1.00 95.94 355 TYR A O 1
ATOM 2756 N N . GLY A 1 356 ? -21.994 -0.976 11.599 1.00 95.81 356 GLY A N 1
ATOM 2757 C CA . GLY A 1 356 ? -22.500 -2.343 11.695 1.00 95.81 356 GLY A CA 1
ATOM 2758 C C . GLY A 1 356 ? -22.045 -3.112 12.934 1.00 95.81 356 GLY A C 1
ATOM 2759 O O . GLY A 1 356 ? -22.630 -4.154 13.224 1.00 95.81 356 GLY A O 1
ATOM 2760 N N . LEU A 1 357 ? -21.049 -2.615 13.675 1.00 96.88 357 LEU A N 1
ATOM 2761 C CA . LEU A 1 357 ? -20.441 -3.339 14.789 1.00 96.88 357 LEU A CA 1
ATOM 2762 C C . LEU A 1 357 ? -21.422 -3.421 15.962 1.00 96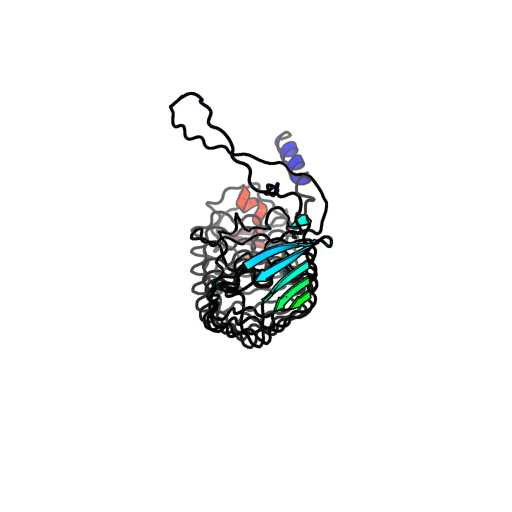.88 357 LEU A C 1
ATOM 2764 O O . LEU A 1 357 ? -21.727 -2.407 16.589 1.00 96.88 357 LEU A O 1
ATOM 2768 N N . THR A 1 358 ? -21.931 -4.619 16.265 1.00 94.88 358 THR A N 1
ATOM 2769 C CA . THR A 1 358 ? -22.941 -4.802 17.328 1.00 94.88 358 THR A CA 1
ATOM 2770 C C . THR A 1 358 ? -22.338 -5.046 18.707 1.00 94.88 358 THR A C 1
ATOM 2772 O O . THR A 1 358 ? -22.948 -4.718 19.730 1.00 94.88 358 THR A O 1
ATOM 2775 N N . SER A 1 359 ? -21.139 -5.625 18.723 1.00 93.94 359 SER A N 1
ATOM 2776 C CA . SER A 1 359 ? -20.329 -5.941 19.899 1.00 93.94 359 SER A CA 1
ATOM 2777 C C . SER A 1 359 ? -18.862 -6.018 19.490 1.00 93.94 359 SER A C 1
ATOM 2779 O O . SER A 1 359 ? -18.561 -6.475 18.387 1.00 93.94 359 SER A O 1
ATOM 2781 N N . ILE A 1 360 ? -17.957 -5.652 20.392 1.00 97.00 360 ILE A N 1
ATOM 2782 C CA . ILE A 1 360 ? -16.516 -5.823 20.208 1.00 97.00 360 ILE A CA 1
ATOM 2783 C C . ILE A 1 360 ? -15.881 -6.200 21.541 1.00 97.00 360 ILE A C 1
ATOM 2785 O O . ILE A 1 360 ? -16.216 -5.612 22.570 1.00 97.00 360 ILE A O 1
ATOM 2789 N N . ASN A 1 361 ? -15.010 -7.207 21.527 1.00 97.19 361 ASN A N 1
ATOM 2790 C CA . ASN A 1 361 ? -14.256 -7.594 22.710 1.00 97.19 361 ASN A CA 1
ATOM 2791 C C . ASN A 1 361 ? -12.889 -6.905 22.688 1.00 97.19 361 ASN A C 1
ATOM 2793 O O . ASN A 1 361 ? -12.068 -7.206 21.828 1.00 97.19 361 ASN A O 1
ATOM 2797 N N . VAL A 1 362 ? -12.662 -6.002 23.641 1.00 97.12 362 VAL A N 1
ATOM 2798 C CA . VAL A 1 362 ? -11.395 -5.275 23.823 1.00 97.12 362 VAL A CA 1
ATOM 2799 C C . VAL A 1 362 ? -10.718 -5.619 25.153 1.00 97.12 362 VAL A C 1
ATOM 2801 O O . VAL A 1 362 ? -9.848 -4.892 25.620 1.00 97.12 362 VAL A O 1
ATOM 2804 N N . SER A 1 363 ? -11.086 -6.743 25.779 1.00 95.38 363 SER A N 1
ATOM 2805 C CA . SER A 1 363 ? -10.533 -7.148 27.078 1.00 95.38 363 SER A CA 1
ATOM 2806 C C . SER A 1 363 ? -9.029 -7.446 27.042 1.00 95.38 363 SER A C 1
ATOM 2808 O O . SER A 1 363 ? -8.388 -7.438 28.088 1.00 95.38 363 SER A O 1
ATOM 2810 N N . SER A 1 364 ? -8.480 -7.759 25.862 1.00 95.69 364 SER A N 1
ATOM 2811 C CA . SER A 1 364 ? -7.047 -7.999 25.633 1.00 95.69 364 SER A CA 1
ATOM 2812 C C . SER A 1 364 ? -6.221 -6.714 25.554 1.00 95.69 364 SER A C 1
ATOM 2814 O O . SER A 1 364 ? -4.999 -6.783 25.641 1.00 95.69 364 SER A O 1
ATOM 2816 N N . PHE A 1 365 ? -6.857 -5.547 25.401 1.00 97.62 365 PHE A N 1
ATOM 2817 C CA . PHE A 1 365 ? -6.131 -4.299 25.197 1.00 97.62 365 PHE A CA 1
ATOM 2818 C C . PHE A 1 365 ? -5.468 -3.845 26.500 1.00 97.62 365 PHE A C 1
ATOM 2820 O O . PHE A 1 365 ? -6.135 -3.588 27.503 1.00 97.62 365 PHE A O 1
ATOM 2827 N N . ASP A 1 366 ? -4.148 -3.696 26.449 1.00 97.31 366 ASP A N 1
ATOM 2828 C CA . ASP A 1 366 ? -3.356 -2.966 27.428 1.00 97.31 366 ASP A CA 1
ATOM 2829 C C . ASP A 1 366 ? -3.276 -1.494 27.004 1.00 97.31 366 ASP A C 1
ATOM 2831 O O . ASP A 1 366 ? -2.650 -1.148 25.999 1.00 97.31 366 ASP A O 1
ATOM 2835 N N . THR A 1 367 ? -3.933 -0.621 27.766 1.00 96.62 367 THR A N 1
ATOM 2836 C CA . THR A 1 367 ? -3.956 0.825 27.511 1.00 96.62 367 THR A CA 1
ATOM 2837 C C . THR A 1 367 ? -2.984 1.616 28.391 1.00 96.62 367 THR A C 1
ATOM 2839 O O . THR A 1 367 ? -3.023 2.847 28.385 1.00 96.62 367 THR A O 1
ATOM 2842 N N . SER A 1 368 ? -2.115 0.950 29.158 1.00 95.94 368 SER A N 1
ATOM 2843 C CA . SER A 1 368 ? -1.262 1.600 30.167 1.00 95.94 368 SER A CA 1
ATOM 2844 C C . SER A 1 368 ? -0.276 2.617 29.574 1.00 95.94 368 SER A C 1
ATOM 2846 O O . SER A 1 368 ? 0.030 3.634 30.206 1.00 95.94 368 SER A O 1
ATOM 2848 N N . ASN A 1 369 ? 0.165 2.389 28.334 1.00 96.31 369 ASN A N 1
ATOM 2849 C CA . ASN A 1 369 ? 1.046 3.284 27.578 1.00 96.31 369 ASN A CA 1
ATOM 2850 C C . ASN A 1 369 ? 0.300 4.255 26.645 1.00 96.31 369 ASN A C 1
ATOM 2852 O O . ASN A 1 369 ? 0.932 5.111 26.022 1.00 96.31 369 ASN A O 1
ATOM 2856 N N . VAL A 1 370 ? -1.032 4.176 26.562 1.00 96.62 370 VAL A N 1
ATOM 2857 C CA . VAL A 1 370 ? -1.822 5.040 25.676 1.00 96.62 370 VAL A CA 1
ATOM 2858 C C . VAL A 1 370 ? -1.808 6.479 26.194 1.00 96.62 370 VAL A C 1
ATOM 2860 O O . VAL A 1 370 ? -2.038 6.752 27.371 1.00 96.62 370 VAL A O 1
ATOM 2863 N N . THR A 1 371 ? -1.549 7.416 25.284 1.00 94.75 371 THR A N 1
ATOM 2864 C CA . THR A 1 371 ? -1.485 8.863 25.546 1.00 94.75 371 THR A CA 1
ATOM 2865 C C . THR A 1 371 ? -2.668 9.626 24.957 1.00 94.75 371 THR A C 1
ATOM 2867 O O . THR A 1 371 ? -3.017 10.699 25.450 1.00 94.75 371 THR A O 1
ATOM 2870 N N . THR A 1 372 ? -3.319 9.085 23.925 1.00 94.56 372 THR A N 1
ATOM 2871 C CA . THR A 1 372 ? -4.471 9.707 23.263 1.00 94.56 372 THR A CA 1
ATOM 2872 C C . THR A 1 372 ? -5.369 8.639 22.629 1.00 94.56 372 THR A C 1
ATOM 2874 O O . THR A 1 372 ? -4.884 7.680 22.020 1.00 94.56 372 THR A O 1
ATOM 2877 N N . MET A 1 373 ? -6.685 8.782 22.811 1.00 95.88 373 MET A N 1
ATOM 2878 C CA . MET A 1 373 ? -7.703 7.876 22.258 1.00 95.88 373 MET A CA 1
ATOM 2879 C C . MET A 1 373 ? -9.021 8.574 21.847 1.00 95.88 373 MET A C 1
ATOM 2881 O O . MET A 1 373 ? -10.106 8.013 22.047 1.00 95.88 373 MET A O 1
ATOM 2885 N N . PRO A 1 374 ? -8.991 9.797 21.275 1.00 96.19 374 PRO A N 1
ATOM 2886 C CA . PRO A 1 374 ? -10.200 10.480 20.854 1.00 96.19 374 PRO A CA 1
ATOM 2887 C C . PRO A 1 374 ? -10.938 9.667 19.793 1.00 96.19 374 PRO A C 1
ATOM 2889 O O . PRO A 1 374 ? -10.342 9.031 18.918 1.00 96.19 374 PRO A O 1
ATOM 2892 N N . MET A 1 375 ? -12.266 9.725 19.855 1.00 98.06 375 MET A N 1
ATOM 2893 C CA . MET A 1 375 ? -13.167 9.157 18.855 1.00 98.06 375 MET A CA 1
ATOM 2894 C C . MET A 1 375 ? -13.018 7.643 18.600 1.00 98.06 375 MET A C 1
ATOM 2896 O O . MET A 1 375 ? -13.558 7.159 17.606 1.00 98.06 375 MET A O 1
ATOM 2900 N N . MET A 1 376 ? -12.340 6.887 19.476 1.00 98.25 376 MET A N 1
ATOM 2901 C CA . MET A 1 376 ? -12.008 5.466 19.269 1.00 98.25 376 MET A CA 1
ATOM 2902 C C . MET A 1 376 ? -13.209 4.603 18.855 1.00 98.25 376 MET A C 1
ATOM 2904 O O . MET A 1 376 ? -13.082 3.812 17.927 1.00 98.25 376 MET A O 1
ATOM 2908 N N . PHE A 1 377 ? -14.372 4.794 19.486 1.00 98.38 377 PHE A N 1
ATOM 2909 C CA . PHE A 1 377 ? -15.629 4.097 19.180 1.00 98.38 377 PHE A CA 1
ATOM 2910 C C . PHE A 1 377 ? -16.722 5.050 18.673 1.00 98.38 377 PHE A C 1
ATOM 2912 O O . PHE A 1 377 ? -17.895 4.682 18.599 1.00 98.38 377 PHE A O 1
ATOM 2919 N N . SER A 1 378 ? -16.377 6.299 18.350 1.00 98.00 378 SER A N 1
ATOM 2920 C CA . SER A 1 378 ? -17.376 7.293 17.960 1.00 98.00 378 SER A CA 1
ATOM 2921 C C . SER A 1 378 ? -18.123 6.847 16.707 1.00 98.00 378 SER A C 1
ATOM 2923 O O . SER A 1 378 ? -17.540 6.302 15.773 1.00 98.00 378 SER A O 1
ATOM 2925 N N . ARG A 1 379 ? -19.434 7.091 16.676 1.00 97.81 379 ARG A N 1
ATOM 2926 C CA . ARG A 1 379 ? -20.365 6.673 15.618 1.00 97.81 379 ARG A CA 1
ATOM 2927 C C . ARG A 1 379 ? -20.494 5.157 15.427 1.00 97.81 379 ARG A C 1
ATOM 2929 O O . ARG A 1 379 ? -21.038 4.748 14.406 1.00 97.81 379 ARG A O 1
ATOM 2936 N N . CYS A 1 380 ? -20.107 4.318 16.385 1.00 97.56 380 CYS A N 1
ATOM 2937 C CA . CYS A 1 380 ? -20.485 2.899 16.394 1.00 97.56 380 CYS A CA 1
ATOM 2938 C C . CYS A 1 380 ? -21.975 2.731 16.753 1.00 97.56 380 CYS A C 1
ATOM 2940 O O . CYS A 1 380 ? -22.331 2.319 17.854 1.00 97.56 380 CYS A O 1
ATOM 2942 N N . PHE A 1 381 ? -22.875 3.100 15.833 1.00 95.19 381 PHE A N 1
ATOM 2943 C CA . PHE A 1 381 ? -24.323 3.151 16.080 1.00 95.19 381 PHE A CA 1
ATOM 2944 C C . PHE A 1 381 ? -24.928 1.808 16.506 1.00 95.19 381 PHE A C 1
ATOM 2946 O O . PHE A 1 381 ? -25.869 1.800 17.303 1.00 95.19 381 PHE A O 1
ATOM 2953 N N . GLY A 1 382 ? -24.407 0.702 15.962 1.00 94.38 382 GLY A N 1
ATOM 2954 C CA . GLY A 1 382 ? -24.859 -0.657 16.249 1.00 94.38 382 GLY A CA 1
ATOM 2955 C C . GLY A 1 382 ? -24.414 -1.201 17.606 1.00 94.38 382 GLY A C 1
ATOM 2956 O O . GLY A 1 382 ? -24.982 -2.194 18.060 1.00 94.38 382 GLY A O 1
ATOM 2957 N N . LEU A 1 383 ? -23.444 -0.563 18.271 1.00 95.94 383 LEU A N 1
ATOM 2958 C CA . LEU A 1 383 ? -22.843 -1.086 19.492 1.00 95.94 383 LEU A CA 1
ATOM 2959 C C . LEU A 1 383 ? -23.842 -1.000 20.649 1.00 95.94 383 LEU A C 1
ATOM 2961 O O . LEU A 1 383 ? -24.227 0.091 21.066 1.00 95.94 383 LEU A O 1
ATOM 2965 N N . THR A 1 384 ? -24.270 -2.156 21.158 1.00 93.00 384 THR A N 1
ATOM 2966 C CA . THR A 1 384 ? -25.260 -2.239 22.255 1.00 93.00 384 THR A CA 1
ATOM 2967 C C . THR A 1 384 ? -24.625 -2.473 23.621 1.00 93.00 384 THR A C 1
ATOM 2969 O O . THR A 1 384 ? -25.158 -2.040 24.642 1.00 93.00 384 THR A O 1
ATOM 2972 N N . THR A 1 385 ? -23.458 -3.113 23.636 1.00 91.31 385 THR A N 1
ATOM 2973 C CA . THR A 1 385 ? -22.655 -3.386 24.828 1.00 91.31 385 THR A CA 1
ATOM 2974 C C . THR A 1 385 ? -21.190 -3.137 24.514 1.00 91.31 385 THR A C 1
ATOM 2976 O O . THR A 1 385 ? -20.733 -3.482 23.423 1.00 91.31 385 THR A O 1
ATOM 2979 N N . LEU A 1 386 ? -20.450 -2.610 25.483 1.00 96.00 386 LEU A N 1
ATOM 2980 C CA . LEU A 1 386 ? -19.005 -2.460 25.402 1.00 96.00 386 LEU A CA 1
ATOM 2981 C C . LEU A 1 386 ? -18.410 -2.604 26.803 1.00 96.00 386 LEU A C 1
ATOM 2983 O O . LEU A 1 386 ? -18.817 -1.886 27.716 1.00 96.00 386 LEU A O 1
ATOM 2987 N N . ASP A 1 387 ? -17.472 -3.533 26.956 1.00 95.19 387 ASP A N 1
ATOM 2988 C CA . ASP A 1 387 ? -16.705 -3.716 28.185 1.00 95.19 387 ASP A CA 1
ATOM 2989 C C . ASP A 1 387 ? -15.328 -3.067 28.013 1.00 95.19 387 ASP A C 1
ATOM 2991 O O . ASP A 1 387 ? -14.529 -3.519 27.195 1.00 95.19 387 ASP A O 1
ATOM 2995 N N . VAL A 1 388 ? -15.079 -1.991 28.762 1.00 95.56 388 VAL A N 1
ATOM 2996 C CA . VAL A 1 388 ? -13.778 -1.302 28.839 1.00 95.56 388 VAL A CA 1
ATOM 2997 C C . VAL A 1 388 ? -13.173 -1.394 30.242 1.00 95.56 388 VAL A C 1
ATOM 2999 O O . VAL A 1 388 ? -12.309 -0.600 30.601 1.00 95.56 388 VAL A O 1
ATOM 3002 N N . SER A 1 389 ? -13.609 -2.357 31.059 1.00 90.94 389 SER A N 1
ATOM 3003 C CA . SER A 1 389 ? -13.129 -2.509 32.440 1.00 90.94 389 SER A CA 1
ATOM 3004 C C . SER A 1 389 ? -11.637 -2.855 32.538 1.00 90.94 389 SER A C 1
ATOM 3006 O O . SER A 1 389 ? -11.018 -2.592 33.569 1.00 90.94 389 SER A O 1
ATOM 3008 N N . SER A 1 390 ? -11.043 -3.402 31.470 1.00 91.81 390 SER A N 1
ATOM 3009 C CA . SER A 1 390 ? -9.601 -3.662 31.368 1.00 91.81 390 SER A CA 1
ATOM 3010 C C . SER A 1 390 ? -8.765 -2.403 31.136 1.00 91.81 390 SER A C 1
ATOM 3012 O O . SER A 1 390 ? -7.550 -2.439 31.338 1.00 91.81 390 SER A O 1
ATOM 3014 N N . PHE A 1 391 ? -9.376 -1.292 30.712 1.00 95.44 391 PHE A N 1
ATOM 3015 C CA . PHE A 1 391 ? -8.626 -0.095 30.356 1.00 95.44 391 PHE A CA 1
ATOM 3016 C C . PHE A 1 391 ? -8.062 0.548 31.621 1.00 95.44 391 PHE A C 1
ATOM 3018 O O . PHE A 1 391 ? -8.788 0.839 32.568 1.00 95.44 391 PHE A O 1
ATOM 3025 N N . THR A 1 392 ? -6.755 0.796 31.611 1.00 92.06 392 THR A N 1
ATOM 3026 C CA . THR A 1 392 ? -6.044 1.606 32.604 1.00 92.06 392 THR A CA 1
ATOM 3027 C C . THR A 1 392 ? -5.292 2.708 31.872 1.00 92.06 392 THR A C 1
ATOM 3029 O O . THR A 1 392 ? -4.517 2.432 30.960 1.00 92.06 392 THR A O 1
ATOM 3032 N N . THR A 1 393 ? -5.555 3.972 32.203 1.00 92.06 393 THR A N 1
ATOM 3033 C CA . THR A 1 393 ? -5.156 5.104 31.343 1.00 92.06 393 THR A CA 1
ATOM 3034 C C . THR A 1 393 ? -4.378 6.195 32.088 1.00 92.06 393 THR A C 1
ATOM 3036 O O . THR A 1 393 ? -4.771 7.361 32.044 1.00 92.06 393 THR A O 1
ATOM 3039 N N . PRO A 1 394 ? -3.260 5.869 32.769 1.00 91.06 394 PRO A N 1
ATOM 3040 C CA . PRO A 1 394 ? -2.532 6.831 33.605 1.00 91.06 394 PRO A CA 1
ATOM 3041 C C . PRO A 1 394 ? -1.890 7.980 32.811 1.00 91.06 394 PRO A C 1
ATOM 3043 O O . PRO A 1 394 ? -1.582 9.023 33.380 1.00 91.06 394 PRO A O 1
ATOM 3046 N N . ASN A 1 395 ? -1.675 7.786 31.505 1.00 92.25 395 ASN A N 1
ATOM 3047 C CA . ASN A 1 395 ? -0.969 8.722 30.629 1.00 92.25 395 ASN A CA 1
ATOM 3048 C C . ASN A 1 395 ? -1.885 9.418 29.606 1.00 92.25 395 ASN A C 1
ATOM 3050 O O . ASN A 1 395 ? -1.411 10.259 28.840 1.00 92.25 395 ASN A O 1
ATOM 3054 N N . VAL A 1 396 ? -3.178 9.076 29.554 1.00 91.88 396 VAL A N 1
ATOM 3055 C CA . VAL A 1 396 ? -4.074 9.572 28.499 1.00 91.88 396 VAL A CA 1
ATOM 3056 C C . VAL A 1 396 ? -4.374 11.046 28.702 1.00 91.88 396 VAL A C 1
ATOM 3058 O O . VAL A 1 396 ? -4.871 11.426 29.741 1.00 91.88 396 VAL A O 1
ATOM 3061 N N . THR A 1 397 ? -4.153 11.890 27.705 1.00 91.06 397 THR A N 1
ATOM 3062 C CA . THR A 1 397 ? -4.413 13.338 27.793 1.00 91.06 397 THR A CA 1
ATOM 3063 C C . THR A 1 397 ? -5.655 13.785 27.026 1.00 91.06 397 THR A C 1
ATOM 3065 O O . THR A 1 397 ? -6.125 14.904 27.229 1.00 91.06 397 THR A O 1
ATOM 3068 N N . ASP A 1 398 ? -6.204 12.913 26.175 1.00 91.12 398 ASP A N 1
ATOM 3069 C CA . ASP A 1 398 ? -7.355 13.204 25.324 1.00 91.12 398 ASP A CA 1
ATOM 3070 C C . ASP A 1 398 ? -8.231 11.957 25.113 1.00 91.12 398 ASP A C 1
ATOM 3072 O O . ASP A 1 398 ? -7.779 10.930 24.594 1.00 91.12 398 ASP A O 1
ATOM 3076 N N . THR A 1 399 ? -9.496 12.074 25.516 1.00 91.12 399 THR A N 1
ATOM 3077 C CA . THR A 1 399 ? -10.570 11.077 25.354 1.00 91.12 399 THR A CA 1
ATOM 3078 C C . THR A 1 399 ? -11.794 11.668 24.647 1.00 91.12 399 THR A C 1
ATOM 3080 O O . THR A 1 399 ? -12.904 11.129 24.726 1.00 91.12 399 THR A O 1
ATOM 3083 N N . SER A 1 400 ? -11.599 12.788 23.944 1.00 91.00 400 SER A N 1
ATOM 3084 C CA . SER A 1 400 ? -12.664 13.537 23.283 1.00 91.00 400 SER A CA 1
ATOM 3085 C C . SER A 1 400 ? -13.497 12.641 22.395 1.00 91.00 400 SER A C 1
ATOM 3087 O O . SER A 1 400 ? -12.975 11.911 21.552 1.00 91.00 400 SER A O 1
ATOM 3089 N N . GLU A 1 401 ? -14.814 12.719 22.566 1.00 94.06 401 GLU A N 1
ATOM 3090 C CA . GLU A 1 401 ? -15.773 12.013 21.720 1.00 94.06 401 GLU A CA 1
ATOM 3091 C C . GLU A 1 401 ? -15.562 10.490 21.657 1.00 94.06 401 GLU A C 1
ATOM 3093 O O . GLU A 1 401 ? -16.085 9.864 20.743 1.00 94.06 401 GLU A O 1
ATOM 3098 N N . MET A 1 402 ? -14.839 9.870 22.603 1.00 95.75 402 MET A N 1
ATOM 3099 C CA . MET A 1 402 ? -14.461 8.447 22.545 1.00 95.75 402 MET A CA 1
ATOM 3100 C C . MET A 1 402 ? -15.642 7.515 22.241 1.00 95.75 402 MET A C 1
ATOM 3102 O O . MET A 1 402 ? -15.490 6.589 21.448 1.00 95.75 402 MET A O 1
ATOM 3106 N N . PHE A 1 403 ? -16.819 7.801 22.803 1.00 96.06 403 PHE A N 1
ATOM 3107 C CA . PHE A 1 403 ? -18.055 7.045 22.595 1.00 96.06 403 PHE A CA 1
ATOM 3108 C C . PHE A 1 403 ? -19.152 7.874 21.920 1.00 96.06 403 PHE A C 1
ATOM 3110 O O . PHE A 1 403 ? -20.301 7.437 21.875 1.00 96.06 403 PHE A O 1
ATOM 3117 N N . ALA A 1 404 ? -18.845 9.070 21.412 1.00 94.94 404 ALA A N 1
ATOM 3118 C CA . ALA A 1 404 ? -19.854 9.963 20.859 1.00 94.94 404 ALA A CA 1
ATOM 3119 C C . ALA A 1 404 ? -20.670 9.253 19.773 1.00 94.94 404 ALA A C 1
ATOM 3121 O O . ALA A 1 404 ? -20.159 8.458 18.992 1.00 94.94 404 ALA A O 1
ATOM 3122 N N . TYR A 1 405 ? -21.966 9.532 19.713 1.00 95.31 405 TYR A N 1
ATOM 3123 C CA . TYR A 1 405 ? -22.898 8.946 18.759 1.00 95.31 405 TYR A CA 1
ATOM 3124 C C . TYR A 1 405 ? -23.061 7.415 18.854 1.00 95.31 405 TYR A C 1
ATOM 3126 O O . TYR A 1 405 ? -23.679 6.835 17.965 1.00 95.31 405 TYR A O 1
ATOM 3134 N N . CYS A 1 406 ? -22.603 6.746 19.921 1.00 95.50 406 CYS A N 1
ATOM 3135 C CA . CYS A 1 406 ? -22.941 5.342 20.197 1.00 95.50 406 CYS A CA 1
ATOM 3136 C C . CYS A 1 406 ? -24.406 5.217 20.647 1.00 95.50 406 CYS A C 1
ATOM 3138 O O . CYS A 1 406 ? -24.715 5.044 21.825 1.00 95.50 406 CYS A O 1
ATOM 3140 N N . SER A 1 407 ? -25.345 5.355 19.710 1.00 92.31 407 SER A N 1
ATOM 3141 C CA . SER A 1 407 ? -26.780 5.414 20.006 1.00 92.31 407 SER A CA 1
ATOM 3142 C C . SER A 1 407 ? -27.377 4.102 20.519 1.00 92.31 407 SER A C 1
ATOM 3144 O O . SER A 1 407 ? -28.458 4.147 21.100 1.00 92.31 407 SER A O 1
ATOM 3146 N N . GLY A 1 408 ? -26.722 2.959 20.300 1.00 92.31 408 GLY A N 1
ATOM 3147 C CA . GLY A 1 408 ? -27.164 1.653 20.798 1.00 92.31 408 GLY A CA 1
ATOM 3148 C C . GLY A 1 408 ? -26.764 1.355 22.247 1.00 92.31 408 GLY A C 1
ATOM 3149 O O . GLY A 1 408 ? -27.380 0.497 22.874 1.00 92.31 408 GLY A O 1
ATOM 3150 N N . LEU A 1 409 ? -25.771 2.066 22.792 1.00 93.44 409 LEU A N 1
ATOM 3151 C CA . LEU A 1 409 ? -25.186 1.766 24.097 1.00 93.44 409 LEU A CA 1
ATOM 3152 C C . LEU A 1 409 ? -26.118 2.223 25.226 1.00 93.44 409 LEU A C 1
ATOM 3154 O O . LEU A 1 409 ? -26.493 3.393 25.279 1.00 93.44 409 LEU A O 1
ATOM 3158 N N . THR A 1 410 ? -26.477 1.316 26.138 1.00 92.31 410 THR A N 1
ATOM 3159 C CA . THR A 1 410 ? -27.386 1.616 27.266 1.00 92.31 410 THR A CA 1
ATOM 3160 C C . THR A 1 410 ? -26.674 1.815 28.597 1.00 92.31 410 THR A C 1
ATOM 3162 O O . THR A 1 410 ? -27.171 2.525 29.475 1.00 92.31 410 THR A O 1
ATOM 3165 N N . SER A 1 411 ? -25.512 1.190 28.759 1.00 91.88 411 SER A N 1
ATOM 3166 C CA . SER A 1 411 ? -24.678 1.294 29.950 1.00 91.88 411 SER A CA 1
ATOM 3167 C C . SER A 1 411 ? -23.211 1.124 29.593 1.00 91.88 411 SER A C 1
ATOM 3169 O O . SER A 1 411 ? -22.896 0.336 28.704 1.00 91.88 411 SER A O 1
ATOM 3171 N N . ILE A 1 412 ? -22.330 1.797 30.325 1.00 92.69 412 ILE A N 1
ATOM 3172 C CA . ILE A 1 412 ? -20.884 1.593 30.228 1.00 92.69 412 ILE A CA 1
ATOM 3173 C C . ILE A 1 412 ? -20.244 1.698 31.608 1.00 92.69 412 ILE A C 1
ATOM 3175 O O . ILE A 1 412 ? -20.598 2.574 32.402 1.00 92.69 412 ILE A O 1
ATOM 3179 N N . ASP A 1 413 ? -19.319 0.785 31.883 1.00 91.75 413 ASP A N 1
ATOM 3180 C CA . ASP A 1 413 ? -18.428 0.868 33.030 1.00 91.75 413 ASP A CA 1
ATOM 3181 C C . ASP A 1 413 ? -17.058 1.337 32.557 1.00 91.75 413 ASP A C 1
ATOM 3183 O O . ASP A 1 413 ? -16.391 0.652 31.788 1.00 91.75 413 ASP A O 1
ATOM 3187 N N . MET A 1 414 ? -16.679 2.535 32.987 1.00 90.31 414 MET A N 1
ATOM 3188 C CA . MET A 1 414 ? -15.401 3.166 32.692 1.00 90.31 414 MET A CA 1
ATOM 3189 C C . MET A 1 414 ? -14.600 3.427 33.972 1.00 90.31 414 MET A C 1
ATOM 3191 O O . MET A 1 414 ? -13.770 4.330 33.997 1.00 90.31 414 MET A O 1
ATOM 3195 N N . SER A 1 415 ? -14.827 2.664 35.050 1.00 88.94 415 SER A N 1
ATOM 3196 C CA . SER A 1 415 ? -14.132 2.865 36.330 1.00 88.94 415 SER A CA 1
ATOM 3197 C C . SER A 1 415 ? -12.602 2.794 36.231 1.00 88.94 415 SER A C 1
ATOM 3199 O O . SER A 1 415 ? -11.917 3.386 37.066 1.00 88.94 415 SER A O 1
ATOM 3201 N N . GLY A 1 416 ? -12.068 2.073 35.237 1.00 87.06 416 GLY A N 1
ATOM 3202 C CA . GLY A 1 416 ? -10.630 1.972 34.956 1.00 87.06 416 GLY A CA 1
ATOM 3203 C C . GLY A 1 416 ? -10.035 3.159 34.179 1.00 87.06 416 GLY A C 1
ATOM 3204 O O . GLY A 1 416 ? -8.816 3.341 34.170 1.00 87.06 416 GLY A O 1
ATOM 3205 N N . ILE A 1 417 ? -10.879 4.001 33.573 1.00 89.25 417 ILE A N 1
ATOM 3206 C CA . ILE A 1 417 ? -10.453 5.175 32.806 1.00 89.25 417 ILE A CA 1
ATOM 3207 C C . ILE A 1 417 ? -10.421 6.390 33.738 1.00 89.25 417 ILE A C 1
ATOM 3209 O O . ILE A 1 417 ? -11.457 6.985 34.039 1.00 89.25 417 ILE A O 1
ATOM 3213 N N . ASP A 1 418 ? -9.225 6.776 34.180 1.00 84.06 418 ASP A N 1
ATOM 3214 C CA . ASP A 1 418 ? -9.031 8.007 34.953 1.00 84.06 418 ASP A CA 1
ATOM 3215 C C . ASP A 1 418 ? -9.194 9.226 34.035 1.00 84.06 418 ASP A C 1
ATOM 3217 O O . ASP A 1 418 ? -8.426 9.410 33.088 1.00 84.06 418 ASP A O 1
ATOM 3221 N N . ILE A 1 419 ? -10.210 10.050 34.305 1.00 81.12 419 ILE A N 1
ATOM 3222 C CA . ILE A 1 419 ? -10.448 11.316 33.598 1.00 81.12 419 ILE A CA 1
ATOM 3223 C C . ILE A 1 419 ? -10.224 12.547 34.489 1.00 81.12 419 ILE A C 1
ATOM 3225 O O . ILE A 1 419 ? -10.513 13.666 34.067 1.00 81.12 419 ILE A O 1
ATOM 3229 N N . SER A 1 420 ? -9.718 12.376 35.715 1.00 80.62 420 SER A N 1
ATOM 3230 C CA . SER A 1 420 ? -9.613 13.456 36.710 1.00 80.62 420 SER A CA 1
ATOM 3231 C C . SER A 1 420 ? -8.615 14.555 36.338 1.00 80.62 420 SER A C 1
ATOM 3233 O O . SER A 1 420 ? -8.754 15.699 36.775 1.00 80.62 420 SER A O 1
ATOM 3235 N N . HIS A 1 421 ? -7.617 14.226 35.520 1.00 80.38 421 HIS A N 1
ATOM 3236 C CA . HIS A 1 421 ? -6.606 15.151 35.009 1.00 80.38 421 HIS A CA 1
ATOM 3237 C C . HIS A 1 421 ? -6.967 15.762 33.650 1.00 80.38 421 HIS A C 1
ATOM 3239 O O . HIS A 1 421 ? -6.246 16.642 33.173 1.00 80.38 421 HIS A O 1
ATOM 3245 N N . LEU A 1 422 ? -8.055 15.318 33.016 1.00 79.25 422 LEU A N 1
ATOM 3246 C CA . LEU A 1 422 ? -8.480 15.842 31.723 1.00 79.25 422 LEU A CA 1
ATOM 3247 C C . LEU A 1 422 ? -9.102 17.232 31.880 1.00 79.25 422 LEU A C 1
ATOM 3249 O O . LEU A 1 422 ? -9.824 17.519 32.835 1.00 79.25 422 LEU A O 1
ATOM 3253 N N . THR A 1 423 ? -8.845 18.113 30.912 1.00 71.81 423 THR A N 1
ATOM 3254 C CA . THR A 1 423 ? -9.555 19.398 30.861 1.00 71.81 423 THR A CA 1
ATOM 3255 C C . THR A 1 423 ? -11.037 19.176 30.563 1.00 71.81 423 THR A C 1
ATOM 3257 O O . THR A 1 423 ? -11.405 18.215 29.884 1.00 71.81 423 THR A O 1
ATOM 3260 N N . GLU A 1 424 ? -11.885 20.101 31.021 1.00 69.06 424 GLU A N 1
ATOM 3261 C CA . GLU A 1 424 ? -13.344 20.022 30.876 1.00 69.06 424 GLU A CA 1
ATOM 3262 C C . GLU A 1 424 ? -13.798 19.718 29.440 1.00 69.06 424 GLU A C 1
ATOM 3264 O O . GLU A 1 424 ? -14.689 18.900 29.236 1.00 69.06 424 GLU A O 1
ATOM 3269 N N . TYR A 1 425 ? -13.123 20.287 28.438 1.00 72.31 425 TYR A N 1
ATOM 3270 C CA . TYR A 1 425 ? -13.454 20.092 27.026 1.00 72.31 425 TYR A CA 1
ATOM 3271 C C . TYR A 1 425 ? -13.340 18.626 26.559 1.00 72.31 425 TYR A C 1
ATOM 3273 O O . TYR A 1 425 ? -14.229 18.145 25.856 1.00 72.31 425 TYR A O 1
ATOM 3281 N N . TYR A 1 426 ? -12.291 17.904 26.969 1.00 74.38 426 TYR A N 1
ATOM 3282 C CA . TYR A 1 426 ? -12.021 16.542 26.484 1.00 74.38 426 TYR A CA 1
ATOM 3283 C C . TYR A 1 426 ? -12.959 15.496 27.100 1.00 74.38 426 TYR A C 1
ATOM 3285 O O . TYR A 1 426 ? -13.363 14.551 26.425 1.00 74.38 426 TYR A O 1
ATOM 3293 N N . ALA A 1 427 ? -13.391 15.695 28.348 1.00 72.00 427 ALA A N 1
ATOM 3294 C CA . ALA A 1 427 ? -14.380 14.823 28.982 1.00 72.00 427 ALA A CA 1
ATOM 3295 C C . ALA A 1 427 ? -15.828 15.182 28.590 1.00 72.00 427 ALA A C 1
ATOM 3297 O O . ALA A 1 427 ? -16.666 14.288 28.455 1.00 72.00 427 ALA A O 1
ATOM 3298 N N . ALA A 1 428 ? -16.133 16.464 28.345 1.00 74.38 428 ALA A N 1
ATOM 3299 C CA . ALA A 1 428 ? -17.503 16.932 28.114 1.00 74.38 428 ALA A CA 1
ATOM 3300 C C . ALA A 1 428 ? -18.171 16.348 26.860 1.00 74.38 428 ALA A C 1
ATOM 3302 O O . ALA A 1 428 ? -19.398 16.231 26.816 1.00 74.38 428 ALA A O 1
ATOM 3303 N N . LEU A 1 429 ? -17.385 15.994 25.838 1.00 85.06 429 LEU A N 1
ATOM 3304 C CA . LEU A 1 429 ? -17.888 15.475 24.562 1.00 85.06 429 LEU A CA 1
ATOM 3305 C C . LEU A 1 429 ? -17.837 13.947 24.457 1.00 85.06 429 LEU A C 1
ATOM 3307 O O . LEU A 1 429 ? -18.319 13.401 23.466 1.00 85.06 429 LEU A O 1
ATOM 3311 N N . MET A 1 430 ? -17.301 13.250 25.466 1.00 89.69 430 MET A N 1
ATOM 3312 C CA . MET A 1 430 ? -17.052 11.802 25.441 1.00 89.69 430 MET A CA 1
ATOM 3313 C C . MET A 1 430 ? -18.276 10.982 25.005 1.00 89.69 430 MET A C 1
ATOM 3315 O O . MET A 1 430 ? -18.132 10.033 24.237 1.00 89.69 430 MET A O 1
ATOM 3319 N N . PHE A 1 431 ? -19.473 11.382 25.439 1.00 90.88 431 PHE A N 1
ATOM 3320 C CA . PHE A 1 431 ? -20.737 10.706 25.133 1.00 90.88 431 PHE A CA 1
ATOM 3321 C C . PHE A 1 431 ? -21.728 11.562 24.336 1.00 90.88 431 PHE A C 1
ATOM 3323 O O . PHE A 1 431 ? -22.948 11.364 24.402 1.00 90.88 431 PHE A O 1
ATOM 3330 N N . LEU A 1 432 ? -21.223 12.542 23.585 1.00 90.19 432 LEU A N 1
ATOM 3331 C CA . LEU A 1 432 ? -22.049 13.423 22.768 1.00 90.19 432 LEU A CA 1
ATOM 3332 C C . LEU A 1 432 ? -23.030 12.597 21.918 1.00 90.19 432 LEU A C 1
ATOM 3334 O O . LEU A 1 432 ? -22.615 11.778 21.112 1.00 90.19 432 LEU A O 1
ATOM 3338 N N . LYS A 1 433 ? -24.341 12.833 22.066 1.00 90.44 433 LYS A N 1
ATOM 3339 C CA . LYS A 1 433 ? -25.413 12.158 21.298 1.00 90.44 433 LYS A CA 1
ATOM 3340 C C . LYS A 1 433 ? -25.546 10.636 21.527 1.00 90.44 433 LYS A C 1
ATOM 3342 O O . LYS A 1 433 ? -26.145 9.959 20.691 1.00 90.44 433 LYS A O 1
ATOM 3347 N N . CYS A 1 434 ? -25.121 10.105 22.674 1.00 90.88 434 CYS A N 1
ATOM 3348 C CA . CYS A 1 434 ? -25.470 8.745 23.116 1.00 90.88 434 CYS A CA 1
ATOM 3349 C C . CYS A 1 434 ? -26.905 8.687 23.671 1.00 90.88 434 CYS A C 1
ATOM 3351 O O . CYS A 1 434 ? -27.132 8.764 24.875 1.00 90.88 434 CYS A O 1
ATOM 3353 N N . GLN A 1 435 ? -27.899 8.607 22.783 1.00 87.75 435 GLN A N 1
ATOM 3354 C CA . GLN A 1 435 ? -29.314 8.799 23.144 1.00 87.75 435 GLN A CA 1
ATOM 3355 C C . GLN A 1 435 ? -29.901 7.702 24.046 1.00 87.75 435 GLN A C 1
ATOM 3357 O O . GLN A 1 435 ? -30.774 8.007 24.853 1.00 87.75 435 GLN A O 1
ATOM 3362 N N . SER A 1 436 ? -29.431 6.457 23.925 1.00 90.62 436 SER A N 1
ATOM 3363 C CA . SER A 1 436 ? -29.947 5.318 24.705 1.00 90.62 436 SER A CA 1
ATOM 3364 C C . SER A 1 436 ? -29.200 5.081 26.016 1.00 90.62 436 SER A C 1
ATOM 3366 O O . SER A 1 436 ? -29.600 4.214 26.792 1.00 90.62 436 SER A O 1
ATOM 3368 N N . LEU A 1 437 ? -28.120 5.825 26.262 1.00 90.12 437 LEU A N 1
ATOM 3369 C CA . LEU A 1 437 ? -27.252 5.629 27.413 1.00 90.12 437 LEU A CA 1
ATOM 3370 C C . LEU A 1 437 ? -27.962 6.123 28.677 1.00 90.12 437 LEU A C 1
ATOM 3372 O O . LEU A 1 437 ? -28.435 7.257 28.729 1.00 90.12 437 LEU A O 1
ATOM 3376 N N . GLN A 1 438 ? -28.077 5.242 29.671 1.00 88.38 438 GLN A N 1
ATOM 3377 C CA . GLN A 1 438 ? -28.802 5.479 30.926 1.00 88.38 438 GLN A CA 1
ATOM 3378 C C . GLN A 1 438 ? -27.878 5.428 32.144 1.00 88.38 438 GLN A C 1
ATOM 3380 O O . GLN A 1 438 ? -28.118 6.111 33.141 1.00 88.38 438 GLN A O 1
ATOM 3385 N N . THR A 1 439 ? -26.841 4.588 32.084 1.00 88.44 439 THR A N 1
ATOM 3386 C CA . THR A 1 439 ? -25.929 4.337 33.206 1.00 88.44 439 THR A CA 1
ATOM 3387 C C . THR A 1 439 ? -24.482 4.500 32.765 1.00 88.44 439 THR A C 1
ATOM 3389 O O . THR A 1 439 ? -24.047 3.850 31.818 1.00 88.44 439 THR A O 1
ATOM 3392 N N . VAL A 1 440 ? -23.732 5.324 33.492 1.00 87.94 440 VAL A N 1
ATOM 3393 C CA . VAL A 1 440 ? -22.272 5.400 33.383 1.00 87.94 440 VAL A CA 1
ATOM 3394 C C . VAL A 1 440 ? -21.693 5.161 34.766 1.00 87.94 440 VAL A C 1
ATOM 3396 O O . VAL A 1 440 ? -22.021 5.882 35.712 1.00 87.94 440 VAL A O 1
ATOM 3399 N N . ILE A 1 441 ? -20.867 4.126 34.883 1.00 87.62 441 ILE A N 1
ATOM 3400 C CA . ILE A 1 441 ? -20.105 3.828 36.096 1.00 87.62 441 ILE A CA 1
ATOM 3401 C C . ILE A 1 441 ? -18.709 4.406 35.890 1.00 87.62 441 ILE A C 1
ATOM 3403 O O . ILE A 1 441 ? -18.066 4.141 34.879 1.00 87.62 441 ILE A O 1
ATOM 3407 N N . THR A 1 442 ? -18.266 5.249 36.814 1.00 86.19 442 THR A N 1
ATOM 3408 C CA . THR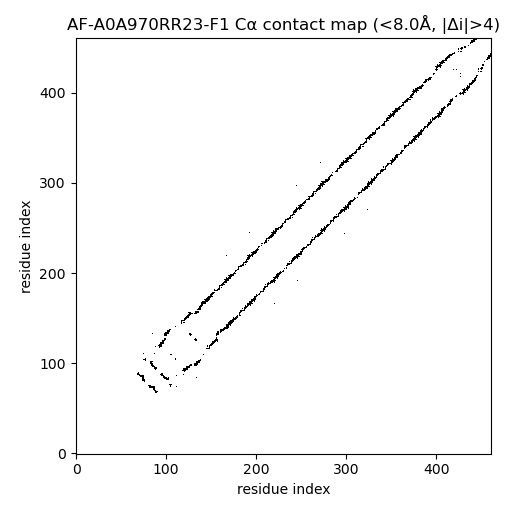 A 1 442 ? -16.967 5.924 36.736 1.00 86.19 442 THR A CA 1
ATOM 3409 C C . THR A 1 442 ? -16.394 6.102 38.137 1.00 86.19 442 THR A C 1
ATOM 3411 O O . THR A 1 442 ? -17.138 6.260 39.110 1.00 86.19 442 THR A O 1
ATOM 3414 N N . SER A 1 443 ? -15.067 6.069 38.245 1.00 82.50 443 SER A N 1
ATOM 3415 C CA . SER A 1 443 ? -14.333 6.310 39.493 1.00 82.50 443 SER A CA 1
ATOM 3416 C C . SER A 1 443 ? -14.044 7.800 39.727 1.00 82.50 443 SER A C 1
ATOM 3418 O O . SER A 1 443 ? -13.673 8.201 40.831 1.00 82.50 443 SER A O 1
ATOM 3420 N N . THR A 1 444 ? -14.261 8.643 38.713 1.00 76.62 444 THR A N 1
ATOM 3421 C CA . THR A 1 444 ? -13.956 10.080 38.731 1.00 76.62 444 THR A CA 1
ATOM 3422 C C . THR A 1 444 ? -15.172 10.913 38.342 1.00 76.62 444 THR A C 1
ATOM 3424 O O . THR A 1 444 ? -15.926 10.555 37.438 1.00 76.62 444 THR A O 1
ATOM 3427 N N . ALA A 1 445 ? -15.362 12.053 39.009 1.00 72.50 445 ALA A N 1
ATOM 3428 C CA . ALA A 1 445 ? -16.440 12.976 38.673 1.00 72.50 445 ALA A CA 1
ATOM 3429 C C . ALA A 1 445 ? -16.208 13.616 37.296 1.00 72.50 445 ALA A C 1
ATOM 3431 O O . ALA A 1 445 ? -15.089 14.001 36.962 1.00 72.50 445 ALA A O 1
ATOM 3432 N N . PHE A 1 446 ? -17.281 13.767 36.524 1.00 74.00 446 PHE A N 1
ATOM 3433 C CA . PHE A 1 446 ? -17.242 14.507 35.269 1.00 74.00 446 PHE A CA 1
ATOM 3434 C C . PHE A 1 446 ? -17.292 16.027 35.497 1.00 74.00 446 PHE A C 1
ATOM 3436 O O . PHE A 1 446 ? -17.855 16.470 36.502 1.00 74.00 446 PHE A O 1
ATOM 3443 N N . PRO A 1 447 ? -16.760 16.831 34.556 1.00 69.44 447 PRO A N 1
ATOM 3444 C CA . PRO A 1 447 ? -16.919 18.285 34.569 1.00 69.44 447 PRO A CA 1
ATOM 3445 C C . PRO A 1 447 ? -18.390 18.728 34.565 1.00 69.44 447 PRO A C 1
ATOM 3447 O O . PRO A 1 447 ? -19.229 18.054 33.959 1.00 69.44 447 PRO A O 1
ATOM 3450 N N . GLU A 1 448 ? -18.694 19.872 35.190 1.00 64.31 448 GLU A N 1
ATOM 3451 C CA . GLU A 1 448 ? -20.065 20.398 35.323 1.00 64.31 448 GLU A CA 1
ATOM 3452 C C . GLU A 1 448 ? -20.729 20.691 33.963 1.00 64.31 448 GLU A C 1
ATOM 3454 O O . GLU A 1 448 ? -21.922 20.424 33.819 1.00 64.31 448 GLU A O 1
ATOM 3459 N N . ASP A 1 449 ? -19.975 21.150 32.951 1.00 65.12 449 ASP A N 1
ATOM 3460 C CA . ASP A 1 449 ? -20.498 21.459 31.605 1.00 65.12 449 ASP A CA 1
ATOM 3461 C C . ASP A 1 449 ? -20.496 20.252 30.638 1.00 65.12 449 ASP A C 1
ATOM 3463 O O . ASP A 1 449 ? -20.583 20.402 29.413 1.00 65.12 449 ASP A O 1
ATOM 3467 N N . SER A 1 450 ? -20.393 19.029 31.158 1.00 66.25 450 SER A N 1
ATOM 3468 C CA . SER A 1 450 ? -20.439 17.823 30.327 1.00 66.25 450 SER A CA 1
ATOM 3469 C C . SER A 1 450 ? -21.810 17.635 29.666 1.00 66.25 450 SER A C 1
ATOM 3471 O O . SER A 1 450 ? -22.856 17.815 30.292 1.00 66.25 450 SER A O 1
ATOM 3473 N N . TYR A 1 451 ? -21.822 17.240 28.387 1.00 61.56 451 TYR A N 1
ATOM 3474 C CA . TYR A 1 451 ? -23.053 17.060 27.609 1.00 61.56 451 TYR A CA 1
ATOM 3475 C C . TYR A 1 451 ? -23.769 15.755 27.992 1.00 61.56 451 TYR A C 1
ATOM 3477 O O . TYR A 1 451 ? -23.748 14.775 27.245 1.00 61.56 451 TYR A O 1
ATOM 3485 N N . PHE A 1 452 ? -24.425 15.746 29.152 1.00 65.88 452 PHE A N 1
ATOM 3486 C CA . PHE A 1 452 ? -25.274 14.644 29.603 1.00 65.88 452 PHE A CA 1
ATOM 3487 C C . PHE A 1 452 ? -26.724 14.804 29.146 1.00 65.88 452 PHE A C 1
ATOM 3489 O O . PHE A 1 452 ? -27.222 15.915 28.961 1.00 65.88 452 PHE A O 1
ATOM 3496 N N . ASN A 1 453 ? -27.424 13.678 28.982 1.00 53.41 453 ASN A N 1
ATOM 3497 C CA . ASN A 1 453 ? -28.885 13.689 28.940 1.00 53.41 453 ASN A CA 1
ATOM 3498 C C . ASN A 1 453 ? -29.411 13.803 30.396 1.00 53.41 453 ASN A C 1
ATOM 3500 O O . ASN A 1 453 ? -28.781 13.296 31.323 1.00 53.41 453 ASN A O 1
ATOM 3504 N N . GLU A 1 454 ? -30.543 14.482 30.610 1.00 47.44 454 GLU A N 1
ATOM 3505 C CA . GLU A 1 454 ? -31.092 14.786 31.949 1.00 47.44 454 GLU A CA 1
ATOM 3506 C C . GLU A 1 454 ? -31.521 13.544 32.779 1.00 47.44 454 GLU A C 1
ATOM 3508 O O . GLU A 1 454 ? -31.825 13.671 33.963 1.00 47.44 454 GLU A O 1
ATOM 3513 N N . GLU A 1 455 ? -31.532 12.341 32.196 1.00 47.88 455 GLU A N 1
ATOM 3514 C CA . GLU A 1 455 ? -31.954 11.066 32.804 1.00 47.88 455 GLU A CA 1
ATOM 3515 C C . GLU A 1 455 ? -30.790 10.173 33.287 1.00 47.88 455 GLU A C 1
ATOM 3517 O O . GLU A 1 455 ? -31.013 9.035 33.711 1.00 47.88 455 GLU A O 1
ATOM 3522 N N . TRP A 1 456 ? -29.543 10.648 33.236 1.00 58.91 456 TRP A N 1
ATOM 3523 C CA . TRP A 1 456 ? -28.373 9.813 33.527 1.00 58.91 456 TRP A CA 1
ATOM 3524 C C . TRP A 1 456 ? -28.186 9.529 35.015 1.00 58.91 456 TRP A C 1
ATOM 3526 O O . TRP A 1 456 ? -28.177 10.429 35.856 1.00 58.91 456 TRP A O 1
ATOM 3536 N N . ARG A 1 457 ? -27.937 8.256 35.339 1.00 55.19 457 ARG A N 1
ATOM 3537 C CA . ARG A 1 457 ? -27.414 7.856 36.648 1.00 55.19 457 ARG A CA 1
ATOM 3538 C C . ARG A 1 457 ? -25.904 7.694 36.547 1.00 55.19 457 ARG A C 1
ATOM 3540 O O . ARG A 1 457 ? -25.422 6.660 36.088 1.00 55.19 457 ARG A O 1
ATOM 3547 N N . VAL A 1 458 ? -25.172 8.710 36.997 1.00 58.47 458 VAL A N 1
ATOM 3548 C CA . VAL A 1 458 ? -23.748 8.571 37.317 1.00 58.47 458 VAL A CA 1
ATOM 3549 C C . VAL A 1 458 ? -23.672 7.893 38.677 1.00 58.47 458 VAL A C 1
ATOM 3551 O O . VAL A 1 458 ? -24.064 8.475 39.691 1.00 58.47 458 VAL A O 1
ATOM 3554 N N . LEU A 1 459 ? -23.252 6.633 38.690 1.00 51.47 459 LEU A N 1
ATOM 3555 C CA . LEU A 1 459 ? -23.057 5.889 39.928 1.00 51.47 459 LEU A CA 1
ATOM 3556 C C . LEU A 1 459 ? -21.564 5.933 40.272 1.00 51.47 459 LEU A C 1
ATOM 3558 O O . LEU A 1 459 ? -20.759 5.540 39.426 1.00 51.47 459 LEU A O 1
ATOM 3562 N N . PRO A 1 460 ? -21.178 6.413 41.468 1.00 49.53 460 PRO A N 1
ATOM 3563 C CA . PRO A 1 460 ? -19.817 6.206 41.940 1.00 49.53 460 PRO A CA 1
ATOM 3564 C C . PRO A 1 460 ? -19.589 4.699 42.108 1.00 49.53 460 PRO A C 1
ATOM 3566 O O . PRO A 1 460 ? -20.469 4.008 42.634 1.00 49.53 460 PRO A O 1
ATOM 3569 N N . SER A 1 461 ? -18.443 4.215 41.621 1.00 49.75 461 SER A N 1
ATOM 3570 C CA . SER A 1 461 ? -17.997 2.822 41.774 1.00 49.75 461 SER A CA 1
ATOM 3571 C C . SER A 1 461 ? -17.876 2.401 43.235 1.00 49.75 461 SER A C 1
ATOM 3573 O O . SER A 1 461 ? -17.288 3.202 44.005 1.00 49.75 461 SER A O 1
#

Nearest PDB structures (foldseek):
  3wpf-assembly1_A  TM=2.036E-01  e=2.660E-04  Mus musculus
  6m04-assembly1_C  TM=2.400E-01  e=3.488E-03  Homo sapiens

Solvent-accessible surface area (backbone atoms only — not comparable to full-atom values): 22862 Å² total; per-residue (Å²): 141,73,66,65,60,57,56,52,57,60,52,68,65,67,77,65,84,78,87,76,71,87,56,93,68,87,82,82,83,88,82,90,79,87,83,87,83,87,81,88,80,89,82,84,88,81,91,81,81,88,83,89,80,85,87,79,94,73,78,90,72,76,76,81,83,74,79,70,45,70,45,82,38,72,40,54,26,70,85,71,46,77,36,54,33,30,36,30,31,42,99,81,19,34,35,39,36,40,26,28,45,63,42,42,74,45,63,88,90,60,46,96,58,63,92,46,26,87,57,27,37,28,39,39,40,32,24,75,37,91,90,34,28,30,32,33,50,45,43,54,39,74,42,52,49,23,42,52,17,32,38,40,42,66,40,44,49,45,25,68,63,16,37,29,37,29,22,24,36,19,38,15,34,41,23,51,46,70,56,57,76,73,48,44,29,65,46,19,32,29,38,29,22,24,38,17,37,20,33,48,25,54,70,72,82,51,86,62,48,42,31,65,51,22,30,33,38,28,24,22,44,15,30,23,49,53,20,48,61,74,74,54,70,70,42,41,30,64,51,21,34,31,38,28,23,21,40,16,34,21,42,45,26,52,58,69,70,48,77,62,40,38,29,60,52,21,29,32,40,28,24,22,38,15,38,17,39,53,21,37,52,61,71,53,88,44,58,39,36,64,49,23,35,30,37,27,25,24,34,17,41,15,32,40,25,40,50,59,74,53,56,84,38,37,29,69,52,24,39,38,46,28,25,24,38,15,31,17,30,41,23,39,56,59,54,43,78,45,41,38,30,64,56,23,36,43,43,33,24,24,36,20,35,16,35,38,23,38,45,58,66,50,68,47,41,40,32,60,54,20,36,33,32,32,24,23,40,15,38,15,39,39,22,43,52,57,65,45,66,58,33,37,31,90,52,46,68,38,44,32,25,22,39,13,36,17,40,39,24,37,51,41,48,36,52,34,49,65,55,75,87,44,56,58,72,33,62,22,34,20,46,34,70,29,75,47,45,41,37,42,34,29,68,52,80,76,54,92,84,37,56,69,67,99,77,57,45,77,42,78,112

Secondary structure (DSSP, 8-state):
--SHHHHHHHHHTSSS-------------------------------------------------S--TTS-EEEEPTTSPEEEEEEEE-TTSEEEEEE-EEE----TT--TTGGGTTT--EEEEEESBTTB-EEES--TTTTTT-TT--EEEEESB--TT--B-TTTTTT-TT--EEE-TT---TT--B-TTTTTT-TT------TT---TT--B-TTTTTT-TT-S----TT---TT--B-TTTTTT-TT------TT---TT--B-TTTTTT-TT--EE--TT---TT--B-TTTTTT-TT--EE--TT---TT--B-TTTTTT-TT------TT---TT--B-TTTTTT-TT----B-TT---TT--B-TTTTTT-TT----B-TT---TT--B-TTTTTT-TT--EEE-TTS--TTS-HHHHHTTTTT-TT--EEEESSPPPTT----TT-EEEE-

Sequence (461 aa):
MNIFWKRVLIIVLAVSMTFVFCSCSKGGGDKQEDDDDEQTEAAQDNDEKTETTQKPSGTKETVDDGSDLNVDRVIVNNDGTPSGVTWRIDDTGRLIISGSGPITLPDWTVFPWKDYRSQITAVSVSGKSASEKIEPTSLEHWFYALGNCKEITFSNVDTSKTTSMRRLFYECKGLTSVNIEELDTSSVTDMSGMFYCCWELTSLDLSGFETSNVQYMGSMFQSLSNMTSIDVSGFDTSNVIEMGSMFKSCSKMETFDLSNFDTSNVKNMASMFEDCLILTTLDLSAFDTSNVENMHSMFEDCSNLSSLDVSTWNTSNVTEMYNMFKSCKSLTSLDLSNFDTSSVTIMSMMFYGCYGLTSINVSSFDTSNVTTMPMMFSRCFGLTTLDVSSFTTPNVTDTSEMFAYCSGLTSIDMSGIDISHLTEYYAALMFLKCQSLQTVITSTAFPEDSYFNEEWRVLPS

Radius of gyration: 28.86 Å; Cα contacts (8 Å, |Δi|>4): 1261; chains: 1; bounding box: 71×61×84 Å

pLDDT: mean 84.74, std 23.59, range [23.33, 98.94]

Foldseek 3Di:
DPPVVVVVVVVVVVPPDDPPPPPPDDDDDDDDDDDDDDDDDDDDDDDDDDDDDDDDDDDPPPPPPVPAQQDWDFAAAPVRHTDQWTWGQDPQQEIEIEGADEHHHDDLVDGPCVVVLQSHAEYEHEYPDLVGAYEYLELANNNAQSCNHAEYEYYRHACLNYAELALNNANVQNHAYYDCLPHACQNYAYLARNCANVQNYAADDCVNDDAQNHAYQHRNQAQVQNYQAYDPVNHDQQNYAYQALNHAQNCNHQEYDCQNDQCQNYAEQARNHANVQNHQEYDPVNDAQQNHAEQARNCANVQNHADYAPQPYACQNHAYQESNCANVQNHAEYHCQRDEQQNYAELARNPQNNCNHQEYDPLNYEQANHAEYARNQANNCNHQDYAPVNYAHPRHAALALVHANNQNYAEYEPQRPDCQPYDLRRQQRNHHNNNNHAEYEYCDDHDPNRPDDPRHDHDYD

Mean predicted aligned error: 10.09 Å